Protein AF-0000000082892834 (afdb_homodimer)

Secondary structure (DSSP, 8-state):
-----------HHHHHHHHHHHHHHHHHHHHHHHHHTPPPHHHHHHHHHHHHHHHHTHHHHHHHHHHHS-HHHHHHHHHHHHHHHHHHHHHIIIIIIHHHHTT---TT-TTHHHHHHHHHHHHHHHHHHHHHHHHHHHHHHHHHHHHHHHHHHTT-------------SGGGGGGSS---HHHHHHHHHHHHHS---------S-HHHHHHHHHHHHHHHHHHHHHHHHHHHHHHHH-HHHHHHHHHHHHHHHHHHHHHHHHHHHHTT--HHHHHHHHHHHHHHHHHHHHHHHHHHHH-TTTHHHHHHHHHHHHHHIIIIIIHHHHHHHHHHHHHH-HHHHHHHHHHHHHHHHHHHHHHHHHHHHHHHHHHT-/-----------HHHHHHHHHHHHHHHHHHHHHHHHHTPPPHHHHHHHHHHHHHHHHTHHHHHHHHHHHS-HHHHHHHHHHHHHHHHHHHHHIIIIIIHHHHTT---TT-TTHHHHHHHHHHHHHHHHHHHHHHHHHHHHHHHHHHHHHHHHHHTT-------------SGGGGGG-S---HHHHHHHHHHHHHS---------S-HHHHHHHHHHHHHHHHHHHHHHHHHHHHHHHH-HHHHHHHHHHHHHHHHHHHHHHHHHHHHTT--HHHHHHHHHHHHHHHHHHHHHHHHHHHH-TTTHHHHHHHHHHHHHHIIIIIIHHHHHHHHHHHHHH-HHHHHHHHHHHHHHHHHHHHHHHHHHHHHHHHHHT-

Solvent-accessible surface area (backbone atoms only — not comparable to full-atom values): 36713 Å² total; per-residue (Å²): 133,84,75,74,80,62,85,70,72,66,47,75,66,49,49,49,50,49,49,49,48,46,50,46,45,50,50,46,47,49,46,49,53,52,59,66,66,38,56,56,66,66,57,34,52,52,54,46,48,50,50,53,49,52,52,45,44,24,34,61,53,49,52,54,48,51,75,71,41,53,69,70,58,41,52,52,49,47,48,22,39,42,19,20,11,35,16,13,26,38,26,35,17,52,56,41,26,37,37,43,27,60,62,50,55,41,73,85,38,56,63,33,37,66,72,39,44,66,27,34,50,34,15,50,48,22,37,44,46,58,57,50,50,52,52,50,50,53,52,52,49,51,51,49,51,50,50,50,54,54,58,56,56,71,67,66,66,70,81,83,77,81,79,78,81,69,82,75,75,77,79,62,69,88,63,69,86,60,64,55,71,65,54,48,53,33,35,59,47,20,59,39,34,71,49,71,80,61,77,54,83,64,66,88,50,78,69,61,34,48,50,57,41,50,50,49,42,52,52,43,20,52,49,27,19,50,51,14,24,44,33,17,23,25,19,33,56,26,62,64,51,16,48,54,49,42,52,24,47,47,42,31,40,36,46,49,42,41,39,51,34,19,44,32,32,65,48,69,40,50,68,69,56,21,48,51,48,52,42,58,18,33,52,34,17,58,57,19,21,54,51,14,34,55,46,22,59,68,40,85,73,49,39,30,43,49,28,8,22,47,17,19,32,30,39,31,47,25,39,44,48,46,46,55,20,52,53,49,40,28,50,54,24,42,72,75,32,66,66,46,17,50,49,44,46,50,36,32,52,52,15,25,49,49,16,29,47,54,34,47,50,44,43,58,47,40,34,57,59,57,66,75,98,132,83,76,74,80,62,86,70,74,66,48,75,66,48,48,49,50,48,51,51,46,47,50,46,46,49,48,45,48,47,46,50,53,51,59,65,65,37,56,55,66,68,56,34,52,51,55,46,50,50,51,52,49,52,52,44,43,23,35,61,52,49,53,53,48,52,76,72,42,53,70,70,57,41,52,51,50,46,47,23,39,42,19,21,11,35,17,13,26,38,26,35,18,53,56,41,26,38,37,43,26,59,62,50,56,41,73,86,37,58,64,32,37,66,72,39,43,63,26,35,49,34,14,52,50,22,35,45,46,58,58,50,49,52,52,51,51,53,50,52,48,52,52,48,52,49,51,50,52,54,57,56,54,69,66,68,66,69,82,87,82,77,85,72,82,69,80,77,73,79,79,61,68,88,63,66,88,60,62,56,71,65,52,49,53,33,35,57,50,20,57,38,37,74,50,69,80,60,77,54,82,64,68,87,51,77,67,60,33,48,49,56,41,49,51,50,41,52,52,44,19,53,50,28,20,49,50,15,23,46,34,18,23,26,20,34,56,26,62,63,51,16,48,54,49,41,52,26,48,46,43,31,40,36,45,48,42,40,41,51,33,19,44,31,31,65,47,68,40,51,69,68,57,20,49,50,49,50,42,57,18,33,51,34,17,56,56,18,22,52,51,14,34,56,44,22,59,67,38,84,74,48,39,29,42,48,29,9,22,48,18,18,31,31,37,30,46,26,40,42,50,46,44,54,20,52,51,49,38,30,51,56,25,42,72,75,31,65,66,47,18,50,50,44,46,50,38,32,53,52,15,24,49,49,17,29,50,53,34,47,51,44,42,58,46,40,33,56,58,56,64,75,98

Radius of gyration: 29.13 Å; Cα contacts (8 Å, |Δi|>4): 1014; chains: 2; bounding box: 62×111×77 Å

Foldseek 3Di:
DPPPPPPPPCPPVNVVVVVVVVCVVVVVVLVVVLLVPFDDLVVLCVVLVVLLVCLLCLQVVLLVVVVVDDLVVNLLVLLLLLLLLLLQLLLCLLQPLQCVLVVQDDLQDLCSSVPCLVVSVVVVCVLCVVLLVVLVVVLVVLVVVVVVVVVVVVPPPDDDPDDDPDPDPPPPDPPPPDDPPSLVSLLVVLVLAQPPPCVPPPPLDPPVLVVVLVCLLVVLLVVLLLLLLLLLLLSRSPVLSNVSSSVSSSSNSNSSLSSQLSSNVNSPDDSVVSSVSSSVSSVSSVVSNVNNNVVSSPDVPCSSVSSNVSSVVSCCCSNVRSSVSLVSNLVVLVVVHSVRSVSSVVSSVVSSVNSNVVSSVSSNCVSVVRVVD/DPPPPPPPPCPPVNVVVVVVVVCVVVVVVLVVVLLVPFDDLVVLCVVLVVLLVCLLCLQVVLLVVVVVDDLVVNLLVLLLLLLLLLLQLLLCLLQPLQCVLVVQDDLQDLCSSVPCLVVSVVVVCVLCVVLLVVLVVVLVVLVVVVVVVVVVVVPPPDDDDDDPPDPDPPPPPVPPPPDPPSLVSLLVVLVLAQPPPCPVPPPLDPPVLVVVLVCLLVVLLVVLLLLLLLLLLLSRSPVLSNVSSSVSSSSNSNSSLSSQLSSNVNSPDDSVVSSVSSSVSSVSSVVSNVNNNVVSSPDVPCSSVSSNVSSVVSCCCSNVRSSVSLVSNLVVLVVVHSVRSVSSVVSSVVSSVNSNVVSSVSSNCVSVVRVVD

Sequence (746 aa):
MSIELNETLLSPDEVETLCRGWNRDLLASNAERSQQNRPSALLVWSCGLFVVTFITLSAIVGIGLMRIMQKSTYSRFITFFVAVGVGSLSGSAVFHLLPQAYGLVDEFDSTSGEKFLPQALTAVCGIYMFFIADKLLKLVLETRKKNKHHAHEHGAIGNGLLDSNKPSPTEEIAMALMPSAAEASIQQQAHSLCVHDHDMQYKAGDSVIGTVAWMIIFGDGLHNFIDGVSIGASFSESILSGINVSVAVICEEFPHELGDVAILVSAGMSLRQALVYNLLSALTCYVGFAIGALFGNLSGHFAPFIFAFAGGMFLYISISCMIPEMKKAMEEGLQVSLRNGLEVFFLQTTGIITGLSLMYVMARFGGQISLGQMSIELNETLLSPDEVETLCRGWNRDLLASNAERSQQNRPSALLVWSCGLFVVTFITLSAIVGIGLMRIMQKSTYSRFITFFVAVGVGSLSGSAVFHLLPQAYGLVDEFDSTSGEKFLPQALTAVCGIYMFFIADKLLKLVLETRKKNKHHAHEHGAIGNGLLDSNKPSPTEEIAMALMPSAAEASIQQQAHSLCVHDHDMQYKAGDSVIGTVAWMIIFGDGLHNFIDGVSIGASFSESILSGINVSVAVICEEFPHELGDVAILVSAGMSLRQALVYNLLSALTCYVGFAIGALFGNLSGHFAPFIFAFAGGMFLYISISCMIPEMKKAMEEGLQVSLRNGLEVFFLQTTGIITGLSLMYVMARFGGQISLGQ

Structure (mmCIF, N/CA/C/O backbone):
data_AF-0000000082892834-model_v1
#
loop_
_entity.id
_entity.type
_entity.pdbx_description
1 polymer 'Zinc transporter ZIP8'
#
loop_
_atom_site.group_PDB
_atom_site.id
_atom_site.type_symbol
_atom_site.label_atom_id
_atom_site.label_alt_id
_atom_site.label_comp_id
_atom_site.label_asym_id
_atom_site.label_entity_id
_atom_site.label_seq_id
_atom_site.pdbx_PDB_ins_code
_atom_site.Cartn_x
_atom_site.Cartn_y
_atom_site.Cartn_z
_atom_site.occupancy
_atom_site.B_iso_or_equiv
_atom_site.auth_seq_id
_atom_site.auth_comp_id
_atom_site.auth_asym_id
_atom_site.auth_atom_id
_atom_site.pdbx_PDB_model_num
ATOM 1 N N . MET A 1 1 ? 14.086 -55.719 -17.219 1 21 1 MET A N 1
ATOM 2 C CA . MET A 1 1 ? 12.875 -56.25 -16.562 1 21 1 MET A CA 1
ATOM 3 C C . MET A 1 1 ? 11.625 -55.781 -17.297 1 21 1 MET A C 1
ATOM 5 O O . MET A 1 1 ? 11.453 -54.562 -17.547 1 21 1 MET A O 1
ATOM 9 N N . SER A 1 2 ? 11.031 -56.5 -18.234 1 23.56 2 SER A N 1
ATOM 10 C CA . SER A 1 2 ? 9.914 -56.344 -19.156 1 23.56 2 SER A CA 1
ATOM 11 C C . SER A 1 2 ? 8.625 -56.031 -18.406 1 23.56 2 SER A C 1
ATOM 13 O O . SER A 1 2 ? 8.117 -56.844 -17.625 1 23.56 2 SER A O 1
ATOM 15 N N . ILE A 1 3 ? 8.586 -54.781 -17.875 1 28.02 3 ILE A N 1
ATOM 16 C CA . ILE A 1 3 ? 7.383 -54.5 -17.094 1 28.02 3 ILE A CA 1
ATOM 17 C C . ILE A 1 3 ? 6.148 -54.75 -17.953 1 28.02 3 ILE A C 1
ATOM 19 O O . ILE A 1 3 ? 5.98 -54.125 -19.016 1 28.02 3 ILE A O 1
ATOM 23 N N . GLU A 1 4 ? 5.676 -55.875 -18.031 1 29.08 4 GLU A N 1
ATOM 24 C CA . GLU A 1 4 ? 4.406 -56.344 -18.594 1 29.08 4 GLU A CA 1
ATOM 25 C C . GLU A 1 4 ? 3.256 -55.438 -18.188 1 29.08 4 GLU A C 1
ATOM 27 O O . GLU A 1 4 ? 2.939 -55.312 -17 1 29.08 4 GLU A O 1
ATOM 32 N N . LEU A 1 5 ? 3.184 -54.188 -18.797 1 29.77 5 LEU A N 1
ATOM 33 C CA . LEU A 1 5 ? 2.033 -53.312 -18.609 1 29.77 5 LEU A CA 1
ATOM 34 C C . LEU A 1 5 ? 0.73 -54.062 -18.859 1 29.77 5 LEU A C 1
ATOM 36 O O . LEU A 1 5 ? 0.366 -54.312 -20.016 1 29.77 5 LEU A O 1
ATOM 40 N N . ASN A 1 6 ? 0.506 -55.188 -18.234 1 31.03 6 ASN A N 1
ATOM 41 C CA . ASN A 1 6 ? -0.815 -55.812 -18.203 1 31.03 6 ASN A CA 1
ATOM 42 C C . ASN A 1 6 ? -1.925 -54.75 -18.172 1 31.03 6 ASN A C 1
ATOM 44 O O . ASN A 1 6 ? -1.729 -53.656 -17.656 1 31.03 6 ASN A O 1
ATOM 48 N N . GLU A 1 7 ? -2.953 -54.875 -19 1 34.5 7 GLU A N 1
ATOM 49 C CA . GLU A 1 7 ? -4.211 -54.188 -19.25 1 34.5 7 GLU A CA 1
ATOM 50 C C . GLU A 1 7 ? -4.844 -53.719 -17.938 1 34.5 7 GLU A C 1
ATOM 52 O O . GLU A 1 7 ? -6.031 -53.406 -17.906 1 34.5 7 GLU A O 1
ATOM 57 N N . THR A 1 8 ? -4.293 -54 -16.766 1 34.31 8 THR A N 1
ATOM 58 C CA . THR A 1 8 ? -5.023 -53.688 -15.547 1 34.31 8 THR A CA 1
ATOM 59 C C . THR A 1 8 ? -5.348 -52.188 -15.453 1 34.31 8 THR A C 1
ATOM 61 O O . THR A 1 8 ? -4.461 -51.344 -15.586 1 34.31 8 THR A O 1
ATOM 64 N N . LEU A 1 9 ? -6.617 -51.812 -15.914 1 37.59 9 LEU A N 1
ATOM 65 C CA . LEU A 1 9 ? -7.332 -50.562 -15.625 1 37.59 9 LEU A CA 1
ATOM 66 C C . LEU A 1 9 ? -6.887 -49.969 -14.297 1 37.59 9 LEU A C 1
ATOM 68 O O . LEU A 1 9 ? -6.996 -50.625 -13.25 1 37.59 9 LEU A O 1
ATOM 72 N N . LEU A 1 10 ? -5.766 -49.281 -14.336 1 39.53 10 LEU A N 1
ATOM 73 C CA . LEU A 1 10 ? -5.422 -48.625 -13.078 1 39.53 10 LEU A CA 1
ATOM 74 C C . LEU A 1 10 ? -6.645 -47.969 -12.469 1 39.53 10 LEU A C 1
ATOM 76 O O . LEU A 1 10 ? -7.402 -47.281 -13.164 1 39.53 10 LEU A O 1
ATOM 80 N N . SER A 1 11 ? -7.309 -48.531 -11.445 1 44.94 11 SER A N 1
ATOM 81 C CA . SER A 1 11 ? -8.414 -47.969 -10.688 1 44.94 11 SER A CA 1
ATOM 82 C C . SER A 1 11 ? -8.148 -46.5 -10.375 1 44.94 11 SER A C 1
ATOM 84 O O . SER A 1 11 ? -6.992 -46.062 -10.336 1 44.94 11 SER A O 1
ATOM 86 N N . PRO A 1 12 ? -9.25 -45.625 -10.414 1 46.31 12 PRO A N 1
ATOM 87 C CA . PRO A 1 12 ? -9.102 -44.219 -10.094 1 46.31 12 PRO A CA 1
ATOM 88 C C . PRO A 1 12 ? -8.164 -43.969 -8.906 1 46.31 12 PRO A C 1
ATOM 90 O O . PRO A 1 12 ? -7.41 -43 -8.898 1 46.31 12 PRO A O 1
ATOM 93 N N . ASP A 1 13 ? -8.086 -44.875 -8.016 1 50.25 13 ASP A N 1
ATOM 94 C CA . ASP A 1 13 ? -7.195 -44.75 -6.867 1 50.25 13 ASP A CA 1
ATOM 95 C C . ASP A 1 13 ? -5.738 -44.938 -7.281 1 50.25 13 ASP A C 1
ATOM 97 O O . ASP A 1 13 ? -4.844 -44.281 -6.758 1 50.25 13 ASP A O 1
ATOM 101 N N . GLU A 1 14 ? -5.531 -45.844 -8.188 1 49.03 14 GLU A N 1
ATOM 102 C CA . GLU A 1 14 ? -4.16 -46.125 -8.617 1 49.03 14 GLU A CA 1
ATOM 103 C C . GLU A 1 14 ? -3.621 -45 -9.492 1 49.03 14 GLU A C 1
ATOM 105 O O . GLU A 1 14 ? -2.443 -44.625 -9.406 1 49.03 14 GLU A O 1
ATOM 110 N N . VAL A 1 15 ? -4.465 -44.438 -10.305 1 48.28 15 VAL A N 1
ATOM 111 C CA . VAL A 1 15 ? -4.09 -43.25 -11.078 1 48.28 15 VAL A CA 1
ATOM 112 C C . VAL A 1 15 ? -3.807 -42.094 -10.141 1 48.28 15 VAL A C 1
ATOM 114 O O . VAL A 1 15 ? -2.846 -41.344 -10.344 1 48.28 15 VAL A O 1
ATOM 117 N N . GLU A 1 16 ? -4.59 -41.938 -9.102 1 49.66 16 GLU A N 1
ATOM 118 C CA . GLU A 1 16 ? -4.309 -40.906 -8.102 1 49.66 16 GLU A CA 1
ATOM 119 C C . GLU A 1 16 ? -2.977 -41.188 -7.402 1 49.66 16 GLU A C 1
ATOM 121 O O . GLU A 1 16 ? -2.205 -40.25 -7.164 1 49.66 16 GLU A O 1
ATOM 126 N N . THR A 1 17 ? -2.684 -42.406 -7.09 1 51.47 17 THR A N 1
ATOM 127 C CA . THR A 1 17 ? -1.417 -42.75 -6.445 1 51.47 17 THR A CA 1
ATOM 128 C C . THR A 1 17 ? -0.252 -42.562 -7.41 1 51.47 17 THR A C 1
ATOM 130 O O . THR A 1 17 ? 0.811 -42.062 -7.023 1 51.47 17 THR A O 1
ATOM 133 N N . LEU A 1 18 ? -0.389 -42.875 -8.664 1 44.81 18 LEU A N 1
ATOM 134 C CA . LEU A 1 18 ? 0.664 -42.656 -9.648 1 44.81 18 LEU A CA 1
ATOM 135 C C . LEU A 1 18 ? 0.848 -41.188 -9.914 1 44.81 18 LEU A C 1
ATOM 137 O O . LEU A 1 18 ? 1.979 -40.688 -10.023 1 44.81 18 LEU A O 1
ATOM 141 N N . CYS A 1 19 ? -0.306 -40.469 -10.047 1 45.22 19 CYS A N 1
ATOM 142 C CA . CYS A 1 19 ? -0.222 -39.031 -10.203 1 45.22 19 CYS A CA 1
ATOM 143 C C . CYS A 1 19 ? 0.367 -38.375 -8.953 1 45.22 19 CYS A C 1
ATOM 145 O O . CYS A 1 19 ? 1.153 -37.438 -9.055 1 45.22 19 CYS A O 1
ATOM 147 N N . ARG A 1 20 ? 0.005 -38.812 -7.777 1 48.31 20 ARG A N 1
ATOM 148 C CA . ARG A 1 20 ? 0.651 -38.344 -6.559 1 48.31 20 ARG A CA 1
ATOM 149 C C . ARG A 1 20 ? 2.125 -38.719 -6.531 1 48.31 20 ARG A C 1
ATOM 151 O O . ARG A 1 20 ? 2.971 -37.969 -6.078 1 48.31 20 ARG A O 1
ATOM 158 N N . GLY A 1 21 ? 2.482 -39.906 -6.898 1 45.5 21 GLY A N 1
ATOM 159 C CA . GLY A 1 21 ? 3.873 -40.312 -7 1 45.5 21 GLY A CA 1
ATOM 160 C C . GLY A 1 21 ? 4.648 -39.562 -8.055 1 45.5 21 GLY A C 1
ATOM 161 O O . GLY A 1 21 ? 5.785 -39.125 -7.82 1 45.5 21 GLY A O 1
ATOM 162 N N . TRP A 1 22 ? 4.125 -39.438 -9.227 1 42.91 22 TRP A N 1
ATOM 163 C CA . TRP A 1 22 ? 4.785 -38.688 -10.281 1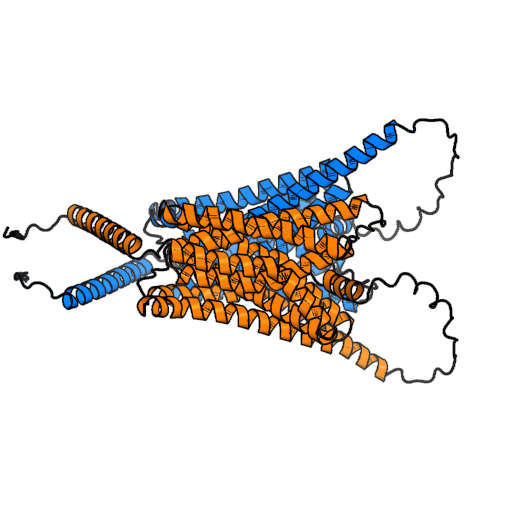 42.91 22 TRP A CA 1
ATOM 164 C C . TRP A 1 22 ? 4.871 -37.219 -9.922 1 42.91 22 TRP A C 1
ATOM 166 O O . TRP A 1 22 ? 5.895 -36.562 -10.172 1 42.91 22 TRP A O 1
ATOM 176 N N . ASN A 1 23 ? 3.766 -36.594 -9.344 1 44.44 23 ASN A N 1
ATOM 177 C CA . ASN A 1 23 ? 3.867 -35.25 -8.836 1 44.44 23 ASN A CA 1
ATOM 178 C C . ASN A 1 23 ? 4.895 -35.156 -7.711 1 44.44 23 ASN A C 1
ATOM 180 O O . ASN A 1 23 ? 5.641 -34.156 -7.633 1 44.44 23 ASN A O 1
ATOM 184 N N . ARG A 1 24 ? 4.91 -36.125 -6.891 1 45.44 24 ARG A N 1
ATOM 185 C CA . ARG A 1 24 ? 5.988 -36.156 -5.906 1 45.44 24 ARG A CA 1
ATOM 186 C C . ARG A 1 24 ? 7.34 -36.344 -6.582 1 45.44 24 ARG A C 1
ATOM 188 O O . ARG A 1 24 ? 8.328 -35.719 -6.195 1 45.44 24 ARG A O 1
ATOM 195 N N . ASP A 1 25 ? 7.504 -37.25 -7.48 1 44.91 25 ASP A N 1
ATOM 196 C CA . ASP A 1 25 ? 8.766 -37.469 -8.188 1 44.91 25 ASP A CA 1
ATOM 197 C C . ASP A 1 25 ? 9.086 -36.281 -9.094 1 44.91 25 ASP A C 1
ATOM 199 O O . ASP A 1 25 ? 10.25 -35.906 -9.219 1 44.91 25 ASP A O 1
ATOM 203 N N . LEU A 1 26 ? 8.109 -35.719 -9.82 1 40 26 LEU A N 1
ATOM 204 C CA . LEU A 1 26 ? 8.328 -34.469 -10.555 1 40 26 LEU A CA 1
ATOM 205 C C . LEU A 1 26 ? 8.633 -33.312 -9.602 1 40 26 LEU A C 1
ATOM 207 O O . LEU A 1 26 ? 9.5 -32.5 -9.875 1 40 26 LEU A O 1
ATOM 211 N N . LEU A 1 27 ? 7.945 -33.219 -8.5 1 42.28 27 LEU A N 1
ATOM 212 C CA . LEU A 1 27 ? 8.312 -32.25 -7.465 1 42.28 27 LEU A CA 1
ATOM 213 C C . LEU A 1 27 ? 9.672 -32.594 -6.859 1 42.28 27 LEU A C 1
ATOM 215 O O . LEU A 1 27 ? 10.477 -31.703 -6.59 1 42.28 27 LEU A O 1
ATOM 219 N N . ALA A 1 28 ? 9.883 -33.875 -6.539 1 46.03 28 ALA A N 1
ATOM 220 C CA . ALA A 1 28 ? 11.203 -34.312 -6.07 1 46.03 28 ALA A CA 1
ATOM 221 C C . ALA A 1 28 ? 12.258 -34.125 -7.16 1 46.03 28 ALA A C 1
ATOM 223 O O . ALA A 1 28 ? 13.383 -33.688 -6.875 1 46.03 28 ALA A O 1
ATOM 224 N N . SER A 1 29 ? 12.055 -34.531 -8.328 1 44.88 29 SER A N 1
ATOM 225 C CA . SER A 1 29 ? 12.992 -34.312 -9.43 1 44.88 29 SER A CA 1
ATOM 226 C C . SER A 1 29 ? 13.164 -32.844 -9.734 1 44.88 29 SER A C 1
ATOM 228 O O . SER A 1 29 ? 14.273 -32.375 -10.016 1 44.88 29 SER A O 1
ATOM 230 N N . ASN A 1 30 ? 12.148 -32.031 -9.727 1 43.28 30 ASN A N 1
ATOM 231 C CA . ASN A 1 30 ? 12.258 -30.578 -9.859 1 43.28 30 ASN A CA 1
ATOM 232 C C . ASN A 1 30 ? 12.969 -29.953 -8.664 1 43.28 30 ASN A C 1
ATOM 234 O O . ASN A 1 30 ? 13.695 -28.969 -8.812 1 43.28 30 ASN A O 1
ATOM 238 N N . ALA A 1 31 ? 12.688 -30.469 -7.488 1 45.38 31 ALA A N 1
ATOM 239 C CA . ALA A 1 31 ? 13.469 -30.125 -6.312 1 45.38 31 ALA A CA 1
ATOM 240 C C . ALA A 1 31 ? 14.93 -30.547 -6.477 1 45.38 31 ALA A C 1
ATOM 242 O O . ALA A 1 31 ? 15.844 -29.828 -6.094 1 45.38 31 ALA A O 1
ATOM 243 N N . GLU A 1 32 ? 15.164 -31.766 -6.84 1 47.19 32 GLU A N 1
ATOM 244 C CA . GLU A 1 32 ? 16.531 -32.219 -7.098 1 47.19 32 GLU A CA 1
ATOM 245 C C . GLU A 1 32 ? 17.188 -31.406 -8.195 1 47.19 32 GLU A C 1
ATOM 247 O O . GLU A 1 32 ? 18.375 -31.078 -8.109 1 47.19 32 GLU A O 1
ATOM 252 N N . ARG A 1 33 ? 16.562 -31.281 -9.305 1 45.06 33 ARG A N 1
ATOM 253 C CA . ARG A 1 33 ? 17.094 -30.422 -10.352 1 45.06 33 ARG A CA 1
ATOM 254 C C . ARG A 1 33 ? 17.188 -28.969 -9.875 1 45.06 33 ARG A C 1
ATOM 256 O O . ARG A 1 33 ? 18.125 -28.25 -10.242 1 45.06 33 ARG A O 1
ATOM 263 N N . SER A 1 34 ? 16.312 -28.453 -9.078 1 49.53 34 SER A N 1
ATOM 264 C CA . SER A 1 34 ? 16.359 -27.125 -8.477 1 49.53 34 SER A CA 1
ATOM 265 C C . SER A 1 34 ? 17.531 -26.984 -7.527 1 49.53 34 SER A C 1
ATOM 267 O O . SER A 1 34 ? 18.156 -25.922 -7.449 1 49.53 34 SER A O 1
ATOM 269 N N . GLN A 1 35 ? 17.766 -28.016 -6.727 1 50.59 35 GLN A N 1
ATOM 270 C CA . GLN A 1 35 ? 18.969 -28.031 -5.898 1 50.59 35 GLN A CA 1
ATOM 271 C C . GLN A 1 35 ? 20.219 -28.047 -6.762 1 50.59 35 GLN A C 1
ATOM 273 O O . GLN A 1 35 ? 21.25 -27.469 -6.383 1 50.59 35 GLN A O 1
ATOM 278 N N . GLN A 1 36 ? 20.203 -28.828 -7.773 1 51.5 36 GLN A N 1
ATOM 279 C CA . GLN A 1 36 ? 21.406 -28.969 -8.586 1 51.5 36 GLN A CA 1
ATOM 280 C C . GLN A 1 36 ? 21.797 -27.641 -9.227 1 51.5 36 GLN A C 1
ATOM 282 O O . GLN A 1 36 ? 22.984 -27.375 -9.43 1 51.5 36 GLN A O 1
ATOM 287 N N . ASN A 1 37 ? 20.844 -26.797 -9.594 1 61.25 37 ASN A N 1
ATOM 288 C CA . ASN A 1 37 ? 21.312 -25.625 -10.344 1 61.25 37 ASN A CA 1
ATOM 289 C C . ASN A 1 37 ? 21.406 -24.391 -9.461 1 61.25 37 ASN A C 1
ATOM 291 O O . ASN A 1 37 ? 21.219 -23.266 -9.938 1 61.25 37 ASN A O 1
ATOM 295 N N . ARG A 1 38 ? 21.734 -24.766 -8.211 1 73.38 38 ARG A N 1
ATOM 296 C CA . ARG A 1 38 ? 21.969 -23.625 -7.328 1 73.38 38 ARG A CA 1
ATOM 297 C C . ARG A 1 38 ? 23.359 -23.031 -7.559 1 73.38 38 ARG A C 1
ATOM 299 O O . ARG A 1 38 ? 24.312 -23.75 -7.859 1 73.38 38 ARG A O 1
ATOM 306 N N . PRO A 1 39 ? 23.406 -21.656 -7.492 1 80.31 39 PRO A N 1
ATOM 307 C CA . PRO A 1 39 ? 24.688 -21 -7.73 1 80.31 39 PRO A CA 1
ATOM 308 C C . PRO A 1 39 ? 25.734 -21.359 -6.68 1 80.31 39 PRO A C 1
ATOM 310 O O . PRO A 1 39 ? 25.391 -21.766 -5.566 1 80.31 39 PRO A O 1
ATOM 313 N N . SER A 1 40 ? 26.969 -21.344 -7.148 1 85.69 40 SER A N 1
ATOM 314 C CA . SER A 1 40 ? 28.078 -21.578 -6.227 1 85.69 40 SER A CA 1
ATOM 315 C C . SER A 1 40 ? 28.078 -20.547 -5.098 1 85.69 40 SER A C 1
ATOM 317 O O . SER A 1 40 ? 27.703 -19.391 -5.301 1 85.69 40 SER A O 1
ATOM 319 N N . ALA A 1 41 ? 28.469 -21 -3.924 1 86.44 41 ALA A N 1
ATOM 320 C CA . ALA A 1 41 ? 28.516 -20.141 -2.746 1 86.44 41 ALA A CA 1
ATOM 321 C C . ALA A 1 41 ? 29.422 -18.938 -2.992 1 86.44 41 ALA A C 1
ATOM 323 O O . ALA A 1 41 ? 29.109 -17.828 -2.551 1 86.44 41 ALA A O 1
ATOM 324 N N . LEU A 1 42 ? 30.484 -19.125 -3.609 1 89.38 42 LEU A N 1
ATOM 325 C CA . LEU A 1 42 ? 31.422 -18.047 -3.902 1 89.38 42 LEU A CA 1
ATOM 326 C C . LEU A 1 42 ? 30.75 -16.969 -4.738 1 89.38 42 LEU A C 1
ATOM 328 O O . LEU A 1 42 ? 30.938 -15.773 -4.492 1 89.38 42 LEU A O 1
ATOM 332 N N . LEU A 1 43 ? 30.062 -17.375 -5.68 1 89.81 43 LEU A N 1
ATOM 333 C CA . LEU A 1 43 ? 29.375 -16.422 -6.547 1 89.81 43 LEU A CA 1
ATOM 334 C C . LEU A 1 43 ? 28.281 -15.688 -5.785 1 89.81 43 LEU A C 1
ATOM 336 O O . LEU A 1 43 ? 28.125 -14.477 -5.941 1 89.81 43 LEU A O 1
ATOM 340 N N . VAL A 1 44 ? 27.547 -16.375 -4.988 1 90.44 44 VAL A N 1
ATOM 341 C CA . VAL A 1 44 ? 26.469 -15.789 -4.188 1 90.44 44 VAL A CA 1
ATOM 342 C C . VAL A 1 44 ? 27.062 -14.727 -3.256 1 90.44 44 VAL A C 1
ATOM 344 O O . VAL A 1 44 ? 26.562 -13.602 -3.215 1 90.44 44 VAL A O 1
ATOM 347 N N . TRP A 1 45 ? 28.141 -15.039 -2.584 1 92.25 45 TRP A N 1
ATOM 348 C CA . TRP A 1 45 ? 28.703 -14.148 -1.584 1 92.25 45 TRP A CA 1
ATOM 349 C C . TRP A 1 45 ? 29.438 -12.984 -2.248 1 92.25 45 TRP A C 1
ATOM 351 O O . TRP A 1 45 ? 29.359 -11.844 -1.778 1 92.25 45 TRP A O 1
ATOM 361 N N . SER A 1 46 ? 30.062 -13.227 -3.312 1 93.44 46 SER A N 1
ATOM 362 C CA . SER A 1 46 ? 30.766 -12.156 -3.994 1 93.44 46 SER A CA 1
ATOM 363 C C . SER A 1 46 ? 29.797 -11.156 -4.613 1 93.44 46 SER A C 1
ATOM 365 O O . SER A 1 46 ? 29.922 -9.945 -4.395 1 93.44 46 SER A O 1
ATOM 367 N N . CYS A 1 47 ? 28.875 -11.641 -5.375 1 91.88 47 CYS A N 1
ATOM 368 C CA . CYS A 1 47 ? 27.906 -10.758 -6.008 1 91.88 47 CYS A CA 1
ATOM 369 C C . CYS A 1 47 ? 27.031 -10.07 -4.961 1 91.88 47 CYS A C 1
ATOM 371 O O . CYS A 1 47 ? 26.781 -8.867 -5.059 1 91.88 47 CYS A O 1
ATOM 373 N N . GLY A 1 48 ? 26.609 -10.891 -4.016 1 93.31 48 GLY A N 1
ATOM 374 C CA . GLY A 1 48 ? 25.781 -10.336 -2.965 1 93.31 48 GLY A CA 1
ATOM 375 C C . GLY A 1 48 ? 26.469 -9.25 -2.162 1 93.31 48 GLY A C 1
ATOM 376 O O . GLY A 1 48 ? 25.891 -8.188 -1.918 1 93.31 48 GLY A O 1
ATOM 377 N N . LEU A 1 49 ? 27.703 -9.508 -1.807 1 93.81 49 LEU A N 1
ATOM 378 C CA . LEU A 1 49 ? 28.453 -8.531 -1.021 1 93.81 49 LEU A CA 1
ATOM 379 C C . LEU A 1 49 ? 28.734 -7.27 -1.837 1 93.81 49 LEU A C 1
ATOM 381 O O . LEU A 1 49 ? 28.75 -6.164 -1.29 1 93.81 49 LEU A O 1
ATOM 385 N N . PHE A 1 50 ? 28.953 -7.469 -3.045 1 94.19 50 PHE A N 1
ATOM 386 C CA . PHE A 1 50 ? 29.141 -6.32 -3.926 1 94.19 50 PHE A CA 1
ATOM 387 C C . PHE A 1 50 ? 27.906 -5.434 -3.936 1 94.19 50 PHE A C 1
ATOM 389 O O . PHE A 1 50 ? 28.016 -4.211 -3.789 1 94.19 50 PHE A O 1
ATOM 396 N N . VAL A 1 51 ? 26.812 -6.035 -4.102 1 93.19 51 VAL A N 1
ATOM 397 C CA . VAL A 1 51 ? 25.547 -5.309 -4.16 1 93.19 51 VAL A CA 1
ATOM 398 C C . VAL A 1 51 ? 25.281 -4.617 -2.824 1 93.19 51 VAL A C 1
ATOM 400 O O . VAL A 1 51 ? 24.922 -3.438 -2.785 1 93.19 51 VAL A O 1
ATOM 403 N N . VAL A 1 52 ? 25.469 -5.332 -1.753 1 94.25 52 VAL A N 1
ATOM 404 C CA . VAL A 1 52 ? 25.219 -4.805 -0.417 1 94.25 52 VAL A CA 1
ATOM 405 C C . VAL A 1 52 ? 26.141 -3.611 -0.152 1 94.25 52 VAL A C 1
ATOM 407 O O . VAL A 1 52 ? 25.719 -2.613 0.435 1 94.25 52 VAL A O 1
ATOM 410 N N . THR A 1 53 ? 27.328 -3.717 -0.59 1 93.5 53 THR A N 1
ATOM 411 C CA . THR A 1 53 ? 28.266 -2.611 -0.429 1 93.5 53 THR A CA 1
ATOM 412 C C . THR A 1 53 ? 27.812 -1.389 -1.215 1 93.5 53 THR A C 1
ATOM 414 O O . THR A 1 53 ? 27.875 -0.263 -0.716 1 93.5 53 THR A O 1
ATOM 417 N N . PHE A 1 54 ? 27.406 -1.632 -2.363 1 90.38 54 PHE A N 1
ATOM 418 C CA . PHE A 1 54 ? 26.906 -0.539 -3.191 1 90.38 54 PHE A CA 1
ATOM 419 C C . PHE A 1 54 ? 25.719 0.143 -2.527 1 90.38 54 PHE A C 1
ATOM 421 O O . PHE A 1 54 ? 25.625 1.372 -2.516 1 90.38 54 PHE A O 1
ATOM 428 N N . ILE A 1 55 ? 24.859 -0.609 -2.008 1 87.56 55 ILE A N 1
ATOM 429 C CA . ILE A 1 55 ? 23.656 -0.103 -1.352 1 87.56 55 ILE A CA 1
ATOM 430 C C . ILE A 1 55 ? 24.047 0.699 -0.112 1 87.56 55 ILE A C 1
ATOM 432 O O . ILE A 1 55 ? 23.5 1.773 0.139 1 87.56 55 ILE A O 1
ATOM 436 N N . THR A 1 56 ? 25.047 0.235 0.596 1 87.5 56 THR A N 1
ATOM 437 C CA . THR A 1 56 ? 25.469 0.865 1.838 1 87.5 56 THR A CA 1
ATOM 438 C C . THR A 1 56 ? 26.125 2.215 1.56 1 87.5 56 THR A C 1
ATOM 440 O O . THR A 1 56 ? 26.016 3.146 2.357 1 87.5 56 THR A O 1
ATOM 443 N N . LEU A 1 57 ? 26.688 2.355 0.429 1 88.25 57 LEU A N 1
ATOM 444 C CA . LEU A 1 57 ? 27.406 3.582 0.096 1 88.25 57 LEU A CA 1
ATOM 445 C C . LEU A 1 57 ? 26.516 4.531 -0.699 1 88.25 57 LEU A C 1
ATOM 447 O O . LEU A 1 57 ? 26.969 5.594 -1.136 1 88.25 57 LEU A O 1
ATOM 451 N N . SER A 1 58 ? 25.328 4.145 -0.854 1 84.69 58 SER A N 1
ATOM 452 C CA . SER A 1 58 ? 24.422 4.895 -1.728 1 84.69 58 SER A CA 1
ATOM 453 C C . SER A 1 58 ? 24.234 6.324 -1.23 1 84.69 58 SER A C 1
ATOM 455 O O . SER A 1 58 ? 24.203 7.266 -2.027 1 84.69 58 SER A O 1
ATOM 457 N N . ALA A 1 59 ? 24.141 6.469 0.074 1 80.31 59 ALA A N 1
ATOM 458 C CA . ALA A 1 59 ? 23.953 7.812 0.62 1 80.31 59 ALA A CA 1
ATOM 459 C C . ALA A 1 59 ? 25.172 8.688 0.339 1 80.31 59 ALA A C 1
ATOM 461 O O . ALA A 1 59 ? 25.031 9.867 0.002 1 80.31 59 ALA A O 1
ATOM 462 N N . ILE A 1 60 ? 26.328 8.156 0.468 1 83.75 60 ILE A N 1
ATOM 463 C CA . ILE A 1 60 ? 27.562 8.898 0.227 1 83.75 60 ILE A CA 1
ATOM 464 C C . ILE A 1 60 ? 27.656 9.297 -1.244 1 83.75 60 ILE A C 1
ATOM 466 O O . ILE A 1 60 ? 28 10.43 -1.564 1 83.75 60 ILE A O 1
ATOM 470 N N . VAL A 1 61 ? 27.266 8.469 -2.074 1 83.69 61 VAL A N 1
ATOM 471 C CA . VAL A 1 61 ? 27.25 8.742 -3.508 1 83.69 61 VAL A CA 1
ATOM 472 C C . VAL A 1 61 ? 26.234 9.852 -3.809 1 83.69 61 VAL A C 1
ATOM 474 O O . VAL A 1 61 ? 26.5 10.742 -4.617 1 83.69 61 VAL A O 1
ATOM 477 N N . GLY A 1 62 ? 25.141 9.797 -3.205 1 80 62 GLY A N 1
ATOM 478 C CA . GLY A 1 62 ? 24.109 10.805 -3.408 1 80 62 GLY A CA 1
ATOM 479 C C . GLY A 1 62 ? 24.531 12.195 -2.982 1 80 62 GLY A C 1
ATOM 480 O O . GLY A 1 62 ? 24.266 13.172 -3.68 1 80 62 GLY A O 1
ATOM 481 N N . ILE A 1 63 ? 25.219 12.234 -1.9 1 81.06 63 ILE A N 1
ATOM 482 C CA . ILE A 1 63 ? 25.703 13.523 -1.409 1 81.06 63 ILE A CA 1
ATOM 483 C C . ILE A 1 63 ? 26.781 14.062 -2.352 1 81.06 63 ILE A C 1
ATOM 485 O O . ILE A 1 63 ? 26.828 15.266 -2.615 1 81.06 63 ILE A O 1
ATOM 489 N N . GLY A 1 64 ? 27.594 13.188 -2.732 1 82.19 64 GLY A N 1
ATOM 490 C CA . GLY A 1 64 ? 28.578 13.594 -3.725 1 82.19 64 GLY A CA 1
ATOM 491 C C . GLY A 1 64 ? 27.953 14.18 -4.977 1 82.19 64 GLY A C 1
ATOM 492 O O . GLY A 1 64 ? 28.406 15.203 -5.484 1 82.19 64 GLY A O 1
ATOM 493 N N . LEU A 1 65 ? 26.906 13.602 -5.434 1 82.19 65 LEU A N 1
ATOM 494 C CA . LEU A 1 65 ? 26.188 14.086 -6.613 1 82.19 65 LEU A CA 1
ATOM 495 C C . LEU A 1 65 ? 25.562 15.445 -6.344 1 82.19 65 LEU A C 1
ATOM 497 O O . LEU A 1 65 ? 25.5 16.297 -7.234 1 82.19 65 LEU A O 1
ATOM 501 N N . MET A 1 66 ? 25.094 15.57 -5.152 1 77.81 66 MET A N 1
ATOM 502 C CA . MET A 1 66 ? 24.469 16.828 -4.754 1 77.81 66 MET A CA 1
ATOM 503 C C . MET A 1 66 ? 25.484 17.984 -4.801 1 77.81 66 MET A C 1
ATOM 505 O O . MET A 1 66 ? 25.125 19.109 -5.105 1 77.81 66 MET A O 1
ATOM 509 N N . ARG A 1 67 ? 26.719 17.688 -4.516 1 78.25 67 ARG A N 1
ATOM 510 C CA . ARG A 1 67 ? 27.766 18.703 -4.508 1 78.25 67 ARG A CA 1
ATOM 511 C C . ARG A 1 67 ? 28.172 19.078 -5.93 1 78.25 67 ARG A C 1
ATOM 513 O O . ARG A 1 67 ? 28.641 20.203 -6.172 1 78.25 67 ARG A O 1
ATOM 520 N N . ILE A 1 68 ? 27.844 18.188 -6.785 1 84.81 68 ILE A N 1
ATOM 521 C CA . ILE A 1 68 ? 28.281 18.406 -8.156 1 84.81 68 ILE A CA 1
ATOM 522 C C . ILE A 1 68 ? 27.141 19.031 -8.977 1 84.81 68 ILE A C 1
ATOM 524 O O . ILE A 1 68 ? 27.391 19.781 -9.914 1 84.81 68 ILE A O 1
ATOM 528 N N . MET A 1 69 ? 25.953 18.766 -8.594 1 80.88 69 MET A N 1
ATOM 529 C CA . MET A 1 69 ? 24.797 19.172 -9.391 1 80.88 69 MET A CA 1
ATOM 530 C C . MET A 1 69 ? 24.188 20.469 -8.836 1 80.88 69 MET A C 1
ATOM 532 O O . MET A 1 69 ? 24.281 20.734 -7.641 1 80.88 69 MET A O 1
ATOM 536 N N . GLN A 1 70 ? 23.609 21.219 -9.758 1 81.19 70 GLN A N 1
ATOM 537 C CA . GLN A 1 70 ? 22.828 22.375 -9.336 1 81.19 70 GLN A CA 1
ATOM 538 C C . GLN A 1 70 ? 21.594 21.953 -8.562 1 81.19 70 GLN A C 1
ATOM 540 O O . GLN A 1 70 ? 21.078 20.844 -8.75 1 81.19 70 GLN A O 1
ATOM 545 N N . LYS A 1 71 ? 21.109 22.844 -7.793 1 79.5 71 LYS A N 1
ATOM 546 C CA . LYS A 1 71 ? 19.984 22.578 -6.902 1 79.5 71 LYS A CA 1
ATOM 547 C C . LYS A 1 71 ? 18.75 22.156 -7.688 1 79.5 71 LYS A C 1
ATOM 549 O O . LYS A 1 71 ? 18.062 21.203 -7.32 1 79.5 71 LYS A O 1
ATOM 554 N N . SER A 1 72 ? 18.578 22.859 -8.734 1 82.75 72 SER A N 1
ATOM 555 C CA . SER A 1 72 ? 17.391 22.578 -9.531 1 82.75 72 SER A CA 1
ATOM 556 C C . SER A 1 72 ? 17.469 21.188 -10.18 1 82.75 72 SER A C 1
ATOM 558 O O . SER A 1 72 ? 16.484 20.453 -10.188 1 82.75 72 SER A O 1
ATOM 560 N N . THR A 1 73 ? 18.609 20.875 -10.68 1 85.69 73 THR A N 1
ATOM 561 C CA . THR A 1 73 ? 18.812 19.578 -11.32 1 85.69 73 THR A CA 1
ATOM 562 C C . THR A 1 73 ? 18.781 18.453 -10.281 1 85.69 73 THR A C 1
ATOM 564 O O . THR A 1 73 ? 18.266 17.375 -10.555 1 85.69 73 THR A O 1
ATOM 567 N N . TYR A 1 74 ? 19.25 18.75 -9.203 1 82.81 74 TYR A N 1
ATOM 568 C CA . TYR A 1 74 ? 19.266 17.766 -8.133 1 82.81 74 TYR A CA 1
ATOM 569 C C . TYR A 1 74 ? 17.859 17.438 -7.668 1 82.81 74 TYR A C 1
ATOM 571 O O . TYR A 1 74 ? 17.531 16.266 -7.453 1 82.81 74 TYR A O 1
ATOM 579 N N . SER A 1 75 ? 17.047 18.438 -7.551 1 84.12 75 SER A N 1
ATOM 580 C CA . SER A 1 75 ? 15.656 18.234 -7.145 1 84.12 75 SER A CA 1
ATOM 581 C C . SER A 1 75 ? 14.906 17.375 -8.156 1 84.12 75 SER A C 1
ATOM 583 O O . SER A 1 75 ? 14.141 16.484 -7.777 1 84.12 75 SER A O 1
ATOM 585 N N . ARG A 1 76 ? 15.234 17.641 -9.383 1 88.44 76 ARG A N 1
ATOM 586 C CA . ARG A 1 76 ? 14.617 16.859 -10.453 1 88.44 76 ARG A CA 1
ATOM 587 C C . ARG A 1 76 ? 15.102 15.414 -10.414 1 88.44 76 ARG A C 1
ATOM 589 O O . ARG A 1 76 ? 14.305 14.484 -10.609 1 88.44 76 ARG A O 1
ATOM 596 N N . PHE A 1 77 ? 16.359 15.359 -10.172 1 85.31 77 PHE A N 1
ATOM 597 C CA . PHE A 1 77 ? 16.984 14.047 -10.102 1 85.31 77 PHE A CA 1
ATOM 598 C C . PHE A 1 77 ? 16.391 13.219 -8.961 1 85.31 77 PHE A C 1
ATOM 600 O O . PHE A 1 77 ? 16.016 12.062 -9.156 1 85.31 77 PHE A O 1
ATOM 607 N N . ILE A 1 78 ? 16.203 13.758 -7.871 1 82.75 78 ILE A N 1
ATOM 608 C CA . ILE A 1 78 ? 15.68 13.062 -6.695 1 82.75 78 ILE A CA 1
ATOM 609 C C . ILE A 1 78 ? 14.211 12.703 -6.914 1 82.75 78 ILE A C 1
ATOM 611 O O . ILE A 1 78 ? 13.789 11.586 -6.613 1 82.75 78 ILE A O 1
ATOM 615 N N . THR A 1 79 ? 13.477 13.672 -7.449 1 88.12 79 THR A N 1
ATOM 616 C CA . THR A 1 79 ? 12.062 13.438 -7.703 1 88.12 79 THR A CA 1
ATOM 617 C C . THR A 1 79 ? 11.867 12.258 -8.648 1 88.12 79 THR A C 1
ATOM 619 O O . THR A 1 79 ? 11.023 11.391 -8.398 1 88.12 79 THR A O 1
ATOM 622 N N . PHE A 1 80 ? 12.625 12.188 -9.648 1 90.38 80 PHE A N 1
ATOM 623 C CA . PHE A 1 80 ? 12.555 11.102 -10.625 1 90.38 80 PHE A CA 1
ATOM 624 C C . PHE A 1 80 ? 12.969 9.781 -9.992 1 90.38 80 PHE A C 1
ATOM 626 O O . PHE A 1 80 ? 12.289 8.766 -10.164 1 90.38 80 PHE A O 1
ATOM 633 N N . PHE A 1 81 ? 14.008 9.797 -9.281 1 86.5 81 PHE A N 1
ATOM 634 C CA . PHE A 1 81 ? 14.562 8.547 -8.766 1 86.5 81 PHE A CA 1
ATOM 635 C C . PHE A 1 81 ? 13.719 8.008 -7.617 1 86.5 81 PHE A C 1
ATOM 637 O O . PHE A 1 81 ? 13.602 6.797 -7.441 1 86.5 81 PHE A O 1
ATOM 644 N N . VAL A 1 82 ? 13.156 8.875 -6.824 1 87.06 82 VAL A N 1
ATOM 645 C CA . VAL A 1 82 ? 12.195 8.422 -5.828 1 87.06 82 VAL A CA 1
ATOM 646 C C . VAL A 1 82 ? 11.055 7.664 -6.516 1 87.06 82 VAL A C 1
ATOM 648 O O . VAL A 1 82 ? 10.672 6.582 -6.07 1 87.06 82 VAL A O 1
ATOM 651 N N . ALA A 1 83 ? 10.602 8.227 -7.621 1 93.31 83 ALA A N 1
ATOM 652 C CA . ALA A 1 83 ? 9.508 7.605 -8.367 1 93.31 83 ALA A CA 1
ATOM 653 C C . ALA A 1 83 ? 9.945 6.277 -8.977 1 93.31 83 ALA A C 1
ATOM 655 O O . ALA A 1 83 ? 9.172 5.32 -9.016 1 93.31 83 ALA A O 1
ATOM 656 N N . VAL A 1 84 ? 11.156 6.227 -9.445 1 92.19 84 VAL A N 1
ATOM 657 C CA . VAL A 1 84 ? 11.703 4.973 -9.961 1 92.19 84 VAL A CA 1
ATOM 658 C C . VAL A 1 84 ? 11.734 3.93 -8.852 1 92.19 84 VAL A C 1
ATOM 660 O O . VAL A 1 84 ? 11.406 2.762 -9.078 1 92.19 84 VAL A O 1
ATOM 663 N N . GLY A 1 85 ? 12.164 4.363 -7.711 1 88.56 85 GLY A N 1
ATOM 664 C CA . GLY A 1 85 ? 12.18 3.477 -6.559 1 88.56 85 GLY A CA 1
ATOM 665 C C . GLY A 1 85 ? 10.805 2.91 -6.23 1 88.56 85 GLY A C 1
ATOM 666 O O . GLY A 1 85 ? 10.672 1.709 -5.988 1 88.56 85 GLY A O 1
ATOM 667 N N . VAL A 1 86 ? 9.773 3.783 -6.242 1 92.69 86 VAL A N 1
ATOM 668 C CA . VAL A 1 86 ? 8.406 3.367 -5.957 1 92.69 86 VAL A CA 1
ATOM 669 C C . VAL A 1 86 ? 7.957 2.334 -6.988 1 92.69 86 VAL A C 1
ATOM 671 O O . VAL A 1 86 ? 7.422 1.282 -6.629 1 92.69 86 VAL A O 1
ATOM 674 N N . GLY A 1 87 ? 8.211 2.604 -8.258 1 93.69 87 GLY A N 1
ATOM 675 C CA . GLY A 1 87 ? 7.871 1.672 -9.32 1 93.69 87 GLY A CA 1
ATOM 676 C C . GLY A 1 87 ? 8.617 0.354 -9.219 1 93.69 87 GLY A C 1
ATOM 677 O O . GLY A 1 87 ? 8.023 -0.714 -9.398 1 93.69 87 GLY A O 1
ATOM 678 N N . SER A 1 88 ? 9.859 0.455 -8.938 1 89.94 88 SER A N 1
ATOM 679 C CA . SER A 1 88 ? 10.688 -0.746 -8.867 1 89.94 88 SER A CA 1
ATOM 680 C C . SER A 1 88 ? 10.305 -1.607 -7.668 1 89.94 88 SER A C 1
ATOM 682 O O . SER A 1 88 ? 10.211 -2.832 -7.781 1 89.94 88 SER A O 1
ATOM 684 N N . LEU A 1 89 ? 10.07 -0.972 -6.535 1 88.69 89 LEU A N 1
ATOM 685 C CA . LEU A 1 89 ? 9.727 -1.711 -5.324 1 88.69 89 LEU A CA 1
ATOM 686 C C . LEU A 1 89 ? 8.367 -2.391 -5.469 1 88.69 89 LEU A C 1
ATOM 688 O O . LEU A 1 89 ? 8.234 -3.586 -5.199 1 88.69 89 LEU A O 1
ATOM 692 N N . SER A 1 90 ? 7.375 -1.647 -5.867 1 94.19 90 SER A N 1
ATOM 693 C CA . SER A 1 90 ? 6.051 -2.227 -6.066 1 94.19 90 SER A CA 1
ATOM 694 C C . SER A 1 90 ? 6.062 -3.264 -7.184 1 94.19 90 SER A C 1
ATOM 696 O O . SER A 1 90 ? 5.418 -4.309 -7.078 1 94.19 90 SER A O 1
ATOM 698 N N . GLY A 1 91 ? 6.82 -2.949 -8.266 1 92.94 91 GLY A N 1
ATOM 699 C CA . GLY A 1 91 ? 6.973 -3.914 -9.344 1 92.94 91 GLY A CA 1
ATOM 700 C C . GLY A 1 91 ? 7.652 -5.195 -8.898 1 92.94 91 GLY A C 1
ATOM 701 O O . GLY A 1 91 ? 7.215 -6.293 -9.258 1 92.94 91 GLY A O 1
ATOM 702 N N . SER A 1 92 ? 8.719 -5.051 -8.141 1 88.25 92 SER A N 1
ATOM 703 C CA . SER A 1 92 ? 9.422 -6.223 -7.625 1 88.25 92 SER A CA 1
ATOM 704 C C . SER A 1 92 ? 8.508 -7.07 -6.746 1 88.25 92 SER A C 1
ATOM 706 O O . SER A 1 92 ? 8.547 -8.297 -6.805 1 88.25 92 SER A O 1
ATOM 708 N N . ALA A 1 93 ? 7.727 -6.438 -5.953 1 92.81 93 ALA A N 1
ATOM 709 C CA . ALA A 1 93 ? 6.809 -7.156 -5.07 1 92.81 93 ALA A CA 1
ATOM 710 C C . ALA A 1 93 ? 5.766 -7.926 -5.875 1 92.81 93 ALA A C 1
ATOM 712 O O . ALA A 1 93 ? 5.543 -9.117 -5.637 1 92.81 93 ALA A O 1
ATOM 713 N N . VAL A 1 94 ? 5.191 -7.328 -6.906 1 94.88 94 VAL A N 1
ATOM 714 C CA . VAL A 1 94 ? 4.02 -7.871 -7.586 1 94.88 94 VAL A CA 1
ATOM 715 C C . VAL A 1 94 ? 4.465 -8.789 -8.727 1 94.88 94 VAL A C 1
ATOM 717 O O . VAL A 1 94 ? 3.834 -9.812 -8.984 1 94.88 94 VAL A O 1
ATOM 720 N N . PHE A 1 95 ? 5.578 -8.484 -9.383 1 92 95 PHE A N 1
ATOM 721 C CA . PHE A 1 95 ? 5.988 -9.242 -10.555 1 92 95 PHE A CA 1
ATOM 722 C C . PHE A 1 95 ? 6.934 -10.375 -10.172 1 92 95 PHE A C 1
ATOM 724 O O . PHE A 1 95 ? 7.059 -11.359 -10.898 1 92 95 PHE A O 1
ATOM 731 N N . HIS A 1 96 ? 7.621 -10.211 -9.039 1 87.88 96 HIS A N 1
ATOM 732 C CA . HIS A 1 96 ? 8.695 -11.164 -8.781 1 87.88 96 HIS A CA 1
ATOM 733 C C . HIS A 1 96 ? 8.516 -11.852 -7.434 1 87.88 96 HIS A C 1
ATOM 735 O O . HIS A 1 96 ? 8.211 -13.047 -7.383 1 87.88 96 HIS A O 1
ATOM 741 N N . LEU A 1 97 ? 8.516 -11.148 -6.359 1 87.88 97 LEU A N 1
ATOM 742 C CA . LEU A 1 97 ? 8.633 -11.711 -5.02 1 87.88 97 LEU A CA 1
ATOM 743 C C . LEU A 1 97 ? 7.387 -12.5 -4.648 1 87.88 97 LEU A C 1
ATOM 745 O O . LEU A 1 97 ? 7.484 -13.656 -4.23 1 87.88 97 LEU A O 1
ATOM 749 N N . LEU A 1 98 ? 6.242 -11.914 -4.848 1 92.25 98 LEU A N 1
ATOM 750 C CA . LEU A 1 98 ? 5.016 -12.586 -4.441 1 92.25 98 LEU A CA 1
ATOM 751 C C . LEU A 1 98 ? 4.746 -13.805 -5.324 1 92.25 98 LEU A C 1
ATOM 753 O O . LEU A 1 98 ? 4.477 -14.898 -4.82 1 92.25 98 LEU A O 1
ATOM 757 N N . PRO A 1 99 ? 4.859 -13.656 -6.605 1 89.81 99 PRO A N 1
ATOM 758 C CA . PRO A 1 99 ? 4.691 -14.844 -7.441 1 89.81 99 PRO A CA 1
ATOM 759 C C . PRO A 1 99 ? 5.699 -15.945 -7.113 1 89.81 99 PRO A C 1
ATOM 761 O O . PRO A 1 99 ? 5.363 -17.125 -7.156 1 89.81 99 PRO A O 1
ATOM 764 N N . GLN A 1 100 ? 6.922 -15.562 -6.805 1 84.94 100 GLN A N 1
ATOM 765 C CA . GLN A 1 100 ? 7.926 -16.547 -6.402 1 84.94 100 GLN A CA 1
ATOM 766 C C . GLN A 1 100 ? 7.535 -17.219 -5.094 1 84.94 100 GLN A C 1
ATOM 768 O O . GLN A 1 100 ? 7.719 -18.422 -4.938 1 84.94 100 GLN A O 1
ATOM 773 N N . ALA A 1 101 ? 7.039 -16.469 -4.23 1 88.88 101 ALA A N 1
ATOM 774 C CA . ALA A 1 101 ? 6.598 -17.016 -2.947 1 88.88 101 ALA A CA 1
ATOM 775 C C . ALA A 1 101 ? 5.473 -18.031 -3.139 1 88.88 101 ALA A C 1
ATOM 777 O O . ALA A 1 101 ? 5.371 -19 -2.385 1 88.88 101 ALA A O 1
ATOM 778 N N . TYR A 1 102 ? 4.641 -17.797 -4.199 1 88.81 102 TYR A N 1
ATOM 779 C CA . TYR A 1 102 ? 3.496 -18.672 -4.453 1 88.81 102 TYR A CA 1
ATOM 780 C C . TYR A 1 102 ? 3.887 -19.844 -5.344 1 88.81 102 TYR A C 1
ATOM 782 O O . TYR A 1 102 ? 3.055 -20.703 -5.652 1 88.81 102 TYR A O 1
ATOM 790 N N . GLY A 1 103 ? 5.094 -19.859 -5.797 1 82.19 103 GLY A N 1
ATOM 791 C CA . GLY A 1 103 ? 5.582 -20.953 -6.621 1 82.19 103 GLY A CA 1
ATOM 792 C C . GLY A 1 103 ? 5.168 -20.828 -8.078 1 82.19 103 GLY A C 1
ATOM 793 O O . GLY A 1 103 ? 5.07 -21.828 -8.789 1 82.19 103 GLY A O 1
ATOM 794 N N . LEU A 1 104 ? 4.895 -19.641 -8.453 1 80.19 104 LEU A N 1
ATOM 795 C CA . LEU A 1 104 ? 4.434 -19.422 -9.82 1 80.19 104 LEU A CA 1
ATOM 796 C C . LEU A 1 104 ? 5.613 -19.281 -10.781 1 80.19 104 LEU A C 1
ATOM 798 O O . LEU A 1 104 ? 5.449 -19.391 -11.992 1 80.19 104 LEU A O 1
ATOM 802 N N . VAL A 1 105 ? 6.711 -18.953 -10.211 1 70.56 105 VAL A N 1
ATOM 803 C CA . VAL A 1 105 ? 7.891 -18.734 -11.039 1 70.56 105 VAL A CA 1
ATOM 804 C C . VAL A 1 105 ? 8.75 -19.984 -11.055 1 70.56 105 VAL A C 1
ATOM 806 O O . VAL A 1 105 ? 9.102 -20.516 -10 1 70.56 105 VAL A O 1
ATOM 809 N N . ASP A 1 106 ? 8.648 -20.609 -12.188 1 61 106 ASP A N 1
ATOM 810 C CA . ASP A 1 106 ? 9.594 -21.719 -12.375 1 61 106 ASP A CA 1
ATOM 811 C C . ASP A 1 106 ? 10.82 -21.25 -13.164 1 61 106 ASP A C 1
ATOM 813 O O . ASP A 1 106 ? 10.703 -20.844 -14.32 1 61 106 ASP A O 1
ATOM 817 N N . GLU A 1 107 ? 11.82 -21.094 -12.5 1 56.69 107 GLU A N 1
ATOM 818 C CA . GLU A 1 107 ? 13.055 -20.578 -13.094 1 56.69 107 GLU A CA 1
ATOM 819 C C . GLU A 1 107 ? 13.445 -21.375 -14.336 1 56.69 107 GLU A C 1
ATOM 821 O O . GLU A 1 107 ? 14.156 -20.859 -15.203 1 56.69 107 GLU A O 1
ATOM 826 N N . PHE A 1 108 ? 12.945 -22.578 -14.391 1 52.69 108 PHE A N 1
ATOM 827 C CA . PHE A 1 108 ? 13.375 -23.422 -15.492 1 52.69 108 PHE A CA 1
ATOM 828 C C . PHE A 1 108 ? 12.328 -23.453 -16.594 1 52.69 108 PHE A C 1
ATOM 830 O O . PHE A 1 108 ? 12.539 -24.078 -17.641 1 52.69 108 PHE A O 1
ATOM 837 N N . ASP A 1 109 ? 11.25 -22.844 -16.297 1 57.44 109 ASP A N 1
ATOM 838 C CA . ASP A 1 109 ? 10.203 -22.734 -17.312 1 57.44 109 ASP A CA 1
ATOM 839 C C . ASP A 1 109 ? 10.047 -21.297 -17.781 1 57.44 109 ASP A C 1
ATOM 841 O O . ASP A 1 109 ? 9.539 -20.453 -17.047 1 57.44 109 ASP A O 1
ATOM 845 N N . SER A 1 110 ? 10.664 -21.047 -18.906 1 57.16 110 SER A N 1
ATOM 846 C CA . SER A 1 110 ? 10.648 -19.703 -19.484 1 57.16 110 SER A CA 1
ATOM 847 C C . SER A 1 110 ? 9.227 -19.203 -19.688 1 57.16 110 SER A C 1
ATOM 849 O O . SER A 1 110 ? 9 -18 -19.781 1 57.16 110 SER A O 1
ATOM 851 N N . THR A 1 111 ? 8.258 -20.156 -19.688 1 59.25 111 THR A N 1
ATOM 852 C CA . THR A 1 111 ? 6.895 -19.75 -20 1 59.25 111 THR A CA 1
ATOM 853 C C . THR A 1 111 ? 6.109 -19.438 -18.734 1 59.25 111 THR A C 1
ATOM 855 O O . THR A 1 111 ? 4.949 -19.031 -18.797 1 59.25 111 THR A O 1
ATOM 858 N N . SER A 1 112 ? 6.805 -19.672 -17.625 1 59.88 112 SER A N 1
ATOM 859 C CA . SER A 1 112 ? 6.086 -19.531 -16.375 1 59.88 112 SER A CA 1
ATOM 860 C C . SER A 1 112 ? 5.652 -18.094 -16.125 1 59.88 112 SER A C 1
ATOM 862 O O . SER A 1 112 ? 4.562 -17.844 -15.617 1 59.88 112 SER A O 1
ATOM 864 N N . GLY A 1 113 ? 6.41 -17.188 -16.547 1 60.28 113 GLY A N 1
ATOM 865 C CA . GLY A 1 113 ? 6.094 -15.781 -16.359 1 60.28 113 GLY A CA 1
ATOM 866 C C . GLY A 1 113 ? 4.938 -15.305 -17.203 1 60.28 113 GLY A C 1
ATOM 867 O O . GLY A 1 113 ? 4.246 -14.344 -16.844 1 60.28 113 GLY A O 1
ATOM 868 N N . GLU A 1 114 ? 4.719 -16.031 -18.188 1 66.88 114 GLU A N 1
ATOM 869 C CA . GLU A 1 114 ? 3.703 -15.594 -19.141 1 66.88 114 GLU A CA 1
ATOM 870 C C . GLU A 1 114 ? 2.297 -15.789 -18.578 1 66.88 114 GLU A C 1
ATOM 872 O O . GLU A 1 114 ? 1.365 -15.078 -18.969 1 66.88 114 GLU A O 1
ATOM 877 N N . LYS A 1 115 ? 2.209 -16.625 -17.703 1 76.31 115 LYS A N 1
ATOM 878 C CA . LYS A 1 115 ? 0.856 -16.969 -17.266 1 76.31 115 LYS A CA 1
ATOM 879 C C . LYS A 1 115 ? 0.329 -15.961 -16.25 1 76.31 115 LYS A C 1
ATOM 881 O O . LYS A 1 115 ? -0.836 -15.562 -16.312 1 76.31 115 LYS A O 1
ATOM 886 N N . PHE A 1 116 ? 1.199 -15.422 -15.406 1 88.12 116 PHE A N 1
ATOM 887 C CA . PHE A 1 116 ? 0.67 -14.586 -14.336 1 88.12 116 PHE A CA 1
ATOM 888 C C . PHE A 1 116 ? 0.98 -13.109 -14.594 1 88.12 116 PHE A C 1
ATOM 890 O O . PHE A 1 116 ? 0.381 -12.227 -13.977 1 88.12 116 PHE A O 1
ATOM 897 N N . LEU A 1 117 ? 1.83 -12.812 -15.516 1 91.56 117 LEU A N 1
ATOM 898 C CA . LEU A 1 117 ? 2.385 -11.469 -15.672 1 91.56 117 LEU A CA 1
ATOM 899 C C . LEU A 1 117 ? 1.31 -10.484 -16.125 1 91.56 117 LEU A C 1
ATOM 901 O O . LEU A 1 117 ? 1.259 -9.352 -15.633 1 91.56 117 LEU A O 1
ATOM 905 N N . PRO A 1 118 ? 0.429 -10.898 -17.062 1 91.94 118 PRO A N 1
ATOM 906 C CA . PRO A 1 118 ? -0.625 -9.945 -17.438 1 91.94 118 PRO A CA 1
ATOM 907 C C . PRO A 1 118 ? -1.523 -9.578 -16.25 1 91.94 118 PRO A C 1
ATOM 909 O O . PRO A 1 118 ? -1.934 -8.422 -16.125 1 91.94 118 PRO A O 1
ATOM 912 N N . GLN A 1 119 ? -1.846 -10.539 -15.453 1 92.94 119 GLN A N 1
ATOM 913 C CA . GLN A 1 119 ? -2.648 -10.273 -14.266 1 92.94 119 GLN A CA 1
ATOM 914 C C . GLN A 1 119 ? -1.882 -9.414 -13.266 1 92.94 119 GLN A C 1
ATOM 916 O O . GLN A 1 119 ? -2.455 -8.523 -12.641 1 92.94 119 GLN A O 1
ATOM 921 N N . ALA A 1 120 ? -0.611 -9.727 -13.133 1 95.12 120 ALA A N 1
ATOM 922 C CA . ALA A 1 120 ? 0.224 -8.93 -12.234 1 95.12 120 ALA A CA 1
ATOM 923 C C . ALA A 1 120 ? 0.297 -7.477 -12.688 1 95.12 120 ALA A C 1
ATOM 925 O O . ALA A 1 120 ? 0.233 -6.555 -11.875 1 95.12 120 ALA A O 1
ATOM 926 N N . LEU A 1 121 ? 0.398 -7.324 -13.977 1 95.38 121 LEU A N 1
ATOM 927 C CA . LEU A 1 121 ? 0.408 -5.977 -14.531 1 95.38 121 LEU A CA 1
ATOM 928 C C . LEU A 1 121 ? -0.916 -5.266 -14.266 1 95.38 121 LEU A C 1
ATOM 930 O O . LEU A 1 121 ? -0.934 -4.082 -13.93 1 95.38 121 LEU A O 1
ATOM 934 N N . THR A 1 122 ? -1.953 -5.984 -14.445 1 94.75 122 THR A N 1
ATOM 935 C CA . THR A 1 122 ? -3.275 -5.426 -14.188 1 94.75 122 THR A CA 1
ATOM 936 C C . THR A 1 122 ? -3.418 -5.027 -12.727 1 94.75 122 THR A C 1
ATOM 938 O O . THR A 1 122 ? -4.039 -4.012 -12.406 1 94.75 122 THR A O 1
ATOM 941 N N . ALA A 1 123 ? -2.865 -5.836 -11.82 1 95.69 123 ALA A N 1
ATOM 942 C CA . ALA A 1 123 ? -2.867 -5.5 -10.398 1 95.69 123 ALA A CA 1
ATOM 943 C C . ALA A 1 123 ? -2.117 -4.195 -10.141 1 95.69 123 ALA A C 1
ATOM 945 O O . ALA A 1 123 ? -2.566 -3.359 -9.352 1 95.69 123 ALA A O 1
ATOM 946 N N . VAL A 1 124 ? -1.021 -4.039 -10.797 1 96.81 124 VAL A N 1
ATOM 947 C CA . VAL A 1 124 ? -0.23 -2.816 -10.672 1 96.81 124 VAL A CA 1
ATOM 948 C C . VAL A 1 124 ? -1.038 -1.624 -11.172 1 96.81 124 VAL A C 1
ATOM 950 O O . VAL A 1 124 ? -1.007 -0.547 -10.57 1 96.81 124 VAL A O 1
ATOM 953 N N . CYS A 1 125 ? -1.737 -1.806 -12.266 1 95.06 125 CYS A N 1
ATOM 954 C CA . CYS A 1 125 ? -2.605 -0.748 -12.766 1 95.06 125 CYS A CA 1
ATOM 955 C C . CYS A 1 125 ? -3.66 -0.369 -11.734 1 95.06 125 CYS A C 1
ATOM 957 O O . CYS A 1 125 ? -3.982 0.81 -11.57 1 95.06 125 CYS A O 1
ATOM 959 N N . GLY A 1 126 ? -4.152 -1.348 -11.094 1 93.06 126 GLY A N 1
ATOM 960 C CA . GLY A 1 126 ? -5.094 -1.075 -10.016 1 93.06 126 GLY A CA 1
ATOM 961 C C . GLY A 1 126 ? -4.488 -0.278 -8.875 1 93.06 126 GLY A C 1
ATOM 962 O O . GLY A 1 126 ? -5.129 0.621 -8.328 1 93.06 126 GLY A O 1
ATOM 963 N N . ILE A 1 127 ? -3.264 -0.563 -8.508 1 94.56 127 ILE A N 1
ATOM 964 C CA . ILE A 1 127 ? -2.559 0.13 -7.441 1 94.56 127 ILE A CA 1
ATOM 965 C C . ILE A 1 127 ? -2.42 1.611 -7.785 1 94.56 127 ILE A C 1
ATOM 967 O O . ILE A 1 127 ? -2.652 2.477 -6.938 1 94.56 127 ILE A O 1
ATOM 971 N N . TYR A 1 128 ? -2.156 1.907 -9.031 1 94.81 128 TYR A N 1
ATOM 972 C CA . TYR A 1 128 ? -1.776 3.277 -9.359 1 94.81 128 TYR A CA 1
ATOM 973 C C . TYR A 1 128 ? -2.959 4.047 -9.93 1 94.81 128 TYR A C 1
ATOM 975 O O . TYR A 1 128 ? -2.855 5.246 -10.203 1 94.81 128 TYR A O 1
ATOM 983 N N . MET A 1 129 ? -4.047 3.391 -10.109 1 89.94 129 MET A N 1
ATOM 984 C CA . MET A 1 129 ? -5.207 4.062 -10.688 1 89.94 129 MET A CA 1
ATOM 985 C C . MET A 1 129 ? -5.645 5.234 -9.812 1 89.94 129 MET A C 1
ATOM 987 O O . MET A 1 129 ? -5.812 6.352 -10.305 1 89.94 129 MET A O 1
ATOM 991 N N . PHE A 1 130 ? -5.746 5.047 -8.594 1 84.69 130 PHE A N 1
ATOM 992 C CA . PHE A 1 130 ? -6.219 6.113 -7.719 1 84.69 130 PHE A CA 1
ATOM 993 C C . PHE A 1 130 ? -5.129 7.156 -7.496 1 84.69 130 PHE A C 1
ATOM 995 O O . PHE A 1 130 ? -5.422 8.336 -7.297 1 84.69 130 PHE A O 1
ATOM 1002 N N . PHE A 1 131 ? -3.928 6.727 -7.48 1 88.38 131 PHE A N 1
ATOM 1003 C CA . PHE A 1 131 ? -2.826 7.676 -7.352 1 88.38 131 PHE A CA 1
ATOM 1004 C C . PHE A 1 131 ? -2.842 8.68 -8.5 1 88.38 131 PHE A C 1
ATOM 1006 O O . PHE A 1 131 ? -2.754 9.891 -8.273 1 88.38 131 PHE A O 1
ATOM 1013 N N . ILE A 1 132 ? -3.018 8.117 -9.672 1 89.81 132 ILE A N 1
ATOM 1014 C CA . ILE A 1 132 ? -3.027 8.945 -10.875 1 89.81 132 ILE A CA 1
ATOM 1015 C C . ILE A 1 132 ? -4.301 9.789 -10.906 1 89.81 132 ILE A C 1
ATOM 1017 O O . ILE A 1 132 ? -4.258 10.977 -11.242 1 89.81 132 ILE A O 1
ATOM 1021 N N . ALA A 1 133 ? -5.387 9.219 -10.594 1 85.06 133 ALA A N 1
ATOM 1022 C CA . ALA A 1 133 ? -6.652 9.945 -10.578 1 85.06 133 ALA A CA 1
ATOM 1023 C C . ALA A 1 133 ? -6.598 11.117 -9.602 1 85.06 133 ALA A C 1
ATOM 1025 O O . ALA A 1 133 ? -7.047 12.219 -9.922 1 85.06 133 ALA A O 1
ATOM 1026 N N . ASP A 1 134 ? -6.078 10.883 -8.469 1 83.44 134 ASP A N 1
ATOM 1027 C CA . ASP A 1 134 ? -5.93 11.922 -7.457 1 83.44 134 ASP A CA 1
ATOM 1028 C C . ASP A 1 134 ? -5.051 13.062 -7.969 1 83.44 134 ASP A C 1
ATOM 1030 O O . ASP A 1 134 ? -5.387 14.234 -7.797 1 83.44 134 ASP A O 1
ATOM 1034 N N . LYS A 1 135 ? -3.998 12.75 -8.562 1 88.19 135 LYS A N 1
ATOM 1035 C CA . LYS A 1 135 ? -3.068 13.75 -9.078 1 88.19 135 LYS A CA 1
ATOM 1036 C C . LYS A 1 135 ? -3.693 14.547 -10.219 1 88.19 135 LYS A C 1
ATOM 1038 O O . LYS A 1 135 ? -3.539 15.766 -10.289 1 88.19 135 LYS A O 1
ATOM 1043 N N . LEU A 1 136 ? -4.391 13.859 -11.047 1 86.56 136 LEU A N 1
ATOM 1044 C CA . LEU A 1 136 ? -5.027 14.516 -12.18 1 86.56 136 LEU A CA 1
ATOM 1045 C C . LEU A 1 136 ? -6.141 15.453 -11.711 1 86.56 136 LEU A C 1
ATOM 1047 O O . LEU A 1 136 ? -6.293 16.547 -12.242 1 86.56 136 LEU A O 1
ATOM 1051 N N . LEU A 1 137 ? -6.863 15.055 -10.789 1 82.81 137 LEU A N 1
ATOM 1052 C CA . LEU A 1 137 ? -7.938 15.883 -10.258 1 82.81 137 LEU A CA 1
ATOM 1053 C C . LEU A 1 137 ? -7.379 17.156 -9.625 1 82.81 137 LEU A C 1
ATOM 1055 O O . LEU A 1 137 ? -7.941 18.234 -9.797 1 82.81 137 LEU A O 1
ATOM 1059 N N . LYS A 1 138 ? -6.301 17.016 -8.914 1 83.81 138 LYS A N 1
ATOM 1060 C CA . LYS A 1 138 ? -5.668 18.156 -8.273 1 83.81 138 LYS A CA 1
ATOM 1061 C C . LYS A 1 138 ? -5.133 19.141 -9.32 1 83.81 138 LYS A C 1
ATOM 1063 O O . LYS A 1 138 ? -5.238 20.359 -9.156 1 83.81 138 LYS A O 1
ATOM 1068 N N . LEU A 1 139 ? -4.637 18.594 -10.359 1 85.75 139 LEU A N 1
ATOM 1069 C CA . LEU A 1 139 ? -4.133 19.438 -11.445 1 85.75 139 LEU A CA 1
ATOM 1070 C C . LEU A 1 139 ? -5.273 20.172 -12.141 1 85.75 139 LEU A C 1
ATOM 1072 O O . LEU A 1 139 ? -5.152 21.359 -12.445 1 85.75 139 LEU A O 1
ATOM 1076 N N . VAL A 1 140 ? -6.336 19.5 -12.359 1 83.12 140 VAL A N 1
ATOM 1077 C CA . VAL A 1 140 ? -7.492 20.078 -13.047 1 83.12 140 VAL A CA 1
ATOM 1078 C C . VAL A 1 140 ? -8.109 21.172 -12.18 1 83.12 140 VAL A C 1
ATOM 1080 O O . VAL A 1 140 ? -8.453 22.25 -12.68 1 83.12 140 VAL A O 1
ATOM 1083 N N . LEU A 1 141 ? -8.172 20.953 -10.945 1 80.19 141 LEU A N 1
ATOM 1084 C CA . LEU A 1 141 ? -8.789 21.906 -10.039 1 80.19 141 LEU A CA 1
ATOM 1085 C C . LEU A 1 141 ? -7.918 23.156 -9.891 1 80.19 141 LEU A C 1
ATOM 1087 O O . LEU A 1 141 ? -8.438 24.266 -9.789 1 80.19 141 LEU A O 1
ATOM 1091 N N . GLU A 1 142 ? -6.672 22.891 -9.867 1 80.44 142 GLU A N 1
ATOM 1092 C CA . GLU A 1 142 ? -5.758 24.031 -9.789 1 80.44 142 GLU A CA 1
ATOM 1093 C C . GLU A 1 142 ? -5.812 24.875 -11.062 1 80.44 142 GLU A C 1
ATOM 1095 O O . GLU A 1 142 ? -5.719 26.094 -11 1 80.44 142 GLU A O 1
ATOM 1100 N N . THR A 1 143 ? -5.941 24.234 -12.125 1 80.5 143 THR A N 1
ATOM 1101 C CA . THR A 1 143 ? -6.062 24.938 -13.398 1 80.5 143 THR A CA 1
ATOM 1102 C C . THR A 1 143 ? -7.363 25.734 -13.445 1 80.5 143 THR A C 1
ATOM 1104 O O . THR A 1 143 ? -7.387 26.875 -13.945 1 80.5 143 THR A O 1
ATOM 1107 N N . ARG A 1 144 ? -8.383 25.25 -12.906 1 77.31 144 ARG A N 1
ATOM 1108 C CA . ARG A 1 144 ? -9.672 25.922 -12.891 1 77.31 144 ARG A CA 1
ATOM 1109 C C . ARG A 1 144 ? -9.648 27.125 -11.961 1 77.31 144 ARG A C 1
ATOM 1111 O O . ARG A 1 144 ? -10.258 28.156 -12.258 1 77.31 144 ARG A O 1
ATOM 1118 N N . LYS A 1 145 ? -9.016 26.938 -10.883 1 74.31 145 LYS A N 1
ATOM 1119 C CA . LYS A 1 145 ? -8.859 28.047 -9.945 1 74.31 145 LYS A CA 1
ATOM 1120 C C . LYS A 1 145 ? -8.125 29.219 -10.586 1 74.31 145 LYS A C 1
ATOM 1122 O O . LYS A 1 145 ? -8.5 30.375 -10.398 1 74.31 145 LYS A O 1
ATOM 1127 N N . LYS A 1 146 ? -7.199 28.906 -11.305 1 73.31 146 LYS A N 1
ATOM 1128 C CA . LYS A 1 146 ? -6.402 29.953 -11.953 1 73.31 146 LYS A CA 1
ATOM 1129 C C . LYS A 1 146 ? -7.184 30.625 -13.078 1 73.31 146 LYS A C 1
ATOM 1131 O O . LYS A 1 146 ? -7.086 31.828 -13.273 1 73.31 146 LYS A O 1
ATOM 1136 N N . ASN A 1 147 ? -7.891 29.75 -13.664 1 68.19 147 ASN A N 1
ATOM 1137 C CA . ASN A 1 147 ? -8.695 30.312 -14.742 1 68.19 147 ASN A CA 1
ATOM 1138 C C . ASN A 1 147 ? -9.812 31.203 -14.203 1 68.19 147 ASN A C 1
ATOM 1140 O O . ASN A 1 147 ? -10.172 32.219 -14.82 1 68.19 147 ASN A O 1
ATOM 1144 N N . LYS A 1 148 ? -10.32 30.891 -13.094 1 61.69 148 LYS A N 1
ATOM 1145 C CA . LYS A 1 148 ? -11.352 31.734 -12.492 1 61.69 148 LYS A CA 1
ATOM 1146 C C . LYS A 1 148 ? -10.766 33.031 -11.977 1 61.69 148 LYS A C 1
ATOM 1148 O O . LYS A 1 148 ? -11.391 34.094 -12.094 1 61.69 148 LYS A O 1
ATOM 1153 N N . HIS A 1 149 ? -9.625 32.906 -11.406 1 57.41 149 HIS A N 1
ATOM 1154 C CA . HIS A 1 149 ? -8.992 34.156 -10.953 1 57.41 149 HIS A CA 1
ATOM 1155 C C . HIS A 1 149 ? -8.641 35.062 -12.133 1 57.41 149 HIS A C 1
ATOM 1157 O O . HIS A 1 149 ? -8.758 36.281 -12.039 1 57.41 149 HIS A O 1
ATOM 1163 N N . HIS A 1 150 ? -8.18 34.406 -13.156 1 54.09 150 HIS A N 1
ATOM 1164 C CA . HIS A 1 150 ? -7.863 35.219 -14.328 1 54.09 150 HIS A CA 1
ATOM 1165 C C . HIS A 1 150 ? -9.125 35.812 -14.945 1 54.09 150 HIS A C 1
ATOM 1167 O O . HIS A 1 150 ? -9.078 36.875 -15.539 1 54.09 150 HIS A O 1
ATOM 1173 N N . ALA A 1 151 ? -10.258 35.219 -14.82 1 53.38 151 ALA A N 1
ATOM 1174 C CA . ALA A 1 151 ? -11.477 35.75 -15.414 1 53.38 151 ALA A CA 1
ATOM 1175 C C . ALA A 1 151 ? -12.016 36.938 -14.602 1 53.38 151 ALA A C 1
ATOM 1177 O O . ALA A 1 151 ? -12.586 37.875 -15.164 1 53.38 151 ALA A O 1
ATOM 1178 N N . HIS A 1 152 ? -11.828 36.906 -13.289 1 48.06 152 HIS A N 1
ATOM 1179 C CA . HIS A 1 152 ? -12.312 38.031 -12.492 1 48.06 152 HIS A CA 1
ATOM 1180 C C . HIS A 1 152 ? -11.414 39.25 -12.664 1 48.06 152 HIS A C 1
ATOM 1182 O O . HIS A 1 152 ? -11.836 40.375 -12.422 1 48.06 152 HIS A O 1
ATOM 1188 N N . GLU A 1 153 ? -10.18 39.094 -12.828 1 47.75 153 GLU A N 1
ATOM 1189 C CA . GLU A 1 153 ? -9.281 40.25 -12.93 1 47.75 153 GLU A CA 1
ATOM 1190 C C . GLU A 1 153 ? -9.523 41 -14.227 1 47.75 153 GLU A C 1
ATOM 1192 O O . GLU A 1 153 ? -9.328 42.219 -14.281 1 47.75 153 GLU A O 1
ATOM 1197 N N . HIS A 1 154 ? -9.969 40.312 -15.273 1 45.31 154 HIS A N 1
ATOM 1198 C CA . HIS A 1 154 ? -10.109 41.125 -16.469 1 45.31 154 HIS A CA 1
ATOM 1199 C C . HIS A 1 154 ? -11.266 42.125 -16.344 1 45.31 154 HIS A C 1
ATOM 1201 O O . HIS A 1 154 ? -11.484 42.938 -17.219 1 45.31 154 HIS A O 1
ATOM 1207 N N . GLY A 1 155 ? -12.266 41.875 -15.492 1 38.53 155 GLY A N 1
ATOM 1208 C CA . GLY A 1 155 ? -13.352 42.844 -15.516 1 38.53 155 GLY A CA 1
ATOM 1209 C C . GLY A 1 155 ? -13.016 44.125 -14.797 1 38.53 155 GLY A C 1
ATOM 1210 O O . GLY A 1 155 ? -13.68 45.156 -15.008 1 38.53 155 GLY A O 1
ATOM 1211 N N . ALA A 1 156 ? -12.484 44.094 -13.578 1 39.88 156 ALA A N 1
ATOM 1212 C CA . ALA A 1 156 ? -12.461 45.312 -12.789 1 39.88 156 ALA A CA 1
ATOM 1213 C C . ALA A 1 156 ? -11.234 46.156 -13.125 1 39.88 156 ALA A C 1
ATOM 1215 O O . ALA A 1 156 ? -10.188 46.031 -12.492 1 39.88 156 ALA A O 1
ATOM 1216 N N . ILE A 1 157 ? -10.852 46.312 -14.352 1 37.69 157 ILE A N 1
ATOM 1217 C CA . ILE A 1 157 ? -9.742 47.25 -14.609 1 37.69 157 ILE A CA 1
ATOM 1218 C C . ILE A 1 157 ? -10.117 48.656 -14.141 1 37.69 157 ILE A C 1
ATOM 1220 O O . ILE A 1 157 ? -9.547 49.625 -14.617 1 37.69 157 ILE A O 1
ATOM 1224 N N . GLY A 1 158 ? -11.375 48.844 -13.594 1 29.69 158 GLY A N 1
ATOM 1225 C CA . GLY A 1 158 ? -11.469 50.281 -13.531 1 29.69 158 GLY A CA 1
ATOM 1226 C C . GLY A 1 158 ? -10.289 50.938 -12.828 1 29.69 158 GLY A C 1
ATOM 1227 O O . GLY A 1 158 ? -9.406 50.25 -12.32 1 29.69 158 GLY A O 1
ATOM 1228 N N . ASN A 1 159 ? -10.547 52.156 -12.047 1 28.69 159 ASN A N 1
ATOM 1229 C CA . ASN A 1 159 ? -9.867 53.406 -11.766 1 28.69 159 ASN A CA 1
ATOM 1230 C C . ASN A 1 159 ? -8.758 53.25 -10.734 1 28.69 159 ASN A C 1
ATOM 1232 O O . ASN A 1 159 ? -8.062 54.188 -10.391 1 28.69 159 ASN A O 1
ATOM 1236 N N . GLY A 1 160 ? -8.977 52.438 -9.594 1 26.67 160 GLY A N 1
ATOM 1237 C CA . GLY A 1 160 ? -8.555 53.031 -8.336 1 26.67 160 GLY A CA 1
ATOM 1238 C C . GLY A 1 160 ? -7.051 53.156 -8.203 1 26.67 160 GLY A C 1
ATOM 1239 O O . GLY A 1 160 ? -6.316 52.344 -8.789 1 26.67 160 GLY A O 1
ATOM 1240 N N . LEU A 1 161 ? -6.383 54.344 -7.898 1 27.44 161 LEU A N 1
ATOM 1241 C CA . LEU A 1 161 ? -5.145 55.094 -7.672 1 27.44 161 LEU A CA 1
ATOM 1242 C C . LEU A 1 161 ? -4.289 54.406 -6.609 1 27.44 161 LEU A C 1
ATOM 1244 O O . LEU A 1 161 ? -3.236 54.906 -6.23 1 27.44 161 LEU A O 1
ATOM 1248 N N . LEU A 1 162 ? -4.914 53.438 -5.863 1 24.66 162 LEU A N 1
ATOM 1249 C CA . LEU A 1 162 ? -4.371 53.469 -4.508 1 24.66 162 LEU A CA 1
ATOM 1250 C C . LEU A 1 162 ? -2.846 53.406 -4.535 1 24.66 162 LEU A C 1
ATOM 1252 O O . LEU A 1 162 ? -2.256 52.906 -5.5 1 24.66 162 LEU A O 1
ATOM 1256 N N . ASP A 1 163 ? -2.178 53.656 -3.309 1 24.58 163 ASP A N 1
ATOM 1257 C CA . ASP A 1 163 ? -1.088 54.156 -2.48 1 24.58 163 ASP A CA 1
ATOM 1258 C C . ASP A 1 163 ? 0.089 53.188 -2.463 1 24.58 163 ASP A C 1
ATOM 1260 O O . ASP A 1 163 ? -0.096 52 -2.625 1 24.58 163 ASP A O 1
ATOM 1264 N N . SER A 1 164 ? 1.302 53.719 -2.555 1 25.42 164 SER A N 1
ATOM 1265 C CA . SER A 1 164 ? 2.738 53.469 -2.631 1 25.42 164 SER A CA 1
ATOM 1266 C C . SER A 1 164 ? 3.225 52.656 -1.43 1 25.42 164 SER A C 1
ATOM 1268 O O . SER A 1 164 ? 4.402 52.719 -1.071 1 25.42 164 SER A O 1
ATOM 1270 N N . ASN A 1 165 ? 2.328 51.875 -0.737 1 25.95 165 ASN A N 1
ATOM 1271 C CA . ASN A 1 165 ? 2.893 51.594 0.576 1 25.95 165 ASN A CA 1
ATOM 1272 C C . ASN A 1 165 ? 4.258 50.906 0.46 1 25.95 165 ASN A C 1
ATOM 1274 O O . ASN A 1 165 ? 4.453 50.031 -0.367 1 25.95 165 ASN A O 1
ATOM 1278 N N . LYS A 1 166 ? 5.297 51.594 0.986 1 29.72 166 LYS A N 1
ATOM 1279 C CA . LYS A 1 166 ? 6.73 51.469 1.226 1 29.72 166 LYS A CA 1
ATOM 1280 C C . LYS A 1 166 ? 7.082 50.125 1.857 1 29.72 166 LYS A C 1
ATOM 1282 O O . LYS A 1 166 ? 6.438 49.719 2.818 1 29.72 166 LYS A O 1
ATOM 1287 N N . PRO A 1 167 ? 7.691 49.25 1.072 1 27.78 167 PRO A N 1
ATOM 1288 C CA . PRO A 1 167 ? 8.164 47.938 1.587 1 27.78 167 PRO A CA 1
ATOM 1289 C C . PRO A 1 167 ? 9.008 48.094 2.854 1 27.78 167 PRO A C 1
ATOM 1291 O O . PRO A 1 167 ? 9.812 49.031 2.959 1 27.78 167 PRO A O 1
ATOM 1294 N N . SER A 1 168 ? 8.359 48 4.02 1 26.61 168 SER A N 1
ATOM 1295 C CA . SER A 1 168 ? 9.086 48.156 5.277 1 26.61 168 SER A CA 1
ATOM 1296 C C . SER A 1 168 ? 10.328 47.281 5.309 1 26.61 168 SER A C 1
ATOM 1298 O O . SER A 1 168 ? 10.344 46.188 4.734 1 26.61 168 SER A O 1
ATOM 1300 N N . PRO A 1 169 ? 11.547 47.781 5.758 1 27.25 169 PRO A N 1
ATOM 1301 C CA . PRO A 1 169 ? 12.961 47.406 5.809 1 27.25 169 PRO A CA 1
ATOM 1302 C C . PRO A 1 169 ? 13.195 46.094 6.566 1 27.25 169 PRO A C 1
ATOM 1304 O O . PRO A 1 169 ? 14.32 45.594 6.594 1 27.25 169 PRO A O 1
ATOM 1307 N N . THR A 1 170 ? 12.25 45.781 7.473 1 26.84 170 THR A N 1
ATOM 1308 C CA . THR A 1 170 ? 12.766 44.969 8.586 1 26.84 170 THR A CA 1
ATOM 1309 C C . THR A 1 170 ? 13.242 43.625 8.094 1 26.84 170 THR A C 1
ATOM 1311 O O . THR A 1 170 ? 13.625 42.75 8.891 1 26.84 170 THR A O 1
ATOM 1314 N N . GLU A 1 171 ? 13.055 43.281 6.859 1 27.3 171 GLU A N 1
ATOM 1315 C CA . GLU A 1 171 ? 13.289 41.875 6.465 1 27.3 171 GLU A CA 1
ATOM 1316 C C . GLU A 1 171 ? 14.766 41.531 6.574 1 27.3 171 GLU A C 1
ATOM 1318 O O . GLU A 1 171 ? 15.172 40.438 6.184 1 27.3 171 GLU A O 1
ATOM 1323 N N . GLU A 1 172 ? 15.641 42.438 6.875 1 25.73 172 GLU A N 1
ATOM 1324 C CA . GLU A 1 172 ? 17.078 42.25 6.695 1 25.73 172 GLU A CA 1
ATOM 1325 C C . GLU A 1 172 ? 17.609 41.188 7.668 1 25.73 172 GLU A C 1
ATOM 1327 O O . GLU A 1 172 ? 18.5 40.406 7.316 1 25.73 172 GLU A O 1
ATOM 1332 N N . ILE A 1 173 ? 17.312 41.25 8.953 1 26.34 173 ILE A N 1
ATOM 1333 C CA . ILE A 1 173 ? 18.281 40.844 9.961 1 26.34 173 ILE A CA 1
ATOM 1334 C C . ILE A 1 173 ? 18.375 39.312 9.969 1 26.34 173 ILE A C 1
ATOM 1336 O O . ILE A 1 173 ? 19.391 38.75 10.352 1 26.34 173 ILE A O 1
ATOM 1340 N N . ALA A 1 174 ? 17.266 38.562 9.883 1 27.48 174 ALA A N 1
ATOM 1341 C CA . ALA A 1 174 ? 17.406 37.188 10.383 1 27.48 174 ALA A CA 1
ATOM 1342 C C . ALA A 1 174 ? 18.266 36.375 9.445 1 27.48 174 ALA A C 1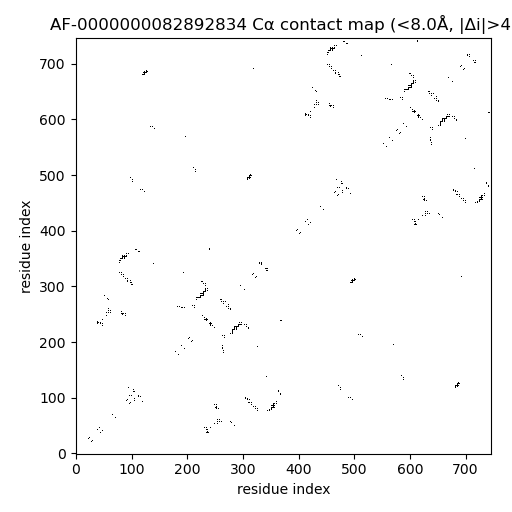
ATOM 1344 O O . ALA A 1 174 ? 18.203 35.125 9.461 1 27.48 174 ALA A O 1
ATOM 1345 N N . MET A 1 175 ? 19.109 36.812 8.516 1 27.12 175 MET A N 1
ATOM 1346 C CA . MET A 1 175 ? 20 36.25 7.512 1 27.12 175 MET A CA 1
ATOM 1347 C C . MET A 1 175 ? 21.094 35.406 8.172 1 27.12 175 MET A C 1
ATOM 1349 O O . MET A 1 175 ? 21.938 34.844 7.484 1 27.12 175 MET A O 1
ATOM 1353 N N . ALA A 1 176 ? 21.531 35.75 9.305 1 28.58 176 ALA A N 1
ATOM 1354 C CA . ALA A 1 176 ? 22.891 35.406 9.719 1 28.58 176 ALA A CA 1
ATOM 1355 C C . ALA A 1 176 ? 23.094 33.906 9.734 1 28.58 176 ALA A C 1
ATOM 1357 O O . ALA A 1 176 ? 24.156 33.406 9.367 1 28.58 176 ALA A O 1
ATOM 1358 N N . LEU A 1 177 ? 22.469 33.125 10.625 1 31.58 177 LEU A N 1
ATOM 1359 C CA . LEU A 1 177 ? 23.062 31.812 10.898 1 31.58 177 LEU A CA 1
ATOM 1360 C C . LEU A 1 177 ? 22.766 30.828 9.766 1 31.58 177 LEU A C 1
ATOM 1362 O O . LEU A 1 177 ? 21.672 30.281 9.688 1 31.58 177 LEU A O 1
ATOM 1366 N N . MET A 1 178 ? 23.141 31.109 8.539 1 30.53 178 MET A N 1
ATOM 1367 C CA . MET A 1 178 ? 22.922 30.453 7.25 1 30.53 178 MET A CA 1
ATOM 1368 C C . MET A 1 178 ? 23.375 29 7.289 1 30.53 178 MET A C 1
ATOM 1370 O O . MET A 1 178 ? 24.562 28.703 7.465 1 30.53 178 MET A O 1
ATOM 1374 N N . PRO A 1 179 ? 22.531 28.094 7.73 1 38.53 179 PRO A N 1
ATOM 1375 C CA . PRO A 1 179 ? 23.062 26.734 7.539 1 38.53 179 PRO A CA 1
ATOM 1376 C C . PRO A 1 179 ? 23.781 26.578 6.203 1 38.53 179 PRO A C 1
ATOM 1378 O O . PRO A 1 179 ? 23.594 27.391 5.293 1 38.53 179 PRO A O 1
ATOM 1381 N N . SER A 1 180 ? 24.938 25.906 6.152 1 41.38 180 SER A N 1
ATOM 1382 C CA . SER A 1 180 ? 25.641 25.719 4.887 1 41.38 180 SER A CA 1
ATOM 1383 C C . SER A 1 180 ? 24.656 25.391 3.758 1 41.38 180 SER A C 1
ATOM 1385 O O . SER A 1 180 ? 23.562 24.906 4 1 41.38 180 SER A O 1
ATOM 1387 N N . ALA A 1 181 ? 24.875 25.984 2.572 1 39.5 181 ALA A N 1
ATOM 1388 C CA . ALA A 1 181 ? 24.094 25.797 1.352 1 39.5 181 ALA A CA 1
ATOM 1389 C C . ALA A 1 181 ? 23.594 24.359 1.237 1 39.5 181 ALA A C 1
ATOM 1391 O O . ALA A 1 181 ? 22.484 24.109 0.762 1 39.5 181 ALA A O 1
ATOM 1392 N N . ALA A 1 182 ? 24.484 23.547 1.598 1 42.97 182 ALA A N 1
ATOM 1393 C CA . ALA A 1 182 ? 24.188 22.125 1.511 1 42.97 182 ALA A CA 1
ATOM 1394 C C . ALA A 1 182 ? 23.078 21.734 2.498 1 42.97 182 ALA A C 1
ATOM 1396 O O . ALA A 1 182 ? 22.172 20.984 2.158 1 42.97 182 ALA A O 1
ATOM 1397 N N . GLU A 1 183 ? 23.188 22.203 3.604 1 46.44 183 GLU A N 1
ATOM 1398 C CA . GLU A 1 183 ? 22.203 21.938 4.656 1 46.44 183 GLU A CA 1
ATOM 1399 C C . GLU A 1 183 ? 20.844 22.5 4.281 1 46.44 183 GLU A C 1
ATOM 1401 O O . GLU A 1 183 ? 19.812 21.859 4.512 1 46.44 183 GLU A O 1
ATOM 1406 N N . ALA A 1 184 ? 20.875 23.609 3.709 1 45.72 184 ALA A N 1
ATOM 1407 C CA . ALA A 1 184 ? 19.625 24.266 3.311 1 45.72 184 ALA A CA 1
ATOM 1408 C C . ALA A 1 184 ? 18.922 23.484 2.211 1 45.72 184 ALA A C 1
ATOM 1410 O O . ALA A 1 184 ? 17.703 23.344 2.234 1 45.72 184 ALA A O 1
ATOM 1411 N N . SER A 1 185 ? 19.719 23.047 1.248 1 43.34 185 SER A N 1
ATOM 1412 C CA . SER A 1 185 ? 19.156 22.312 0.124 1 43.34 185 SER A CA 1
ATOM 1413 C C . SER A 1 185 ? 18.578 20.969 0.576 1 43.34 185 SER A C 1
ATOM 1415 O O . SER A 1 185 ? 17.531 20.547 0.104 1 43.34 185 SER A O 1
ATOM 1417 N N . ILE A 1 186 ? 19.328 20.406 1.419 1 45.44 186 ILE A N 1
ATOM 1418 C CA . ILE A 1 186 ? 18.906 19.109 1.95 1 45.44 186 ILE A CA 1
ATOM 1419 C C . ILE A 1 186 ? 17.641 19.297 2.785 1 45.44 186 ILE A C 1
ATOM 1421 O O . ILE A 1 186 ? 16.719 18.469 2.723 1 45.44 186 ILE A O 1
ATOM 1425 N N . GLN A 1 187 ? 17.578 20.344 3.494 1 44.72 187 GLN A N 1
ATOM 1426 C CA . GLN A 1 187 ? 16.422 20.625 4.32 1 44.72 187 GLN A CA 1
ATOM 1427 C C . GLN A 1 187 ? 15.156 20.766 3.465 1 44.72 187 GLN A C 1
ATOM 1429 O O . GLN A 1 187 ? 14.086 20.281 3.846 1 44.72 187 GLN A O 1
ATOM 1434 N N . GLN A 1 188 ? 15.336 21.531 2.463 1 42.91 188 GLN A N 1
ATOM 1435 C CA . GLN A 1 188 ? 14.203 21.703 1.562 1 42.91 188 GLN A CA 1
ATOM 1436 C C . GLN A 1 188 ? 13.758 20.375 0.962 1 42.91 188 GLN A C 1
ATOM 1438 O O . GLN A 1 188 ? 12.562 20.156 0.768 1 42.91 188 GLN A O 1
ATOM 1443 N N . GLN A 1 189 ? 14.734 19.719 0.638 1 39.09 189 GLN A N 1
ATOM 1444 C CA . GLN A 1 189 ? 14.414 18.422 0.031 1 39.09 189 GLN A CA 1
ATOM 1445 C C . GLN A 1 189 ? 13.867 17.453 1.066 1 39.09 189 GLN A C 1
ATOM 1447 O O . GLN A 1 189 ? 13.039 16.594 0.741 1 39.09 189 GLN A O 1
ATOM 1452 N N . ALA A 1 190 ? 14.461 17.594 2.219 1 39.16 190 ALA A N 1
ATOM 1453 C CA . ALA A 1 190 ? 14 16.797 3.352 1 39.16 190 ALA A CA 1
ATOM 1454 C C . ALA A 1 190 ? 12.5 17 3.584 1 39.16 190 ALA A C 1
ATOM 1456 O O . ALA A 1 190 ? 11.789 16.062 3.947 1 39.16 190 ALA A O 1
ATOM 1457 N N . HIS A 1 191 ? 12.125 18.266 3.484 1 37.34 191 HIS A N 1
ATOM 1458 C CA . HIS A 1 191 ? 10.703 18.531 3.688 1 37.34 191 HIS A CA 1
ATOM 1459 C C . HIS A 1 191 ? 9.852 17.766 2.67 1 37.34 191 HIS A C 1
ATOM 1461 O O . HIS A 1 191 ? 8.672 17.5 2.916 1 37.34 191 HIS A O 1
ATOM 1467 N N . SER A 1 192 ? 10.398 17.781 1.556 1 33.97 192 SER A N 1
ATOM 1468 C CA . SER A 1 192 ? 9.664 17.125 0.467 1 33.97 192 SER A CA 1
ATOM 1469 C C . SER A 1 192 ? 9.594 15.625 0.666 1 33.97 192 SER A C 1
ATOM 1471 O O . SER A 1 192 ? 8.773 14.945 0.04 1 33.97 192 SER A O 1
ATOM 1473 N N . LEU A 1 193 ? 10.672 15.133 1.141 1 30.75 193 LEU A N 1
ATOM 1474 C CA . LEU A 1 193 ? 10.656 13.688 1.289 1 30.75 193 LEU A CA 1
ATOM 1475 C C . LEU A 1 193 ? 9.711 13.266 2.408 1 30.75 193 LEU A C 1
ATOM 1477 O O . LEU A 1 193 ? 8.742 12.539 2.166 1 30.75 193 LEU A O 1
ATOM 1481 N N . CYS A 1 194 ? 9.875 12.344 3.254 1 31.55 194 CYS A N 1
ATOM 1482 C CA . CYS A 1 194 ? 8.961 11.703 4.191 1 31.55 194 CYS A CA 1
ATOM 1483 C C . CYS A 1 194 ? 8.688 12.602 5.391 1 31.55 194 CYS A C 1
ATOM 1485 O O . CYS A 1 194 ? 9.266 12.406 6.461 1 31.55 194 CYS A O 1
ATOM 1487 N N . VAL A 1 195 ? 8.617 13.883 5.137 1 29.33 195 VAL A N 1
ATOM 1488 C CA . VAL A 1 195 ? 8.398 14.578 6.402 1 29.33 195 VAL A CA 1
ATOM 1489 C C . VAL A 1 195 ? 7.062 14.141 7.008 1 29.33 195 VAL A C 1
ATOM 1491 O O . VAL A 1 195 ? 6.012 14.289 6.383 1 29.33 195 VAL A O 1
ATOM 1494 N N . HIS A 1 196 ? 7.016 13.133 7.672 1 28.61 196 HIS A N 1
ATOM 1495 C CA . HIS A 1 196 ? 5.93 12.922 8.625 1 28.61 196 HIS A CA 1
ATOM 1496 C C . HIS A 1 196 ? 5.426 14.25 9.188 1 28.61 196 HIS A C 1
ATOM 1498 O O . HIS A 1 196 ? 6.223 15.094 9.594 1 28.61 196 HIS A O 1
ATOM 1504 N N . ASP A 1 197 ? 4.492 14.891 8.555 1 29.5 197 ASP A N 1
ATOM 1505 C CA . ASP A 1 197 ? 3.812 16.109 9.008 1 29.5 197 ASP A CA 1
ATOM 1506 C C . ASP A 1 197 ? 3.793 16.188 10.531 1 29.5 197 ASP A C 1
ATOM 1508 O O . ASP A 1 197 ? 2.875 15.672 11.172 1 29.5 197 ASP A O 1
ATOM 1512 N N . HIS A 1 198 ? 4.738 15.844 11.195 1 29.44 198 HIS A N 1
ATOM 1513 C CA . HIS A 1 198 ? 4.68 16.219 12.602 1 29.44 198 HIS A CA 1
ATOM 1514 C C . HIS A 1 198 ? 4.547 17.734 12.758 1 29.44 198 HIS A C 1
ATOM 1516 O O . HIS A 1 198 ? 5.547 18.453 12.719 1 29.44 198 HIS A O 1
ATOM 1522 N N . ASP A 1 199 ? 3.582 18.359 12.125 1 30.12 199 ASP A N 1
ATOM 1523 C CA . ASP A 1 199 ? 3.299 19.672 12.719 1 30.12 199 ASP A CA 1
ATOM 1524 C C . ASP A 1 199 ? 3.408 19.625 14.234 1 30.12 199 ASP A C 1
ATOM 1526 O O . ASP A 1 199 ? 2.4 19.719 14.938 1 30.12 199 ASP A O 1
ATOM 1530 N N . MET A 1 200 ? 3.973 18.672 14.875 1 31.47 200 MET A N 1
ATOM 1531 C CA . MET A 1 200 ? 4.262 19.062 16.25 1 31.47 200 MET A CA 1
ATOM 1532 C C . MET A 1 200 ? 4.988 20.406 16.297 1 31.47 200 MET A C 1
ATOM 1534 O O . MET A 1 200 ? 5.992 20.594 15.602 1 31.47 200 MET A O 1
ATOM 1538 N N . GLN A 1 201 ? 4.285 21.531 16.312 1 31.27 201 GLN A N 1
ATOM 1539 C CA . GLN A 1 201 ? 5.016 22.672 16.844 1 31.27 201 GLN A CA 1
ATOM 1540 C C . GLN A 1 201 ? 6.227 22.234 17.656 1 31.27 201 GLN A C 1
ATOM 1542 O O . GLN A 1 201 ? 6.082 21.828 18.812 1 31.27 201 GLN A O 1
ATOM 1547 N N . TYR A 1 202 ? 7.098 21.516 17.109 1 33.66 202 TYR A N 1
ATOM 1548 C CA . TYR A 1 202 ? 8.344 21.203 17.797 1 33.66 202 TYR A CA 1
ATOM 1549 C C . TYR A 1 202 ? 9.062 22.469 18.25 1 33.66 202 TYR A C 1
ATOM 1551 O O . TYR A 1 202 ? 9.445 23.297 17.422 1 33.66 202 TYR A O 1
ATOM 1559 N N . LYS A 1 203 ? 8.609 22.953 19.25 1 35.88 203 LYS A N 1
ATOM 1560 C CA . LYS A 1 203 ? 9.586 23.812 19.922 1 35.88 203 LYS A CA 1
ATOM 1561 C C . LYS A 1 203 ? 10.977 23.188 19.875 1 35.88 203 LYS A C 1
ATOM 1563 O O . LYS A 1 203 ? 11.133 21.984 20.125 1 35.88 203 LYS A O 1
ATOM 1568 N N . ALA A 1 204 ? 11.938 23.656 19.125 1 36.75 204 ALA A N 1
ATOM 1569 C CA . ALA A 1 204 ? 13.375 23.469 18.922 1 36.75 204 ALA A CA 1
ATOM 1570 C C . ALA A 1 204 ? 14.008 22.781 20.141 1 36.75 204 ALA A C 1
ATOM 1572 O O . ALA A 1 204 ? 15.234 22.781 20.281 1 36.75 204 ALA A O 1
ATOM 1573 N N . GLY A 1 205 ? 13.281 22.219 21.031 1 39.94 205 GLY A N 1
ATOM 1574 C CA . GLY A 1 205 ? 14.125 21.734 22.109 1 39.94 205 GLY A CA 1
ATOM 1575 C C . GLY A 1 205 ? 14.703 20.359 21.844 1 39.94 205 GLY A C 1
ATOM 1576 O O . GLY A 1 205 ? 14.242 19.656 20.953 1 39.94 205 GLY A O 1
ATOM 1577 N N . ASP A 1 206 ? 15.938 19.859 22.328 1 46.22 206 ASP A N 1
ATOM 1578 C CA . ASP A 1 206 ? 16.828 18.703 22.281 1 46.22 206 ASP A CA 1
ATOM 1579 C C . ASP A 1 206 ? 16.047 17.391 22.25 1 46.22 206 ASP A C 1
ATOM 1581 O O . ASP A 1 206 ? 16.422 16.453 21.547 1 46.22 206 ASP A O 1
ATOM 1585 N N . SER A 1 207 ? 14.867 17.344 22.859 1 49.59 207 SER A N 1
ATOM 1586 C CA . SER A 1 207 ? 14.211 16.062 23.094 1 49.59 207 SER A CA 1
ATOM 1587 C C . SER A 1 207 ? 13.43 15.609 21.844 1 49.59 207 SER A C 1
ATOM 1589 O O . SER A 1 207 ? 13.383 14.414 21.547 1 49.59 207 SER A O 1
ATOM 1591 N N . VAL A 1 208 ? 12.977 16.5 21.031 1 50.75 208 VAL A N 1
ATOM 1592 C CA . VAL A 1 208 ? 12.156 16.156 19.875 1 50.75 208 VAL A CA 1
ATOM 1593 C C . VAL A 1 208 ? 13.055 15.68 18.734 1 50.75 208 VAL A C 1
ATOM 1595 O O . VAL A 1 208 ? 12.742 14.695 18.047 1 50.75 208 VAL A O 1
ATOM 1598 N N . ILE A 1 209 ? 14.242 16.219 18.656 1 56.12 209 ILE A N 1
ATOM 1599 C CA . ILE A 1 209 ? 15.234 15.852 17.641 1 56.12 209 ILE A CA 1
ATOM 1600 C C . ILE A 1 209 ? 15.672 14.406 17.859 1 56.12 209 ILE A C 1
ATOM 1602 O O . ILE A 1 209 ? 15.781 13.633 16.906 1 56.12 209 ILE A O 1
ATOM 1606 N N . GLY A 1 210 ? 15.617 14.086 19.062 1 62.81 210 GLY A N 1
ATOM 1607 C CA . GLY A 1 210 ? 16.078 12.742 19.406 1 62.81 210 GLY A CA 1
ATOM 1608 C C . GLY A 1 210 ? 15.078 11.664 19.031 1 62.81 210 GLY A C 1
ATOM 1609 O O . GLY A 1 210 ? 15.453 10.625 18.484 1 62.81 210 GLY A O 1
ATOM 1610 N N . THR A 1 211 ? 13.922 12.039 19.141 1 64.56 211 THR A N 1
ATOM 1611 C CA . THR A 1 211 ? 12.898 11.023 18.906 1 64.56 211 THR A CA 1
ATOM 1612 C C . THR A 1 211 ? 12.766 10.727 17.422 1 64.56 211 THR A C 1
ATOM 1614 O O . THR A 1 211 ? 12.719 9.562 17.016 1 64.56 211 THR A O 1
ATOM 1617 N N . VAL A 1 212 ? 12.789 11.711 16.656 1 68.75 212 VAL A N 1
ATOM 1618 C CA . VAL A 1 212 ? 12.664 11.555 15.211 1 68.75 212 VAL A CA 1
ATOM 1619 C C . VAL A 1 212 ? 13.891 10.828 14.656 1 68.75 212 VAL A C 1
ATOM 1621 O O . VAL A 1 212 ? 13.773 9.945 13.805 1 68.75 212 VAL A O 1
ATOM 1624 N N . ALA A 1 213 ? 14.938 11.133 15.273 1 75.44 213 ALA A N 1
ATOM 1625 C CA . ALA A 1 213 ? 16.188 10.523 14.836 1 75.44 213 ALA A CA 1
ATOM 1626 C C . ALA A 1 213 ? 16.188 9.023 15.133 1 75.44 213 ALA A C 1
ATOM 1628 O O . ALA A 1 213 ? 16.578 8.219 14.273 1 75.44 213 ALA A O 1
ATOM 1629 N N . TRP A 1 214 ? 15.727 8.703 16.219 1 76.44 214 TRP A N 1
ATOM 1630 C CA . TRP A 1 214 ? 15.711 7.297 16.609 1 76.44 214 TRP A CA 1
ATOM 1631 C C . TRP A 1 214 ? 14.734 6.508 15.758 1 76.44 214 TRP A C 1
ATOM 1633 O O . TRP A 1 214 ? 15.016 5.367 15.367 1 76.44 214 TRP A O 1
ATOM 1643 N N . MET A 1 215 ? 13.727 7.129 15.43 1 75.06 215 MET A N 1
ATOM 1644 C CA . MET A 1 215 ? 12.734 6.461 14.594 1 75.06 215 MET A CA 1
ATOM 1645 C C . MET A 1 215 ? 13.297 6.184 13.203 1 75.06 215 MET A C 1
ATOM 1647 O O . MET A 1 215 ? 13.094 5.102 12.648 1 75.06 215 MET A O 1
ATOM 1651 N N . ILE A 1 216 ? 14.031 7.086 12.781 1 78.44 216 ILE A N 1
ATOM 1652 C CA . ILE A 1 216 ? 14.594 6.973 11.438 1 78.44 216 ILE A CA 1
ATOM 1653 C C . ILE A 1 216 ? 15.719 5.941 11.438 1 78.44 216 ILE A C 1
ATOM 1655 O O . ILE A 1 216 ? 15.789 5.082 10.555 1 78.44 216 ILE A O 1
ATOM 1659 N N . ILE A 1 217 ? 16.516 6.004 12.469 1 83.62 217 ILE A N 1
ATOM 1660 C CA . ILE A 1 217 ? 17.688 5.133 12.531 1 83.62 217 ILE A CA 1
ATOM 1661 C C . ILE A 1 217 ? 17.234 3.684 12.711 1 83.62 217 ILE A C 1
ATOM 1663 O O . ILE A 1 217 ? 17.688 2.793 11.984 1 83.62 217 ILE A O 1
ATOM 1667 N N . PHE A 1 218 ? 16.281 3.449 13.555 1 82.38 218 PHE A N 1
ATOM 1668 C CA . PHE A 1 218 ? 15.828 2.092 13.82 1 82.38 218 PHE A CA 1
ATOM 1669 C C . PHE A 1 218 ? 14.969 1.575 12.672 1 82.38 218 PHE A C 1
ATOM 1671 O O . PHE A 1 218 ? 15.086 0.413 12.273 1 82.38 218 PHE A O 1
ATOM 1678 N N . GLY A 1 219 ? 14.094 2.42 12.297 1 81.25 219 GLY A N 1
ATOM 1679 C CA . GLY A 1 219 ? 13.289 2.027 11.156 1 81.25 219 GLY A CA 1
ATOM 1680 C C . GLY A 1 219 ? 14.109 1.7 9.922 1 81.25 219 GLY A C 1
ATOM 1681 O O . GLY A 1 219 ? 13.867 0.689 9.266 1 81.25 219 GLY A O 1
ATOM 1682 N N . ASP A 1 220 ? 15.039 2.49 9.688 1 86.94 220 ASP A N 1
ATOM 1683 C CA . ASP A 1 220 ? 15.938 2.295 8.555 1 86.94 220 ASP A CA 1
ATOM 1684 C C . ASP A 1 220 ? 16.797 1.05 8.75 1 86.94 220 ASP A C 1
ATOM 1686 O O . ASP A 1 220 ? 17.047 0.31 7.797 1 86.94 220 ASP A O 1
ATOM 1690 N N . GLY A 1 221 ? 17.281 0.894 9.922 1 88.62 221 GLY A N 1
ATOM 1691 C CA . GLY A 1 221 ? 18.062 -0.297 10.211 1 88.62 221 GLY A CA 1
ATOM 1692 C C . GLY A 1 221 ? 17.312 -1.586 9.953 1 88.62 221 GLY A C 1
ATOM 1693 O O . GLY A 1 221 ? 17.859 -2.523 9.367 1 88.62 221 GLY A O 1
ATOM 1694 N N . LEU A 1 222 ? 16.125 -1.617 10.398 1 85 222 LEU A N 1
ATOM 1695 C CA . LEU A 1 222 ? 15.281 -2.793 10.172 1 85 222 LEU A CA 1
ATOM 1696 C C . LEU A 1 222 ? 15.055 -3.014 8.68 1 85 222 LEU A C 1
ATOM 1698 O O . LEU A 1 222 ? 15.117 -4.148 8.203 1 85 222 LEU A O 1
ATOM 1702 N N . HIS A 1 223 ? 14.812 -1.964 8.047 1 85.25 223 HIS A N 1
ATOM 1703 C CA . HIS A 1 223 ? 14.594 -2.01 6.609 1 85.25 223 HIS A CA 1
ATOM 1704 C C . HIS A 1 223 ? 15.812 -2.557 5.879 1 85.25 223 HIS A C 1
ATOM 1706 O O . HIS A 1 223 ? 15.695 -3.467 5.055 1 85.25 223 HIS A O 1
ATOM 1712 N N . ASN A 1 224 ? 16.938 -2.023 6.172 1 90.88 224 ASN A N 1
ATOM 1713 C CA . ASN A 1 224 ? 18.188 -2.475 5.562 1 90.88 224 ASN A CA 1
ATOM 1714 C C . ASN A 1 224 ? 18.484 -3.936 5.895 1 90.88 224 ASN A C 1
ATOM 1716 O O . ASN A 1 224 ? 19 -4.676 5.059 1 90.88 224 ASN A O 1
ATOM 1720 N N . PHE A 1 225 ? 18.156 -4.305 7.059 1 92.25 225 PHE A N 1
ATOM 1721 C CA . PHE A 1 225 ? 18.328 -5.688 7.48 1 92.25 225 PHE A CA 1
ATOM 1722 C C . PHE A 1 225 ? 17.516 -6.629 6.598 1 92.25 225 PHE A C 1
ATOM 1724 O O . PHE A 1 225 ? 18.031 -7.637 6.113 1 92.25 225 PHE A O 1
ATOM 1731 N N . ILE A 1 226 ? 16.328 -6.266 6.398 1 87.44 226 ILE A N 1
ATOM 1732 C CA . ILE A 1 226 ? 15.43 -7.109 5.621 1 87.44 226 ILE A CA 1
ATOM 1733 C C . ILE A 1 226 ? 15.859 -7.113 4.156 1 87.44 226 ILE A C 1
ATOM 1735 O O . ILE A 1 226 ? 15.758 -8.133 3.477 1 87.44 226 ILE A O 1
ATOM 1739 N N . ASP A 1 227 ? 16.219 -5.973 3.66 1 90.38 227 ASP A N 1
ATOM 1740 C CA . ASP A 1 227 ? 16.781 -5.938 2.314 1 90.38 227 ASP A CA 1
ATOM 1741 C C . ASP A 1 227 ? 17.922 -6.953 2.166 1 90.38 227 ASP A C 1
ATOM 1743 O O . ASP A 1 227 ? 17.953 -7.711 1.192 1 90.38 227 ASP A O 1
ATOM 1747 N N . GLY A 1 228 ? 18.812 -6.918 3.113 1 93.94 228 GLY A N 1
ATOM 1748 C CA . GLY A 1 228 ? 19.906 -7.871 3.092 1 93.94 228 GLY A CA 1
ATOM 1749 C C . GLY A 1 228 ? 19.453 -9.312 3.064 1 93.94 228 GLY A C 1
ATOM 1750 O O . GLY A 1 228 ? 19.953 -10.117 2.279 1 93.94 228 GLY A O 1
ATOM 1751 N N . VAL A 1 229 ? 18.484 -9.609 3.922 1 91.31 229 VAL A N 1
ATOM 1752 C CA . VAL A 1 229 ? 17.953 -10.969 3.982 1 91.31 229 VAL A CA 1
ATOM 1753 C C . VAL A 1 229 ? 17.375 -11.352 2.623 1 91.31 229 VAL A C 1
ATOM 1755 O O . VAL A 1 229 ? 17.609 -12.461 2.135 1 91.31 229 VAL A O 1
ATOM 1758 N N . SER A 1 230 ? 16.656 -10.445 2.031 1 89.12 230 SER A N 1
ATOM 1759 C CA . SER A 1 230 ? 16 -10.703 0.751 1 89.12 230 SER A CA 1
ATOM 1760 C C . SER A 1 230 ? 17.016 -10.914 -0.36 1 89.12 230 SER A C 1
ATOM 1762 O O . SER A 1 230 ? 16.875 -11.82 -1.179 1 89.12 230 SER A O 1
ATOM 1764 N N . ILE A 1 231 ? 18.031 -10.117 -0.393 1 92.38 231 ILE A N 1
ATOM 1765 C CA . ILE A 1 231 ? 19.094 -10.219 -1.39 1 92.38 231 ILE A CA 1
ATOM 1766 C C . ILE A 1 231 ? 19.828 -11.539 -1.217 1 92.38 231 ILE A C 1
ATOM 1768 O O . ILE A 1 231 ? 20.016 -12.281 -2.182 1 92.38 231 ILE A O 1
ATOM 1772 N N . GLY A 1 232 ? 20.203 -11.828 -0.01 1 92.94 232 GLY A N 1
ATOM 1773 C CA . GLY A 1 232 ? 20.922 -13.07 0.267 1 92.94 232 GLY A CA 1
ATOM 1774 C C . GLY A 1 232 ? 20.125 -14.305 -0.109 1 92.94 232 GLY A C 1
ATOM 1775 O O . GLY A 1 232 ? 20.641 -15.211 -0.764 1 92.94 232 GLY A O 1
ATOM 1776 N N . ALA A 1 233 ? 18.891 -14.305 0.32 1 88.75 233 ALA A N 1
ATOM 1777 C CA . ALA A 1 233 ? 18.016 -15.445 0.02 1 88.75 233 ALA A CA 1
ATOM 1778 C C . ALA A 1 233 ? 17.797 -15.586 -1.483 1 88.75 233 ALA A C 1
ATOM 1780 O O . ALA A 1 233 ? 17.781 -16.703 -2.014 1 88.75 233 ALA A O 1
ATOM 1781 N N . SER A 1 234 ? 17.625 -14.484 -2.168 1 87.56 234 SER A N 1
ATOM 1782 C CA . SER A 1 234 ? 17.344 -14.508 -3.602 1 87.56 234 SER A CA 1
ATOM 1783 C C . SER A 1 234 ? 18.562 -15 -4.387 1 87.56 234 SER A C 1
ATOM 1785 O O . SER A 1 234 ? 18.422 -15.789 -5.32 1 87.56 234 SER A O 1
ATOM 1787 N N . PHE A 1 235 ? 19.797 -14.562 -4.02 1 89 235 PHE A N 1
ATOM 1788 C CA . PHE A 1 235 ? 21 -15.023 -4.691 1 89 235 PHE A CA 1
ATOM 1789 C C . PHE A 1 235 ? 21.234 -16.5 -4.426 1 89 235 PHE A C 1
ATOM 1791 O O . PHE A 1 235 ? 21.766 -17.219 -5.281 1 89 235 PHE A O 1
ATOM 1798 N N . SER A 1 236 ? 20.844 -16.938 -3.275 1 86.62 236 SER A N 1
ATOM 1799 C CA . SER A 1 236 ? 21 -18.359 -2.938 1 86.62 236 SER A CA 1
ATOM 1800 C C . SER A 1 236 ? 20.062 -19.234 -3.762 1 86.62 236 SER A C 1
ATOM 1802 O O . SER A 1 236 ? 20.375 -20.391 -4.031 1 86.62 236 SER A O 1
ATOM 1804 N N . GLU A 1 237 ? 18.953 -18.641 -4.094 1 81.94 237 GLU A N 1
ATOM 1805 C CA . GLU A 1 237 ? 18.016 -19.391 -4.926 1 81.94 237 GLU A CA 1
ATOM 1806 C C . GLU A 1 237 ? 18.453 -19.406 -6.383 1 81.94 237 GLU A C 1
ATOM 1808 O O . GLU A 1 237 ? 18.5 -20.469 -7.008 1 81.94 237 GLU A O 1
ATOM 1813 N N . SER A 1 238 ? 18.75 -18.266 -6.953 1 83.12 238 SER A N 1
ATOM 1814 C CA . SER A 1 238 ? 19.266 -18.125 -8.312 1 83.12 238 SER A CA 1
ATOM 1815 C C . SER A 1 238 ? 19.906 -16.75 -8.508 1 83.12 238 SER A C 1
ATOM 1817 O O . SER A 1 238 ? 19.516 -15.773 -7.863 1 83.12 238 SER A O 1
ATOM 1819 N N . ILE A 1 239 ? 20.844 -16.688 -9.383 1 84.06 239 ILE A N 1
ATOM 1820 C CA . ILE A 1 239 ? 21.531 -15.438 -9.664 1 84.06 239 ILE A CA 1
ATOM 1821 C C . ILE A 1 239 ? 20.562 -14.422 -10.25 1 84.06 239 ILE A C 1
ATOM 1823 O O . ILE A 1 239 ? 20.609 -13.234 -9.906 1 84.06 239 ILE A O 1
ATOM 1827 N N . LEU A 1 240 ? 19.641 -14.898 -11.039 1 79.81 240 LEU A N 1
ATOM 1828 C CA . LEU A 1 240 ? 18.672 -14.008 -11.656 1 79.81 240 LEU A CA 1
ATOM 1829 C C . LEU A 1 240 ? 17.75 -13.391 -10.602 1 79.81 240 LEU A C 1
ATOM 1831 O O . LEU A 1 240 ? 17.484 -12.188 -10.625 1 79.81 240 LEU A O 1
ATOM 1835 N N . SER A 1 241 ? 17.297 -14.273 -9.742 1 81.06 241 SER A N 1
ATOM 1836 C CA . SER A 1 241 ? 16.469 -13.773 -8.656 1 81.06 241 SER A CA 1
ATOM 1837 C C . SER A 1 241 ? 17.203 -12.75 -7.805 1 81.06 241 SER A C 1
ATOM 1839 O O . SER A 1 241 ? 16.641 -11.734 -7.406 1 81.06 241 SER A O 1
ATOM 1841 N N . GLY A 1 242 ? 18.469 -13.055 -7.559 1 87.81 242 GLY A N 1
ATOM 1842 C CA . GLY A 1 242 ? 19.312 -12.133 -6.805 1 87.81 242 GLY A CA 1
ATOM 1843 C C . GLY A 1 242 ? 19.469 -10.781 -7.484 1 87.81 242 GLY A C 1
ATOM 1844 O O . GLY A 1 242 ? 19.375 -9.742 -6.836 1 87.81 242 GLY A O 1
ATOM 1845 N N . ILE A 1 243 ? 19.656 -10.742 -8.727 1 86.06 243 ILE A N 1
ATOM 1846 C CA . ILE A 1 243 ? 19.844 -9.516 -9.5 1 86.06 243 ILE A CA 1
ATOM 1847 C C . ILE A 1 243 ? 18.547 -8.711 -9.508 1 86.06 243 ILE A C 1
ATOM 1849 O O . ILE A 1 243 ? 18.562 -7.492 -9.328 1 86.06 243 ILE A O 1
ATOM 1853 N N . ASN A 1 244 ? 17.438 -9.352 -9.703 1 80.12 244 ASN A N 1
ATOM 1854 C CA . ASN A 1 244 ? 16.141 -8.68 -9.727 1 80.12 244 ASN A CA 1
ATOM 1855 C C . ASN A 1 244 ? 15.883 -7.941 -8.414 1 80.12 244 ASN A C 1
ATOM 1857 O O . ASN A 1 244 ? 15.523 -6.762 -8.43 1 80.12 244 ASN A O 1
ATOM 1861 N N . VAL A 1 245 ? 16.094 -8.672 -7.355 1 85.19 245 VAL A N 1
ATOM 1862 C CA . VAL A 1 245 ? 15.852 -8.078 -6.047 1 85.19 245 VAL A CA 1
ATOM 1863 C C . VAL A 1 245 ? 16.859 -6.961 -5.793 1 85.19 245 VAL A C 1
ATOM 1865 O O . VAL A 1 245 ? 16.516 -5.902 -5.27 1 85.19 245 VAL A O 1
ATOM 1868 N N . SER A 1 246 ? 18.094 -7.223 -6.238 1 89.38 246 SER A N 1
ATOM 1869 C CA . SER A 1 246 ? 19.156 -6.242 -6.043 1 89.38 246 SER A CA 1
ATOM 1870 C C . SER A 1 246 ? 18.859 -4.945 -6.789 1 89.38 246 SER A C 1
ATOM 1872 O O . SER A 1 246 ? 19.016 -3.854 -6.238 1 89.38 246 SER A O 1
ATOM 1874 N N . VAL A 1 247 ? 18.438 -5.02 -7.961 1 84.31 247 VAL A N 1
ATOM 1875 C CA . VAL A 1 247 ? 18.141 -3.842 -8.766 1 84.31 247 VAL A CA 1
ATOM 1876 C C . VAL A 1 247 ? 16.984 -3.061 -8.141 1 84.31 247 VAL A C 1
ATOM 1878 O O . VAL A 1 247 ? 17.047 -1.835 -8.023 1 84.31 247 VAL A O 1
ATOM 1881 N N . ALA A 1 248 ? 15.992 -3.752 -7.754 1 81.75 248 ALA A N 1
ATOM 1882 C CA . ALA A 1 248 ? 14.852 -3.104 -7.113 1 81.75 248 ALA A CA 1
ATOM 1883 C C . ALA A 1 248 ? 15.281 -2.357 -5.852 1 81.75 248 ALA A C 1
ATOM 1885 O O . ALA A 1 248 ? 14.875 -1.213 -5.633 1 81.75 248 ALA A O 1
ATOM 1886 N N . VAL A 1 249 ? 16.141 -3.012 -5.102 1 86.44 249 VAL A N 1
ATOM 1887 C CA . VAL A 1 249 ? 16.578 -2.445 -3.832 1 86.44 249 VAL A CA 1
ATOM 1888 C C . VAL A 1 249 ? 17.5 -1.254 -4.09 1 86.44 249 VAL A C 1
ATOM 1890 O O . VAL A 1 249 ? 17.391 -0.222 -3.424 1 86.44 249 VAL A O 1
ATOM 1893 N N . ILE A 1 250 ? 18.375 -1.369 -5.098 1 86.19 250 ILE A N 1
ATOM 1894 C CA . ILE A 1 250 ? 19.297 -0.287 -5.43 1 86.19 250 ILE A CA 1
ATOM 1895 C C . ILE A 1 250 ? 18.516 0.955 -5.84 1 86.19 250 ILE A C 1
ATOM 1897 O O . ILE A 1 250 ? 18.828 2.068 -5.414 1 86.19 250 ILE A O 1
ATOM 1901 N N . CYS A 1 251 ? 17.516 0.823 -6.547 1 79 251 CYS A N 1
ATOM 1902 C CA . CYS A 1 251 ? 16.75 1.941 -7.074 1 79 251 CYS A CA 1
ATOM 1903 C C . CYS A 1 251 ? 16.047 2.701 -5.953 1 79 251 CYS A C 1
ATOM 1905 O O . CYS A 1 251 ? 15.883 3.92 -6.031 1 79 251 CYS A O 1
ATOM 1907 N N . GLU A 1 252 ? 15.688 2.051 -4.938 1 78.81 252 GLU A N 1
ATOM 1908 C CA . GLU A 1 252 ? 14.961 2.744 -3.879 1 78.81 252 GLU A CA 1
ATOM 1909 C C . GLU A 1 252 ? 15.906 3.211 -2.773 1 78.81 252 GLU A C 1
ATOM 1911 O O . GLU A 1 252 ? 15.625 4.195 -2.086 1 78.81 252 GLU A O 1
ATOM 1916 N N . GLU A 1 253 ? 16.953 2.535 -2.629 1 83.69 253 GLU A N 1
ATOM 1917 C CA . GLU A 1 253 ? 17.844 2.836 -1.507 1 83.69 253 GLU A CA 1
ATOM 1918 C C . GLU A 1 253 ? 18.562 4.168 -1.71 1 83.69 253 GLU A C 1
ATOM 1920 O O . GLU A 1 253 ? 18.828 4.883 -0.746 1 83.69 253 GLU A O 1
ATOM 1925 N N . PHE A 1 254 ? 18.766 4.438 -2.965 1 80.88 254 PHE A N 1
ATOM 1926 C CA . PHE A 1 254 ? 19.469 5.688 -3.246 1 80.88 254 PHE A CA 1
ATOM 1927 C C . PHE A 1 254 ? 18.672 6.879 -2.719 1 80.88 254 PHE A C 1
ATOM 1929 O O . PHE A 1 254 ? 19.125 7.598 -1.831 1 80.88 254 PHE A O 1
ATOM 1936 N N . PRO A 1 255 ? 17.484 7.152 -3.143 1 76.12 255 PRO A N 1
ATOM 1937 C CA . PRO A 1 255 ? 16.703 8.266 -2.615 1 76.12 255 PRO A CA 1
ATOM 1938 C C . PRO A 1 255 ? 16.375 8.109 -1.132 1 76.12 255 PRO A C 1
ATOM 1940 O O . PRO A 1 255 ? 16.344 9.094 -0.392 1 76.12 255 PRO A O 1
ATOM 1943 N N . HIS A 1 256 ? 16.172 6.887 -0.668 1 78.75 256 HIS A N 1
ATOM 1944 C CA . HIS A 1 256 ? 15.797 6.613 0.712 1 78.75 256 HIS A CA 1
ATOM 1945 C C . HIS A 1 256 ? 16.906 7.012 1.682 1 78.75 256 HIS A C 1
ATOM 1947 O O . HIS A 1 256 ? 16.641 7.684 2.684 1 78.75 256 HIS A O 1
ATOM 1953 N N . GLU A 1 257 ? 18.109 6.641 1.421 1 82.69 257 GLU A N 1
ATOM 1954 C CA . GLU A 1 257 ? 19.234 6.953 2.285 1 82.69 257 GLU A CA 1
ATOM 1955 C C . GLU A 1 257 ? 19.516 8.453 2.297 1 82.69 257 GLU A C 1
ATOM 1957 O O . GLU A 1 257 ? 19.859 9.016 3.338 1 82.69 257 GLU A O 1
ATOM 1962 N N . LEU A 1 258 ? 19.312 9.031 1.156 1 79.25 258 LEU A N 1
ATOM 1963 C CA . LEU A 1 258 ? 19.484 10.477 1.093 1 79.25 258 LEU A CA 1
ATOM 1964 C C . LEU A 1 258 ? 18.406 11.195 1.893 1 79.25 258 LEU A C 1
ATOM 1966 O O . LEU A 1 258 ? 18.672 12.195 2.559 1 79.25 258 LEU A O 1
ATOM 1970 N N . GLY A 1 259 ? 17.234 10.711 1.745 1 76.56 259 GLY A N 1
ATOM 1971 C CA . GLY A 1 259 ? 16.141 11.258 2.529 1 76.56 259 GLY A CA 1
ATOM 1972 C C . GLY A 1 259 ? 16.359 11.148 4.027 1 76.56 259 GLY A C 1
ATOM 1973 O O . GLY A 1 259 ? 16.078 12.086 4.773 1 76.56 259 GLY A O 1
ATOM 1974 N N . ASP A 1 260 ? 16.828 10.031 4.426 1 82.12 260 ASP A N 1
ATOM 1975 C CA . ASP A 1 260 ? 17.109 9.82 5.84 1 82.12 260 ASP A CA 1
ATOM 1976 C C . ASP A 1 260 ? 18.156 10.828 6.344 1 82.12 260 ASP A C 1
ATOM 1978 O O . ASP A 1 260 ? 17.984 11.406 7.418 1 82.12 260 ASP A O 1
ATOM 1982 N N . VAL A 1 261 ? 19.156 11.031 5.582 1 83.31 261 VAL A N 1
ATOM 1983 C CA . VAL A 1 261 ? 20.203 11.969 5.977 1 83.31 261 VAL A CA 1
ATOM 1984 C C . VAL A 1 261 ? 19.625 13.383 6.066 1 83.31 261 VAL A C 1
ATOM 1986 O O . VAL A 1 261 ? 19.906 14.117 7.012 1 83.31 261 VAL A O 1
ATOM 1989 N N . ALA A 1 262 ? 18.844 13.688 5.164 1 76.12 262 ALA A N 1
ATOM 1990 C CA . ALA A 1 262 ? 18.234 15.016 5.133 1 76.12 262 ALA A CA 1
ATOM 1991 C C . ALA A 1 262 ? 17.359 15.242 6.363 1 76.12 262 ALA A C 1
ATOM 1993 O O . ALA A 1 262 ? 17.391 16.328 6.957 1 76.12 262 ALA A O 1
ATOM 1994 N N . ILE A 1 263 ? 16.656 14.273 6.723 1 74.94 263 ILE A N 1
ATOM 1995 C CA . ILE A 1 263 ? 15.75 14.398 7.867 1 74.94 263 ILE A CA 1
ATOM 1996 C C . ILE A 1 263 ? 16.562 14.492 9.156 1 74.94 263 ILE A C 1
ATOM 1998 O O . ILE A 1 263 ? 16.234 15.266 10.055 1 74.94 263 ILE A O 1
ATOM 2002 N N . LEU A 1 264 ? 17.594 13.758 9.242 1 80.94 264 LEU A N 1
ATOM 2003 C CA . LEU A 1 264 ? 18.438 13.797 10.43 1 80.94 264 LEU A CA 1
ATOM 2004 C C . LEU A 1 264 ? 19.125 15.148 10.578 1 80.94 264 LEU A C 1
ATOM 2006 O O . LEU A 1 264 ? 19.219 15.688 11.68 1 80.94 264 LEU A O 1
ATOM 2010 N N . VAL A 1 265 ? 19.484 15.734 9.484 1 80.06 265 VAL A N 1
ATOM 2011 C CA . VAL A 1 265 ? 20.094 17.062 9.508 1 80.06 265 VAL A CA 1
ATOM 2012 C C . VAL A 1 265 ? 19.031 18.109 9.883 1 80.06 265 VAL A C 1
ATOM 2014 O O . VAL A 1 265 ? 19.297 19 10.688 1 80.06 265 VAL A O 1
ATOM 2017 N N . SER A 1 266 ? 17.922 17.938 9.414 1 73.56 266 SER A N 1
ATOM 2018 C CA . SER A 1 266 ? 16.812 18.859 9.711 1 73.56 266 SER A CA 1
ATOM 2019 C C . SER A 1 266 ? 16.406 18.766 11.172 1 73.56 266 SER A C 1
ATOM 2021 O O . SER A 1 266 ? 15.867 19.719 11.734 1 73.56 266 SER A O 1
ATOM 2023 N N . ALA A 1 267 ? 16.609 17.625 11.648 1 72.75 267 ALA A N 1
ATOM 2024 C CA . ALA A 1 267 ? 16.281 17.406 13.055 1 72.75 267 ALA A CA 1
ATOM 2025 C C . ALA A 1 267 ? 17.328 18.016 13.977 1 72.75 267 ALA A C 1
ATOM 2027 O O . ALA A 1 267 ? 17.141 18.078 15.188 1 72.75 267 ALA A O 1
ATOM 2028 N N . GLY A 1 268 ? 18.484 18.484 13.383 1 75.81 268 GLY A N 1
ATOM 2029 C CA . GLY A 1 268 ? 19.453 19.203 14.18 1 75.81 268 GLY A CA 1
ATOM 2030 C C . GLY A 1 268 ? 20.828 18.578 14.18 1 75.81 268 GLY A C 1
ATOM 2031 O O . GLY A 1 268 ? 21.766 19.094 14.789 1 75.81 268 GLY A O 1
ATOM 2032 N N . MET A 1 269 ? 20.969 17.516 13.477 1 83.12 269 MET A N 1
ATOM 2033 C CA . MET A 1 269 ? 22.281 16.859 13.43 1 83.12 269 MET A CA 1
ATOM 2034 C C . MET A 1 269 ? 23.172 17.5 12.375 1 83.12 269 MET A C 1
ATOM 2036 O O . MET A 1 269 ? 22.688 18.078 11.406 1 83.12 269 MET A O 1
ATOM 2040 N N . SER A 1 270 ? 24.453 17.438 12.672 1 87 270 SER A N 1
ATOM 2041 C CA . SER A 1 270 ? 25.391 17.828 11.625 1 87 270 SER A CA 1
ATOM 2042 C C . SER A 1 270 ? 25.391 16.812 10.484 1 87 270 SER A C 1
ATOM 2044 O O . SER A 1 270 ? 24.938 15.68 10.656 1 87 270 SER A O 1
ATOM 2046 N N . LEU A 1 271 ? 25.859 17.219 9.312 1 87.06 271 LEU A N 1
ATOM 2047 C CA . LEU A 1 271 ? 25.906 16.328 8.156 1 87.06 271 LEU A CA 1
ATOM 2048 C C . LEU A 1 271 ? 26.766 15.102 8.438 1 87.06 271 LEU A C 1
ATOM 2050 O O . LEU A 1 271 ? 26.391 13.984 8.07 1 87.06 271 LEU A O 1
ATOM 2054 N N . ARG A 1 272 ? 27.844 15.32 9.07 1 90.12 272 ARG A N 1
ATOM 2055 C CA . ARG A 1 272 ? 28.734 14.211 9.398 1 90.12 272 ARG A CA 1
ATOM 2056 C C . ARG A 1 272 ? 28.047 13.219 10.328 1 90.12 272 ARG A C 1
ATOM 2058 O O . ARG A 1 272 ? 28.156 12.008 10.133 1 90.12 272 ARG A O 1
ATOM 2065 N N . GLN A 1 273 ? 27.406 13.688 11.281 1 90.56 273 GLN A N 1
ATOM 2066 C CA . GLN A 1 273 ? 26.688 12.828 12.211 1 90.56 273 GLN A CA 1
ATOM 2067 C C . GLN A 1 273 ? 25.578 12.055 11.5 1 90.56 273 GLN A C 1
ATOM 2069 O O . GLN A 1 273 ? 25.391 10.859 11.742 1 90.56 273 GLN A O 1
ATOM 2074 N N . ALA A 1 274 ? 24.859 12.758 10.695 1 88.88 274 ALA A N 1
ATOM 2075 C CA . ALA A 1 274 ? 23.766 12.141 9.953 1 88.88 274 ALA A CA 1
ATOM 2076 C C . ALA A 1 274 ? 24.281 11.008 9.055 1 88.88 274 ALA A C 1
ATOM 2078 O O . ALA A 1 274 ? 23.656 9.945 8.977 1 88.88 274 ALA A O 1
ATOM 2079 N N . LEU A 1 275 ? 25.438 11.219 8.484 1 90 275 LEU A N 1
ATOM 2080 C CA . LEU A 1 275 ? 26.016 10.219 7.59 1 90 275 LEU A CA 1
ATOM 2081 C C . LEU A 1 275 ? 26.5 9 8.367 1 90 275 LEU A C 1
ATOM 2083 O O . LEU A 1 275 ? 26.328 7.863 7.91 1 90 275 LEU A O 1
ATOM 2087 N N . VAL A 1 276 ? 27.031 9.203 9.453 1 91.38 276 VAL A N 1
ATOM 2088 C CA . VAL A 1 276 ? 27.516 8.094 10.273 1 91.38 276 VAL A CA 1
ATOM 2089 C C . VAL A 1 276 ? 26.344 7.227 10.727 1 91.38 276 VAL A C 1
ATOM 2091 O O . VAL A 1 276 ? 26.406 6 10.641 1 91.38 276 VAL A O 1
ATOM 2094 N N . TYR A 1 277 ? 25.312 7.852 11.188 1 90.19 277 TYR A N 1
ATOM 2095 C CA . TYR A 1 277 ? 24.156 7.102 11.641 1 90.19 277 TYR A CA 1
ATOM 2096 C C . TYR A 1 277 ? 23.484 6.379 10.484 1 90.19 277 TYR A C 1
ATOM 2098 O O . TYR A 1 277 ? 22.969 5.27 10.648 1 90.19 277 TYR A O 1
ATOM 2106 N N . ASN A 1 278 ? 23.453 7.039 9.383 1 90.94 278 ASN A N 1
ATOM 2107 C CA . ASN A 1 278 ? 22.922 6.402 8.188 1 90.94 278 ASN A CA 1
ATOM 2108 C C . ASN A 1 278 ? 23.719 5.168 7.797 1 90.94 278 ASN A C 1
ATOM 2110 O O . ASN A 1 278 ? 23.156 4.145 7.418 1 90.94 278 ASN A O 1
ATOM 2114 N N . LEU A 1 279 ? 25.062 5.355 7.934 1 90.62 279 LEU A N 1
ATOM 2115 C CA . LEU A 1 279 ? 25.953 4.242 7.625 1 90.62 279 LEU A CA 1
ATOM 2116 C C . LEU A 1 279 ? 25.75 3.1 8.617 1 90.62 279 LEU A C 1
ATOM 2118 O O . LEU A 1 279 ? 25.781 1.928 8.234 1 90.62 279 LEU A O 1
ATOM 2122 N N . LEU A 1 280 ? 25.594 3.422 9.805 1 90.88 280 LEU A N 1
ATOM 2123 C CA . LEU A 1 280 ? 25.359 2.416 10.836 1 90.88 280 LEU A CA 1
ATOM 2124 C C . LEU A 1 280 ? 24.078 1.641 10.555 1 90.88 280 LEU A C 1
ATOM 2126 O O . LEU A 1 280 ? 24.031 0.42 10.727 1 90.88 280 LEU A O 1
ATOM 2130 N N . SER A 1 281 ? 23.062 2.336 10.18 1 91.5 281 SER A N 1
ATOM 2131 C CA . SER A 1 281 ? 21.812 1.689 9.82 1 91.5 281 SER A CA 1
ATOM 2132 C C . SER A 1 281 ? 21.984 0.793 8.602 1 91.5 281 SER A C 1
ATOM 2134 O O . SER A 1 281 ? 21.422 -0.308 8.547 1 91.5 281 SER A O 1
ATOM 2136 N N . ALA A 1 282 ? 22.781 1.236 7.664 1 91.5 282 ALA A N 1
ATOM 2137 C CA . ALA A 1 282 ? 22.984 0.51 6.414 1 91.5 282 ALA A CA 1
ATOM 2138 C C . ALA A 1 282 ? 23.812 -0.758 6.641 1 91.5 282 ALA A C 1
ATOM 2140 O O . ALA A 1 282 ? 23.703 -1.721 5.879 1 91.5 282 ALA A O 1
ATOM 2141 N N . LEU A 1 283 ? 24.609 -0.762 7.691 1 93 283 LEU A N 1
ATOM 2142 C CA . LEU A 1 283 ? 25.453 -1.911 7.996 1 93 283 LEU A CA 1
ATOM 2143 C C . LEU A 1 283 ? 24.609 -3.123 8.375 1 93 283 LEU A C 1
ATOM 2145 O O . LEU A 1 283 ? 25.062 -4.262 8.266 1 93 283 LEU A O 1
ATOM 2149 N N . THR A 1 284 ? 23.422 -2.914 8.82 1 94.25 284 THR A N 1
ATOM 2150 C CA . THR A 1 284 ? 22.547 -4.027 9.164 1 94.25 284 THR A CA 1
ATOM 2151 C C . THR A 1 284 ? 22.219 -4.859 7.926 1 94.25 284 THR A C 1
ATOM 2153 O O . THR A 1 284 ? 21.828 -6.02 8.047 1 94.25 284 THR A O 1
ATOM 2156 N N . CYS A 1 285 ? 22.375 -4.258 6.766 1 94.88 285 CYS A N 1
ATOM 2157 C CA . CYS A 1 285 ? 22.141 -4.961 5.512 1 94.88 285 CYS A CA 1
ATOM 2158 C C . CYS A 1 285 ? 23.109 -6.121 5.344 1 94.88 285 CYS A C 1
ATOM 2160 O O . CYS A 1 285 ? 22.75 -7.168 4.812 1 94.88 285 CYS A O 1
ATOM 2162 N N . TYR A 1 286 ? 24.391 -5.922 5.871 1 95.88 286 TYR A N 1
ATOM 2163 C CA . TYR A 1 286 ? 25.391 -6.984 5.805 1 95.88 286 TYR A CA 1
ATOM 2164 C C . TYR A 1 286 ? 24.984 -8.172 6.66 1 95.88 286 TYR A C 1
ATOM 2166 O O . TYR A 1 286 ? 25.125 -9.328 6.242 1 95.88 286 TYR A O 1
ATOM 2174 N N . VAL A 1 287 ? 24.5 -7.867 7.781 1 95.81 287 VAL A N 1
ATOM 2175 C CA . VAL A 1 287 ? 24.047 -8.914 8.695 1 95.81 287 VAL A CA 1
ATOM 2176 C C . VAL A 1 287 ? 22.859 -9.656 8.078 1 95.81 287 VAL A C 1
ATOM 2178 O O . VAL A 1 287 ? 22.828 -10.891 8.094 1 95.81 287 VAL A O 1
ATOM 2181 N N . GLY A 1 288 ? 21.938 -8.938 7.586 1 95 288 GLY A N 1
ATOM 2182 C CA . GLY A 1 288 ? 20.797 -9.547 6.918 1 95 288 GLY A CA 1
ATOM 2183 C C . GLY A 1 288 ? 21.203 -10.414 5.734 1 95 288 GLY A C 1
ATOM 2184 O O . GLY A 1 288 ? 20.688 -11.516 5.562 1 95 288 GLY A O 1
ATOM 2185 N N . PHE A 1 289 ? 22.109 -9.875 4.934 1 95.94 289 PHE A N 1
ATOM 2186 C CA . PHE A 1 289 ? 22.578 -10.609 3.77 1 95.94 289 PHE A CA 1
ATOM 2187 C C . PHE A 1 289 ? 23.156 -11.953 4.18 1 95.94 289 PHE A C 1
ATOM 2189 O O . PHE A 1 289 ? 22.859 -12.977 3.559 1 95.94 289 PHE A O 1
ATOM 2196 N N . ALA A 1 290 ? 23.969 -11.93 5.223 1 94.44 290 ALA A N 1
ATOM 2197 C CA . ALA A 1 290 ? 24.578 -13.164 5.703 1 94.44 290 ALA A CA 1
ATOM 2198 C C . ALA A 1 290 ? 23.516 -14.172 6.148 1 94.44 290 ALA A C 1
ATOM 2200 O O . ALA A 1 290 ? 23.594 -15.352 5.812 1 94.44 290 ALA A O 1
ATOM 2201 N N . ILE A 1 291 ? 22.547 -13.711 6.797 1 92.44 291 ILE A N 1
ATOM 2202 C CA . ILE A 1 291 ? 21.469 -14.57 7.281 1 92.44 291 ILE A CA 1
ATOM 2203 C C . ILE A 1 291 ? 20.656 -15.102 6.102 1 92.44 291 ILE A C 1
ATOM 2205 O O . ILE A 1 291 ? 20.375 -16.297 6.031 1 92.44 291 ILE A O 1
ATOM 2209 N N . GLY A 1 292 ? 20.328 -14.234 5.207 1 91.38 292 GLY A N 1
ATOM 2210 C CA . GLY A 1 292 ? 19.578 -14.633 4.035 1 91.38 292 GLY A CA 1
ATOM 2211 C C . GLY A 1 292 ? 20.312 -15.648 3.172 1 91.38 292 GLY A C 1
ATOM 2212 O O . GLY A 1 292 ? 19.719 -16.625 2.705 1 91.38 292 GLY A O 1
ATOM 2213 N N . ALA A 1 293 ? 21.594 -15.406 2.957 1 90.06 293 ALA A N 1
ATOM 2214 C CA . ALA A 1 293 ? 22.406 -16.297 2.131 1 90.06 293 ALA A CA 1
ATOM 2215 C C . ALA A 1 293 ? 22.547 -17.672 2.785 1 90.06 293 ALA A C 1
ATOM 2217 O O . ALA A 1 293 ? 22.531 -18.703 2.104 1 90.06 293 ALA A O 1
ATOM 2218 N N . LEU A 1 294 ? 22.672 -17.672 4.059 1 86.5 294 LEU A N 1
ATOM 2219 C CA . LEU A 1 294 ? 22.844 -18.922 4.785 1 86.5 294 LEU A CA 1
ATOM 2220 C C . LEU A 1 294 ? 21.531 -19.703 4.863 1 86.5 294 LEU A C 1
ATOM 2222 O O . LEU A 1 294 ? 21.531 -20.922 4.695 1 86.5 294 LEU A O 1
ATOM 2226 N N . PHE A 1 295 ? 20.453 -19.047 5.051 1 79.44 295 PHE A N 1
ATOM 2227 C CA . PHE A 1 295 ? 19.172 -19.703 5.227 1 79.44 295 PHE A CA 1
ATOM 2228 C C . PHE A 1 295 ? 18.531 -20.016 3.877 1 79.44 295 PHE A C 1
ATOM 2230 O O . PHE A 1 295 ? 17.703 -20.938 3.771 1 79.44 295 PHE A O 1
ATOM 2237 N N . GLY A 1 296 ? 18.766 -19.25 2.965 1 69 296 GLY A N 1
ATOM 2238 C CA . GLY A 1 296 ? 18.266 -19.547 1.632 1 69 296 GLY A CA 1
ATOM 2239 C C . GLY A 1 296 ? 18.781 -20.875 1.093 1 69 296 GLY A C 1
ATOM 2240 O O . GLY A 1 296 ? 18.109 -21.531 0.292 1 69 296 GLY A O 1
ATOM 2241 N N . ASN A 1 297 ? 19.953 -21.281 1.435 1 64.06 297 ASN A N 1
ATOM 2242 C CA . ASN A 1 297 ? 20.609 -22.5 0.993 1 64.06 297 ASN A CA 1
ATOM 2243 C C . ASN A 1 297 ? 20.125 -23.719 1.796 1 64.06 297 ASN A C 1
ATOM 2245 O O . ASN A 1 297 ? 20.188 -24.844 1.318 1 64.06 297 ASN A O 1
ATOM 2249 N N . LEU A 1 298 ? 19.844 -23.375 3.016 1 57.66 298 LEU A N 1
ATOM 2250 C CA . LEU A 1 298 ? 19.594 -24.531 3.877 1 57.66 298 LEU A CA 1
ATOM 2251 C C . LEU A 1 298 ? 18.391 -25.328 3.387 1 57.66 298 LEU A C 1
ATOM 2253 O O . LEU A 1 298 ? 18.438 -26.562 3.35 1 57.66 298 LEU A O 1
ATOM 2257 N N . SER A 1 299 ? 17.109 -24.719 3.352 1 58.81 299 SER A N 1
ATOM 2258 C CA . SER A 1 299 ? 15.953 -25.547 2.99 1 58.81 299 SER A CA 1
ATOM 2259 C C . SER A 1 299 ? 15.023 -24.797 2.045 1 58.81 299 SER A C 1
ATOM 2261 O O . SER A 1 299 ? 14.906 -23.562 2.117 1 58.81 299 SER A O 1
ATOM 2263 N N . GLY A 1 300 ? 15.031 -25.25 0.77 1 64.31 300 GLY A N 1
ATOM 2264 C CA . GLY A 1 300 ? 14.047 -24.812 -0.208 1 64.31 300 GLY A CA 1
ATOM 2265 C C . GLY A 1 300 ? 12.719 -24.422 0.414 1 64.31 300 GLY A C 1
ATOM 2266 O O . GLY A 1 300 ? 11.883 -23.797 -0.237 1 64.31 300 GLY A O 1
ATOM 2267 N N . HIS A 1 301 ? 12.664 -24.641 1.76 1 73.25 301 HIS A N 1
ATOM 2268 C CA . HIS A 1 301 ? 11.367 -24.469 2.404 1 73.25 301 HIS A CA 1
ATOM 2269 C C . HIS A 1 301 ? 11.203 -23.047 2.938 1 73.25 301 HIS A C 1
ATOM 2271 O O . HIS A 1 301 ? 10.086 -22.547 3.043 1 73.25 301 HIS A O 1
ATOM 2277 N N . PHE A 1 302 ? 12.312 -22.359 3.182 1 80.94 302 PHE A N 1
ATOM 2278 C CA . PHE A 1 302 ? 12.195 -21.078 3.875 1 80.94 302 PHE A CA 1
ATOM 2279 C C . PHE A 1 302 ? 12.195 -19.922 2.883 1 80.94 302 PHE A C 1
ATOM 2281 O O . PHE A 1 302 ? 11.672 -18.844 3.178 1 80.94 302 PHE A O 1
ATOM 2288 N N . ALA A 1 303 ? 12.688 -20.172 1.738 1 82 303 ALA A N 1
ATOM 2289 C CA . ALA A 1 303 ? 12.875 -19.125 0.751 1 82 303 ALA A CA 1
ATOM 2290 C C . ALA A 1 303 ? 11.539 -18.5 0.353 1 82 303 ALA A C 1
ATOM 2292 O O . ALA A 1 303 ? 11.391 -17.266 0.344 1 82 303 ALA A O 1
ATOM 2293 N N . PRO A 1 304 ? 10.547 -19.328 0.198 1 87.06 304 PRO A N 1
ATOM 2294 C CA . PRO A 1 304 ? 9.266 -18.734 -0.189 1 87.06 304 PRO A CA 1
ATOM 2295 C C . PRO A 1 304 ? 8.703 -17.797 0.872 1 87.06 304 PRO A C 1
ATOM 2297 O O . PRO A 1 304 ? 8.047 -16.797 0.538 1 87.06 304 PRO A O 1
ATOM 2300 N N . PHE A 1 305 ? 9.023 -18.047 2.102 1 90.38 305 PHE A N 1
ATOM 2301 C CA . PHE A 1 305 ? 8.531 -17.203 3.182 1 90.38 305 PHE A CA 1
ATOM 2302 C C . PHE A 1 305 ? 9.305 -15.883 3.234 1 90.38 305 PHE A C 1
ATOM 2304 O O . PHE A 1 305 ? 8.727 -14.836 3.545 1 90.38 305 PHE A O 1
ATOM 2311 N N . ILE A 1 306 ? 10.523 -15.977 2.938 1 86.94 306 ILE A N 1
ATOM 2312 C CA . ILE A 1 306 ? 11.336 -14.766 2.893 1 86.94 306 ILE A CA 1
ATOM 2313 C C . ILE A 1 306 ? 10.859 -13.867 1.757 1 86.94 306 ILE A C 1
ATOM 2315 O O . ILE A 1 306 ? 10.711 -12.656 1.936 1 86.94 306 ILE A O 1
ATOM 2319 N N . PHE A 1 307 ? 10.531 -14.484 0.635 1 87.19 307 PHE A N 1
ATOM 2320 C CA . PHE A 1 307 ? 10.047 -13.727 -0.517 1 87.19 307 PHE A CA 1
ATOM 2321 C C . PHE A 1 307 ? 8.695 -13.094 -0.221 1 87.19 307 PHE A C 1
ATOM 2323 O O . PHE A 1 307 ? 8.453 -11.938 -0.571 1 87.19 307 PHE A O 1
ATOM 2330 N N . ALA A 1 308 ? 7.902 -13.883 0.415 1 93.81 308 ALA A N 1
ATOM 2331 C CA . ALA A 1 308 ? 6.578 -13.383 0.772 1 93.81 308 ALA A CA 1
ATOM 2332 C C . ALA A 1 308 ? 6.684 -12.195 1.728 1 93.81 308 ALA A C 1
ATOM 2334 O O . ALA A 1 308 ? 6.047 -11.156 1.517 1 93.81 308 ALA A O 1
ATOM 2335 N N . PHE A 1 309 ? 7.523 -12.367 2.729 1 92.75 309 PHE A N 1
ATOM 2336 C CA . PHE A 1 309 ? 7.707 -11.32 3.727 1 92.75 309 PHE A CA 1
ATOM 2337 C C . PHE A 1 309 ? 8.273 -10.062 3.088 1 92.75 309 PHE A C 1
ATOM 2339 O O . PHE A 1 309 ? 7.777 -8.961 3.33 1 92.75 309 PHE A O 1
ATOM 2346 N N . ALA A 1 310 ? 9.25 -10.273 2.279 1 86.94 310 ALA A N 1
ATOM 2347 C CA . ALA A 1 310 ? 9.883 -9.148 1.588 1 86.94 310 ALA A CA 1
ATOM 2348 C C . ALA A 1 310 ? 8.898 -8.469 0.642 1 86.94 310 ALA A C 1
ATOM 2350 O O . ALA A 1 310 ? 8.867 -7.234 0.555 1 86.94 310 ALA A O 1
ATOM 2351 N N . GLY A 1 311 ? 8.141 -9.266 -0.12 1 91.69 311 GLY A N 1
ATOM 2352 C CA . GLY A 1 311 ? 7.133 -8.711 -1.007 1 91.69 311 GLY A CA 1
ATOM 2353 C C . GLY A 1 311 ? 6.133 -7.82 -0.29 1 91.69 311 GLY A C 1
ATOM 2354 O O . GLY A 1 311 ? 5.82 -6.723 -0.758 1 91.69 311 GLY A O 1
ATOM 2355 N N . GLY A 1 312 ? 5.629 -8.242 0.828 1 93.88 312 GLY A N 1
ATOM 2356 C CA . GLY A 1 312 ? 4.727 -7.438 1.636 1 93.88 312 GLY A CA 1
ATOM 2357 C C . GLY A 1 312 ? 5.355 -6.152 2.135 1 93.88 312 GLY A C 1
ATOM 2358 O O . GLY A 1 312 ? 4.734 -5.086 2.082 1 93.88 312 GLY A O 1
ATOM 2359 N N . MET A 1 313 ? 6.527 -6.266 2.582 1 89.62 313 MET A N 1
ATOM 2360 C CA . MET A 1 313 ? 7.242 -5.102 3.102 1 89.62 313 MET A CA 1
ATOM 2361 C C . MET A 1 313 ? 7.465 -4.066 2.006 1 89.62 313 MET A C 1
ATOM 2363 O O . MET A 1 313 ? 7.309 -2.867 2.24 1 89.62 313 MET A O 1
ATOM 2367 N N . PHE A 1 314 ? 7.84 -4.586 0.835 1 88.31 314 PHE A N 1
ATOM 2368 C CA . PHE A 1 314 ? 8.094 -3.686 -0.284 1 88.31 314 PHE A CA 1
ATOM 2369 C C . PHE A 1 314 ? 6.816 -2.971 -0.704 1 88.31 314 PHE A C 1
ATOM 2371 O O . PHE A 1 314 ? 6.848 -1.793 -1.064 1 88.31 314 PHE A O 1
ATOM 2378 N N . LEU A 1 315 ? 5.703 -3.643 -0.61 1 93.81 315 LEU A N 1
ATOM 2379 C CA . LEU A 1 315 ? 4.422 -3.006 -0.9 1 93.81 315 LEU A CA 1
ATOM 2380 C C . LEU A 1 315 ? 4.117 -1.906 0.111 1 93.81 315 LEU A C 1
ATOM 2382 O O . LEU A 1 315 ? 3.723 -0.801 -0.267 1 93.81 315 LEU A O 1
ATOM 2386 N N . TYR A 1 316 ? 4.371 -2.158 1.318 1 91.75 316 TYR A N 1
ATOM 2387 C CA . TYR A 1 316 ? 4.086 -1.175 2.357 1 91.75 316 TYR A CA 1
ATOM 2388 C C . TYR A 1 316 ? 4.949 0.069 2.182 1 91.75 316 TYR A C 1
ATOM 2390 O O . TYR A 1 316 ? 4.445 1.193 2.217 1 91.75 316 TYR A O 1
ATOM 2398 N N . ILE A 1 317 ? 6.199 -0.119 2.031 1 85.19 317 ILE A N 1
ATOM 2399 C CA . ILE A 1 317 ? 7.137 0.996 1.94 1 85.19 317 ILE A CA 1
ATOM 2400 C C . ILE A 1 317 ? 6.805 1.85 0.719 1 85.19 317 ILE A C 1
ATOM 2402 O O . ILE A 1 317 ? 6.742 3.078 0.81 1 85.19 317 ILE A O 1
ATOM 2406 N N . SER A 1 318 ? 6.57 1.206 -0.404 1 90.19 318 SER A N 1
ATOM 2407 C CA . SER A 1 318 ? 6.312 1.943 -1.637 1 90.19 318 SER A CA 1
ATOM 2408 C C . SER A 1 318 ? 4.969 2.66 -1.581 1 90.19 318 SER A C 1
ATOM 2410 O O . SER A 1 318 ? 4.875 3.838 -1.935 1 90.19 318 SER A O 1
ATOM 2412 N N . ILE A 1 319 ? 3.967 1.998 -1.02 1 92.88 319 ILE A N 1
ATOM 2413 C CA . ILE A 1 319 ? 2.6 2.49 -1.139 1 92.88 319 ILE A CA 1
ATOM 2414 C C . ILE A 1 319 ? 2.27 3.393 0.049 1 92.88 319 ILE A C 1
ATOM 2416 O O . ILE A 1 319 ? 1.641 4.441 -0.114 1 92.88 319 ILE A O 1
ATOM 2420 N N . SER A 1 320 ? 2.758 3.047 1.223 1 90.06 320 SER A N 1
ATOM 2421 C CA . SER A 1 320 ? 2.344 3.773 2.418 1 90.06 320 SER A CA 1
ATOM 2422 C C . SER A 1 320 ? 3.346 4.867 2.775 1 90.06 320 SER A C 1
ATOM 2424 O O . SER A 1 320 ? 2.979 5.883 3.369 1 90.06 320 SER A O 1
ATOM 2426 N N . CYS A 1 321 ? 4.562 4.684 2.436 1 82.31 321 CYS A N 1
ATOM 2427 C CA . CYS A 1 321 ? 5.586 5.625 2.873 1 82.31 321 CYS A CA 1
ATOM 2428 C C . CYS A 1 321 ? 6.012 6.539 1.73 1 82.31 321 CYS A C 1
ATOM 2430 O O . CYS A 1 321 ? 6.008 7.762 1.874 1 82.31 321 CYS A O 1
ATOM 2432 N N . MET A 1 322 ? 6.227 5.98 0.585 1 85.69 322 MET A N 1
ATOM 2433 C CA . MET A 1 322 ? 6.859 6.758 -0.476 1 85.69 322 MET A CA 1
ATOM 2434 C C . MET A 1 322 ? 5.812 7.48 -1.318 1 85.69 322 MET A C 1
ATOM 2436 O O . MET A 1 322 ? 6.012 8.633 -1.712 1 85.69 322 MET A O 1
ATOM 2440 N N . ILE A 1 323 ? 4.664 6.898 -1.607 1 89.69 323 ILE A N 1
ATOM 2441 C CA . ILE A 1 323 ? 3.646 7.504 -2.459 1 89.69 323 ILE A CA 1
ATOM 2442 C C . ILE A 1 323 ? 3.111 8.773 -1.799 1 89.69 323 ILE A C 1
ATOM 2444 O O . ILE A 1 323 ? 2.994 9.812 -2.447 1 89.69 323 ILE A O 1
ATOM 2448 N N . PRO A 1 324 ? 2.828 8.742 -0.498 1 84.94 324 PRO A N 1
ATOM 2449 C CA . PRO A 1 324 ? 2.369 9.984 0.137 1 84.94 324 PRO A CA 1
ATOM 2450 C C . PRO A 1 324 ? 3.395 11.109 0.04 1 84.94 324 PRO A C 1
ATOM 2452 O O . PRO A 1 324 ? 3.023 12.273 -0.141 1 84.94 324 PRO A O 1
ATOM 2455 N N . GLU A 1 325 ? 4.633 10.75 0.156 1 79.19 325 GLU A N 1
ATOM 2456 C CA . GLU A 1 325 ? 5.68 11.758 -0.002 1 79.19 325 GLU A CA 1
ATOM 2457 C C . GLU A 1 325 ? 5.68 12.336 -1.413 1 79.19 325 GLU A C 1
ATOM 2459 O O . GLU A 1 325 ? 5.918 13.531 -1.599 1 79.19 325 GLU A O 1
ATOM 2464 N N . MET A 1 326 ? 5.422 11.516 -2.354 1 88.25 326 MET A N 1
ATOM 2465 C CA . MET A 1 326 ? 5.336 11.961 -3.74 1 88.25 326 MET A CA 1
ATOM 2466 C C . MET A 1 326 ? 4.141 12.891 -3.939 1 88.25 326 MET A C 1
ATOM 2468 O O . MET A 1 326 ? 4.23 13.883 -4.668 1 88.25 326 MET A O 1
ATOM 2472 N N . LYS A 1 327 ? 3.062 12.539 -3.291 1 87.75 327 LYS A N 1
ATOM 2473 C CA . LYS A 1 327 ? 1.881 13.391 -3.369 1 87.75 327 LYS A CA 1
ATOM 2474 C C . LYS A 1 327 ? 2.166 14.773 -2.791 1 87.75 327 LYS A C 1
ATOM 2476 O O . LYS A 1 327 ? 1.81 15.789 -3.395 1 87.75 327 LYS A O 1
ATOM 2481 N N . LYS A 1 328 ? 2.816 14.805 -1.699 1 84.06 328 LYS A N 1
ATOM 2482 C CA . LYS A 1 328 ? 3.172 16.062 -1.049 1 84.06 328 LYS A CA 1
ATOM 2483 C C . LYS A 1 328 ? 4.094 16.906 -1.933 1 84.06 328 LYS A C 1
ATOM 2485 O O . LYS A 1 328 ? 3.93 18.109 -2.037 1 84.06 328 LYS A O 1
ATOM 2490 N N . ALA A 1 329 ? 5.027 16.25 -2.525 1 84 329 ALA A N 1
ATOM 2491 C CA . ALA A 1 329 ? 5.977 16.938 -3.395 1 84 329 ALA A CA 1
ATOM 2492 C C . ALA A 1 329 ? 5.258 17.625 -4.555 1 84 329 ALA A C 1
ATOM 2494 O O . ALA A 1 329 ? 5.59 18.75 -4.922 1 84 329 ALA A O 1
ATOM 2495 N N . MET A 1 330 ? 4.344 17.016 -5.129 1 89.31 330 MET A N 1
ATOM 2496 C CA . MET A 1 330 ? 3.604 17.609 -6.238 1 89.31 330 MET A CA 1
ATOM 2497 C C . MET A 1 330 ? 2.742 18.766 -5.762 1 89.31 330 MET A C 1
ATOM 2499 O O . MET A 1 330 ? 2.633 19.781 -6.449 1 89.31 330 MET A O 1
ATOM 2503 N N . GLU A 1 331 ? 2.164 18.625 -4.605 1 85.62 331 GLU A N 1
ATOM 2504 C CA . GLU A 1 331 ? 1.352 19.703 -4.039 1 85.62 331 GLU A CA 1
ATOM 2505 C C . GLU A 1 331 ? 2.195 20.938 -3.756 1 85.62 331 GLU A C 1
ATOM 2507 O O . GLU A 1 331 ? 1.759 22.062 -4.008 1 85.62 331 GLU A O 1
ATOM 2512 N N . GLU A 1 332 ? 3.311 20.688 -3.244 1 84.06 332 GLU A N 1
ATOM 2513 C CA . GLU A 1 332 ? 4.234 21.797 -3.008 1 84.06 332 GLU A CA 1
ATOM 2514 C C . GLU A 1 332 ? 4.633 22.469 -4.316 1 84.06 332 GLU A C 1
ATOM 2516 O O . GLU A 1 332 ? 4.781 23.688 -4.371 1 84.06 332 GLU A O 1
ATOM 2521 N N . GLY A 1 333 ? 4.793 21.672 -5.27 1 85.44 333 GLY A N 1
ATOM 2522 C CA . GLY A 1 333 ? 5.066 22.234 -6.586 1 85.44 333 GLY A CA 1
ATOM 2523 C C . GLY A 1 333 ? 3.916 23.047 -7.137 1 85.44 333 GLY A C 1
ATOM 2524 O O . GLY A 1 333 ? 4.129 24.094 -7.75 1 85.44 333 GLY A O 1
ATOM 2525 N N . LEU A 1 334 ? 2.75 22.609 -6.875 1 87.38 334 LEU A N 1
ATOM 2526 C CA . LEU A 1 334 ? 1.554 23.297 -7.348 1 87.38 334 LEU A CA 1
ATOM 2527 C C . LEU A 1 334 ? 1.365 24.625 -6.621 1 87.38 334 LEU A C 1
ATOM 2529 O O . LEU A 1 334 ? 0.792 25.562 -7.176 1 87.38 334 LEU A O 1
ATOM 2533 N N . GLN A 1 335 ? 1.846 24.656 -5.402 1 83.81 335 GLN A N 1
ATOM 2534 C CA . GLN A 1 335 ? 1.763 25.875 -4.625 1 83.81 335 GLN A CA 1
ATOM 2535 C C . GLN A 1 335 ? 2.678 26.953 -5.199 1 83.81 335 GLN A C 1
ATOM 2537 O O . GLN A 1 335 ? 2.383 28.156 -5.098 1 83.81 335 GLN A O 1
ATOM 2542 N N . VAL A 1 336 ? 3.727 26.562 -5.785 1 84.56 336 VAL A N 1
ATOM 2543 C CA . VAL A 1 336 ? 4.645 27.5 -6.422 1 84.56 336 VAL A CA 1
ATOM 2544 C C . VAL A 1 336 ? 4.078 27.953 -7.762 1 84.56 336 VAL A C 1
ATOM 2546 O O . VAL A 1 336 ? 3.934 29.156 -8.008 1 84.56 336 VAL A O 1
ATOM 2549 N N . SER A 1 337 ? 3.795 26.969 -8.625 1 89.62 337 SER A N 1
ATOM 2550 C CA . SER A 1 337 ? 3.186 27.25 -9.922 1 89.62 337 SER A CA 1
ATOM 2551 C C . SER A 1 337 ? 2.607 25.984 -10.547 1 89.62 337 SER A C 1
ATOM 2553 O O . SER A 1 337 ? 3.01 24.875 -10.195 1 89.62 337 SER A O 1
ATOM 2555 N N . LEU A 1 338 ? 1.697 26.156 -11.453 1 89.5 338 LEU A N 1
ATOM 2556 C CA . LEU A 1 338 ? 1.109 25.031 -12.172 1 89.5 338 LEU A CA 1
ATOM 2557 C C . LEU A 1 338 ? 2.166 24.297 -12.992 1 89.5 338 LEU A C 1
ATOM 2559 O O . LEU A 1 338 ? 2.123 23.078 -13.125 1 89.5 338 LEU A O 1
ATOM 2563 N N . ARG A 1 339 ? 3.086 25.094 -13.508 1 91.5 339 ARG A N 1
ATOM 2564 C CA . ARG A 1 339 ? 4.148 24.516 -14.32 1 91.5 339 ARG A CA 1
ATOM 2565 C C . ARG A 1 339 ? 5.039 23.594 -13.484 1 91.5 339 ARG A C 1
ATOM 2567 O O . ARG A 1 339 ? 5.418 22.516 -13.938 1 91.5 339 ARG A O 1
ATOM 2574 N N . ASN A 1 340 ? 5.312 24.047 -12.344 1 91.56 340 ASN A N 1
ATOM 2575 C CA . ASN A 1 340 ? 6.133 23.25 -11.445 1 91.56 340 ASN A CA 1
ATOM 2576 C C . ASN A 1 340 ? 5.41 21.969 -11.016 1 91.56 340 ASN A C 1
ATOM 2578 O O . ASN A 1 340 ? 6.02 20.906 -10.93 1 91.56 340 ASN A O 1
ATOM 2582 N N . GLY A 1 341 ? 4.141 22.125 -10.758 1 92.38 341 GLY A N 1
ATOM 2583 C CA . GLY A 1 341 ? 3.34 20.953 -10.422 1 92.38 341 GLY A CA 1
ATOM 2584 C C . GLY A 1 341 ? 3.271 19.938 -11.539 1 92.38 341 GLY A C 1
ATOM 2585 O O . GLY A 1 341 ? 3.385 18.734 -11.297 1 92.38 341 GLY A O 1
ATOM 2586 N N . LEU A 1 342 ? 3.143 20.438 -12.688 1 94 342 LEU A N 1
ATOM 2587 C CA . LEU A 1 342 ? 3.078 19.578 -13.859 1 94 342 LEU A CA 1
ATOM 2588 C C . LEU A 1 342 ? 4.418 18.891 -14.102 1 94 342 LEU A C 1
ATOM 2590 O O . LEU A 1 342 ? 4.457 17.734 -14.516 1 94 342 LEU A O 1
ATOM 2594 N N . GLU A 1 343 ? 5.441 19.609 -13.898 1 94.88 343 GLU A N 1
ATOM 2595 C CA . GLU A 1 343 ? 6.77 19.031 -14.055 1 94.88 343 GLU A CA 1
ATOM 2596 C C . GLU A 1 343 ? 6.996 17.891 -13.07 1 94.88 343 GLU A C 1
ATOM 2598 O O . GLU A 1 343 ? 7.496 16.828 -13.445 1 94.88 343 GLU A O 1
ATOM 2603 N N . VAL A 1 344 ? 6.645 18.156 -11.852 1 93.94 344 VAL A N 1
ATOM 2604 C CA . VAL A 1 344 ? 6.801 17.125 -10.82 1 93.94 344 VAL A CA 1
ATOM 2605 C C . VAL A 1 344 ? 5.941 15.922 -11.172 1 93.94 344 VAL A C 1
ATOM 2607 O O . VAL A 1 344 ? 6.387 14.773 -11.031 1 93.94 344 VAL A O 1
ATOM 2610 N N . PHE A 1 345 ? 4.754 16.203 -11.633 1 95.06 345 PHE A N 1
ATOM 2611 C CA . PHE A 1 345 ? 3.846 15.133 -12.039 1 95.06 345 PHE A CA 1
ATOM 2612 C C . PHE A 1 345 ? 4.465 14.281 -13.141 1 95.06 345 PHE A C 1
ATOM 2614 O O . PHE A 1 345 ? 4.41 13.055 -13.094 1 95.06 345 PHE A O 1
ATOM 2621 N N . PHE A 1 346 ? 5.043 14.898 -14.086 1 96 346 PHE A N 1
ATOM 2622 C CA . PHE A 1 346 ? 5.645 14.203 -15.219 1 96 346 PHE A CA 1
ATOM 2623 C C . PHE A 1 346 ? 6.848 13.383 -14.773 1 96 346 PHE A C 1
ATOM 2625 O O . PHE A 1 346 ? 7.016 12.242 -15.203 1 96 346 PHE A O 1
ATOM 2632 N N . LEU A 1 347 ? 7.699 13.93 -13.977 1 94.88 347 LEU A N 1
ATOM 2633 C CA . LEU A 1 347 ? 8.875 13.227 -13.484 1 94.88 347 LEU A CA 1
ATOM 2634 C C . LEU A 1 347 ? 8.477 12.008 -12.656 1 94.88 347 LEU A C 1
ATOM 2636 O O . LEU A 1 347 ? 9.078 10.938 -12.789 1 94.88 347 LEU A O 1
ATOM 2640 N N . GLN A 1 348 ? 7.461 12.18 -11.859 1 95.19 348 GLN A N 1
ATOM 2641 C CA . GLN A 1 348 ? 7.008 11.086 -11 1 95.19 348 GLN A CA 1
ATOM 2642 C C . GLN A 1 348 ? 6.359 9.977 -11.82 1 95.19 348 GLN A C 1
ATOM 2644 O O . GLN A 1 348 ? 6.629 8.797 -11.594 1 95.19 348 GLN A O 1
ATOM 2649 N N . THR A 1 349 ? 5.52 10.383 -12.766 1 96.19 349 THR A N 1
ATOM 2650 C CA . THR A 1 349 ? 4.832 9.391 -13.586 1 96.19 349 THR A CA 1
ATOM 2651 C C . THR A 1 349 ? 5.828 8.625 -14.453 1 96.19 349 THR A C 1
ATOM 2653 O O . THR A 1 349 ? 5.773 7.391 -14.523 1 96.19 349 THR A O 1
ATOM 2656 N N . THR A 1 350 ? 6.73 9.312 -15.055 1 96.44 350 THR A N 1
ATOM 2657 C CA . THR A 1 350 ? 7.734 8.656 -15.891 1 96.44 350 THR A CA 1
ATOM 2658 C C . THR A 1 350 ? 8.672 7.809 -15.039 1 96.44 350 THR A C 1
ATOM 2660 O O . THR A 1 350 ? 9.133 6.754 -15.477 1 96.44 350 THR A O 1
ATOM 2663 N N . GLY A 1 351 ? 9.016 8.297 -13.883 1 95.06 351 GLY A N 1
ATOM 2664 C CA . GLY A 1 351 ? 9.836 7.512 -12.969 1 95.06 351 GLY A CA 1
ATOM 2665 C C . GLY A 1 351 ? 9.188 6.195 -12.57 1 95.06 351 GLY A C 1
ATOM 2666 O O . GLY A 1 351 ? 9.82 5.141 -12.633 1 95.06 351 GLY A O 1
ATOM 2667 N N . ILE A 1 352 ? 7.895 6.25 -12.188 1 96.31 352 ILE A N 1
ATOM 2668 C CA . ILE A 1 352 ? 7.156 5.051 -11.805 1 96.31 352 ILE A CA 1
ATOM 2669 C C . ILE A 1 352 ? 7.121 4.07 -12.977 1 96.31 352 ILE A C 1
ATOM 2671 O O . ILE A 1 352 ? 7.387 2.879 -12.805 1 96.31 352 ILE A O 1
ATOM 2675 N N . ILE A 1 353 ? 6.867 4.578 -14.156 1 96.81 353 ILE A N 1
ATOM 2676 C CA . ILE A 1 353 ? 6.77 3.748 -15.344 1 96.81 353 ILE A CA 1
ATOM 2677 C C . ILE A 1 353 ? 8.125 3.104 -15.641 1 96.81 353 ILE A C 1
ATOM 2679 O O . ILE A 1 353 ? 8.195 1.927 -16 1 96.81 353 ILE A O 1
ATOM 2683 N N . THR A 1 354 ? 9.164 3.848 -15.484 1 95.06 354 THR A N 1
ATOM 2684 C CA . THR A 1 354 ? 10.508 3.318 -15.703 1 95.06 354 THR A CA 1
ATOM 2685 C C . THR A 1 354 ? 10.797 2.174 -14.734 1 95.06 354 THR A C 1
ATOM 2687 O O . THR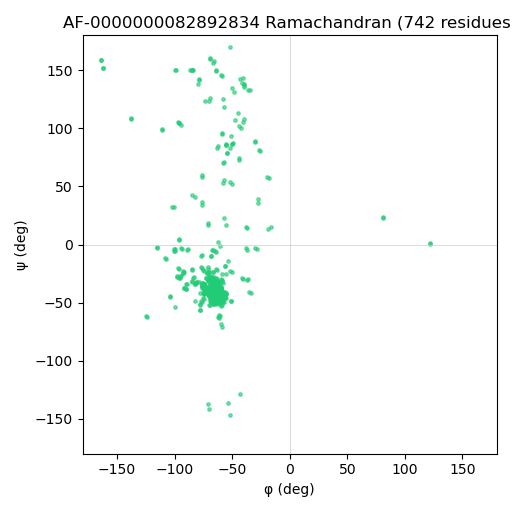 A 1 354 ? 11.258 1.107 -15.156 1 95.06 354 THR A O 1
ATOM 2690 N N . GLY A 1 355 ? 10.547 2.402 -13.477 1 92.62 355 GLY A N 1
ATOM 2691 C CA . GLY A 1 355 ? 10.758 1.354 -12.492 1 92.62 355 GLY A CA 1
ATOM 2692 C C . GLY A 1 355 ? 9.922 0.114 -12.75 1 92.62 355 GLY A C 1
ATOM 2693 O O . GLY A 1 355 ? 10.43 -1.007 -12.695 1 92.62 355 GLY A O 1
ATOM 2694 N N . LEU A 1 356 ? 8.641 0.296 -13.07 1 94.94 356 LEU A N 1
ATOM 2695 C CA . LEU A 1 356 ? 7.73 -0.811 -13.344 1 94.94 356 LEU A CA 1
ATOM 2696 C C . LEU A 1 356 ? 8.156 -1.562 -14.602 1 94.94 356 LEU A C 1
ATOM 2698 O O . LEU A 1 356 ? 8.117 -2.795 -14.641 1 94.94 356 LEU A O 1
ATOM 2702 N N . SER A 1 357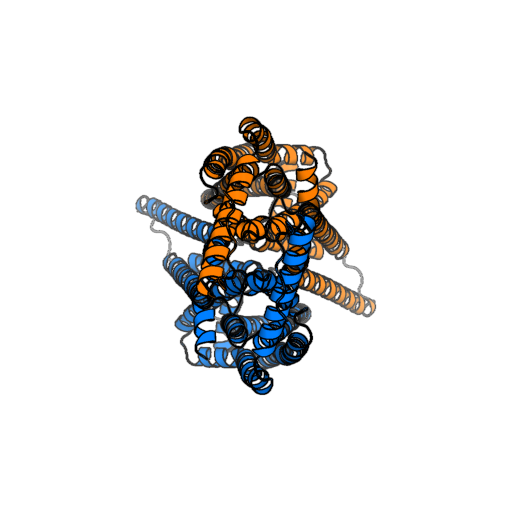 ? 8.523 -0.805 -15.602 1 94.31 357 SER A N 1
ATOM 2703 C CA . SER A 1 357 ? 8.945 -1.415 -16.859 1 94.31 357 SER A CA 1
ATOM 2704 C C . SER A 1 357 ? 10.203 -2.26 -16.672 1 94.31 357 SER A C 1
ATOM 2706 O O . SER A 1 357 ? 10.305 -3.352 -17.234 1 94.31 357 SER A O 1
ATOM 2708 N N . LEU A 1 358 ? 11.109 -1.78 -15.945 1 89.19 358 LEU A N 1
ATOM 2709 C CA . LEU A 1 358 ? 12.336 -2.525 -15.672 1 89.19 358 LEU A CA 1
ATOM 2710 C C . LEU A 1 358 ? 12.023 -3.854 -14.992 1 89.19 358 LEU A C 1
ATOM 2712 O O . LEU A 1 358 ? 12.531 -4.902 -15.406 1 89.19 358 LEU A O 1
ATOM 2716 N N . MET A 1 359 ? 11.195 -3.846 -13.992 1 88.88 359 MET A N 1
ATOM 2717 C CA . MET A 1 359 ? 10.852 -5.055 -13.25 1 88.88 359 MET A CA 1
ATOM 2718 C C . MET A 1 359 ? 10.023 -6.004 -14.102 1 88.88 359 MET A C 1
ATOM 2720 O O . MET A 1 359 ? 10.164 -7.223 -14.008 1 88.88 359 MET A O 1
ATOM 2724 N N . TYR A 1 360 ? 9.164 -5.418 -14.898 1 91.56 360 TYR A N 1
ATOM 2725 C CA . TYR A 1 360 ? 8.328 -6.23 -15.781 1 91.56 360 TYR A CA 1
ATOM 2726 C C . TYR A 1 360 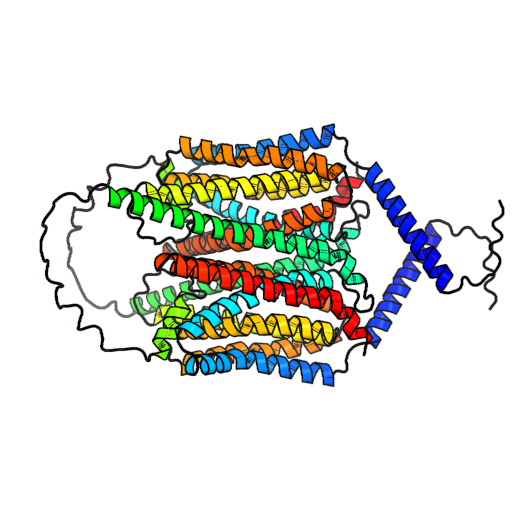? 9.18 -6.973 -16.797 1 91.56 360 TYR A C 1
ATOM 2728 O O . TYR A 1 360 ? 8.977 -8.164 -17.047 1 91.56 360 TYR A O 1
ATOM 2736 N N . VAL A 1 361 ? 10.117 -6.238 -17.406 1 87.94 361 VAL A N 1
ATOM 2737 C CA . VAL A 1 361 ? 10.992 -6.824 -18.422 1 87.94 361 VAL A CA 1
ATOM 2738 C C . VAL A 1 361 ? 11.852 -7.922 -17.797 1 87.94 361 VAL A C 1
ATOM 2740 O O . VAL A 1 361 ? 12.047 -8.977 -18.391 1 87.94 361 VAL A O 1
ATOM 2743 N N . MET A 1 362 ? 12.273 -7.75 -16.656 1 83.5 362 MET A N 1
ATOM 2744 C CA . MET A 1 362 ? 13.07 -8.766 -15.977 1 83.5 362 MET A CA 1
ATOM 2745 C C . MET A 1 362 ? 12.227 -10 -15.664 1 83.5 362 MET A C 1
ATOM 2747 O O . MET A 1 362 ? 12.727 -11.125 -15.727 1 83.5 362 MET A O 1
ATOM 2751 N N . ALA A 1 363 ? 10.992 -9.797 -15.312 1 83.94 363 ALA A N 1
ATOM 2752 C CA . ALA A 1 363 ? 10.102 -10.914 -15.023 1 83.94 363 ALA A CA 1
ATOM 2753 C C . ALA A 1 363 ? 9.766 -11.695 -16.297 1 83.94 363 ALA A C 1
ATOM 2755 O O . ALA A 1 363 ? 9.664 -12.922 -16.266 1 83.94 363 ALA A O 1
ATOM 2756 N N . ARG A 1 364 ? 9.594 -10.992 -17.328 1 83.88 364 ARG A N 1
ATOM 2757 C CA . ARG A 1 364 ? 9.18 -11.617 -18.578 1 83.88 364 ARG A CA 1
ATOM 2758 C C . ARG A 1 364 ? 10.344 -12.344 -19.234 1 83.88 364 ARG A C 1
ATOM 2760 O O . ARG A 1 364 ? 10.172 -13.445 -19.766 1 83.88 364 ARG A O 1
ATOM 2767 N N . PHE A 1 365 ? 11.539 -11.797 -19.156 1 76.06 365 PHE A N 1
ATOM 2768 C CA . PHE A 1 365 ? 12.641 -12.328 -19.953 1 76.06 365 PHE A CA 1
ATOM 2769 C C . PHE A 1 365 ? 13.727 -12.898 -19.047 1 76.06 365 PHE A C 1
ATOM 2771 O O . PHE A 1 365 ? 14.758 -13.383 -19.531 1 76.06 365 PHE A O 1
ATOM 2778 N N . GLY A 1 366 ? 13.562 -12.789 -17.797 1 66.06 366 GLY A N 1
ATOM 2779 C CA . GLY A 1 366 ? 14.586 -13.266 -16.875 1 66.06 366 GLY A CA 1
ATOM 2780 C C . GLY A 1 366 ? 14.891 -14.742 -17.031 1 66.06 366 GLY A C 1
ATOM 2781 O O . GLY A 1 366 ? 16.047 -15.156 -16.938 1 66.06 366 GLY A O 1
ATOM 2782 N N . GLY A 1 367 ? 13.914 -15.555 -17.188 1 57.56 367 GLY A N 1
ATOM 2783 C CA . GLY A 1 367 ? 14.156 -16.984 -17.391 1 57.56 367 GLY A CA 1
ATOM 2784 C C . GLY A 1 367 ? 14.992 -17.266 -18.625 1 57.56 367 GLY A C 1
ATOM 2785 O O . GLY A 1 367 ? 15.695 -18.281 -18.672 1 57.56 367 GLY A O 1
ATOM 2786 N N . GLN A 1 368 ? 14.859 -16.438 -19.547 1 52.44 368 GLN A N 1
ATOM 2787 C CA . GLN A 1 368 ? 15.641 -16.641 -20.766 1 52.44 368 GLN A CA 1
ATOM 2788 C C . GLN A 1 368 ? 17.109 -16.312 -20.531 1 52.44 368 GLN A C 1
ATOM 2790 O O . GLN A 1 368 ? 17.984 -16.922 -21.156 1 52.44 368 GLN A O 1
ATOM 2795 N N . ILE A 1 369 ? 17.328 -15.453 -19.656 1 47.44 369 ILE A N 1
ATOM 2796 C CA . ILE A 1 369 ? 18.719 -15.062 -19.375 1 47.44 369 ILE A CA 1
ATOM 2797 C C . ILE A 1 369 ? 19.406 -16.172 -18.578 1 47.44 369 ILE A C 1
ATOM 2799 O O . ILE A 1 369 ? 20.609 -16.406 -18.75 1 47.44 369 ILE A O 1
ATOM 2803 N N . SER A 1 370 ? 18.703 -16.812 -17.703 1 46.84 370 SER A N 1
ATOM 2804 C CA . SER A 1 370 ? 19.281 -17.891 -16.906 1 46.84 370 SER A CA 1
ATOM 2805 C C . SER A 1 370 ? 19.688 -19.078 -17.781 1 46.84 370 SER A C 1
ATOM 2807 O O . SER A 1 370 ? 20.641 -19.781 -17.469 1 46.84 370 SER A O 1
ATOM 2809 N N . LEU A 1 371 ? 18.844 -19.406 -18.781 1 42.62 371 LEU A N 1
ATOM 2810 C CA . LEU A 1 371 ? 19.156 -20.562 -19.625 1 42.62 371 LEU A CA 1
ATOM 2811 C C . LEU A 1 371 ? 20.406 -20.297 -20.453 1 42.62 371 LEU A C 1
ATOM 2813 O O . LEU A 1 371 ? 21.016 -21.234 -20.984 1 42.62 371 LEU A O 1
ATOM 2817 N N . GLY A 1 372 ? 20.656 -19.109 -20.781 1 35.34 372 GLY A N 1
ATOM 2818 C CA . GLY A 1 372 ? 21.859 -18.953 -21.562 1 35.34 372 GLY A CA 1
ATOM 2819 C C . GLY A 1 372 ? 23.125 -19.234 -20.781 1 35.34 372 GLY A C 1
ATOM 2820 O O . GLY A 1 372 ? 24.234 -19.078 -21.281 1 35.34 372 GLY A O 1
ATOM 2821 N N . GLN A 1 373 ? 22.984 -19.375 -19.469 1 33.75 373 GLN A N 1
ATOM 2822 C CA . GLN A 1 373 ? 24.234 -19.828 -18.859 1 33.75 373 GLN A CA 1
ATOM 2823 C C . GLN A 1 373 ? 24.219 -21.344 -18.672 1 33.75 373 GLN A C 1
ATOM 2825 O O . GLN A 1 373 ? 23.188 -21.938 -18.406 1 33.75 373 GLN A O 1
ATOM 2830 N N . MET B 1 1 ? -13.773 -50.594 -29.406 1 20.86 1 MET B N 1
ATOM 2831 C CA . MET B 1 1 ? -12.555 -50.469 -30.188 1 20.86 1 MET B CA 1
ATOM 2832 C C . MET B 1 1 ? -11.32 -50.688 -29.328 1 20.86 1 MET B C 1
ATOM 2834 O O . MET B 1 1 ? -11.164 -50.062 -28.281 1 20.86 1 MET B O 1
ATOM 2838 N N . SER B 1 2 ? -10.719 -51.844 -29.266 1 23.66 2 SER B N 1
ATOM 2839 C CA . SER B 1 2 ? -9.602 -52.438 -28.516 1 23.66 2 SER B CA 1
ATOM 2840 C C . SER B 1 2 ? -8.32 -51.625 -28.75 1 23.66 2 SER B C 1
ATOM 2842 O O . SER B 1 2 ? -7.805 -51.594 -29.875 1 23.66 2 SER B O 1
ATOM 2844 N N . ILE B 1 3 ? -8.289 -50.406 -28.188 1 28.08 3 ILE B N 1
ATOM 2845 C CA . ILE B 1 3 ? -7.086 -49.656 -28.469 1 28.08 3 ILE B CA 1
ATOM 2846 C C . ILE B 1 3 ? -5.855 -50.469 -28.062 1 28.08 3 ILE B C 1
ATOM 2848 O O . ILE B 1 3 ? -5.703 -50.812 -26.891 1 28.08 3 ILE B O 1
ATOM 2852 N N . GLU B 1 4 ? -5.379 -51.25 -28.828 1 29.11 4 GLU B N 1
ATOM 2853 C CA . GLU B 1 4 ? -4.109 -51.969 -28.781 1 29.11 4 GLU B CA 1
ATOM 2854 C C . GLU B 1 4 ? -2.969 -51.062 -28.359 1 29.11 4 GLU B C 1
ATOM 2856 O O . GLU B 1 4 ? -2.658 -50.094 -29.047 1 29.11 4 GLU B O 1
ATOM 2861 N N . LEU B 1 5 ? -2.908 -50.719 -27.031 1 30.05 5 LEU B N 1
ATOM 2862 C CA . LEU B 1 5 ? -1.763 -50 -26.5 1 30.05 5 LEU B CA 1
ATOM 2863 C C . LEU B 1 5 ? -0.456 -50.688 -26.875 1 30.05 5 LEU B C 1
ATOM 2865 O O . LEU B 1 5 ? -0.094 -51.688 -26.297 1 30.05 5 LEU B O 1
ATOM 2869 N N . ASN B 1 6 ? -0.219 -50.938 -28.125 1 31.05 6 ASN B N 1
ATOM 2870 C CA . ASN B 1 6 ? 1.104 -51.344 -28.594 1 31.05 6 ASN B CA 1
ATOM 2871 C C . ASN B 1 6 ? 2.209 -50.625 -27.828 1 31.05 6 ASN B C 1
ATOM 2873 O O . ASN B 1 6 ? 2.008 -49.5 -27.359 1 31.05 6 ASN B O 1
ATOM 2877 N N . GLU B 1 7 ? 3.227 -51.312 -27.359 1 34.41 7 GLU B N 1
ATOM 2878 C CA . GLU B 1 7 ? 4.48 -51.031 -26.672 1 34.41 7 GLU B CA 1
ATOM 2879 C C . GLU B 1 7 ? 5.109 -49.719 -27.203 1 34.41 7 GLU B C 1
ATOM 2881 O O . GLU B 1 7 ? 6.297 -49.469 -26.984 1 34.41 7 GLU B O 1
ATOM 2886 N N . THR B 1 8 ? 4.594 -49.062 -28.203 1 34.28 8 THR B N 1
ATOM 2887 C CA . THR B 1 8 ? 5.324 -47.969 -28.812 1 34.28 8 THR B CA 1
ATOM 2888 C C . THR B 1 8 ? 5.637 -46.875 -27.781 1 34.28 8 THR B C 1
ATOM 2890 O O . THR B 1 8 ? 4.738 -46.406 -27.078 1 34.28 8 THR B O 1
ATOM 2893 N N . LEU B 1 9 ? 6.902 -46.906 -27.156 1 37.59 9 LEU B N 1
ATOM 2894 C CA . LEU B 1 9 ? 7.605 -45.875 -26.438 1 37.59 9 LEU B CA 1
ATOM 2895 C C . LEU B 1 9 ? 7.152 -44.5 -26.906 1 37.59 9 LEU B C 1
ATOM 2897 O O . LEU B 1 9 ? 7.266 -44.156 -28.094 1 37.59 9 LEU B O 1
ATOM 2901 N N . LEU B 1 10 ? 6.031 -44.062 -26.406 1 39.31 10 LEU B N 1
ATOM 2902 C CA . LEU B 1 10 ? 5.691 -42.688 -26.766 1 39.31 10 LEU B CA 1
ATOM 2903 C C . LEU B 1 10 ? 6.918 -41.781 -26.688 1 39.31 10 LEU B C 1
ATOM 2905 O O . LEU B 1 10 ? 7.676 -41.844 -25.719 1 39.31 10 LEU B O 1
ATOM 2909 N N . SER B 1 11 ? 7.582 -41.438 -27.797 1 45.28 11 SER B N 1
ATOM 2910 C CA . SER B 1 11 ? 8.68 -40.469 -27.875 1 45.28 11 SER B CA 1
ATOM 2911 C C . SER B 1 11 ? 8.414 -39.25 -27 1 45.28 11 SER B C 1
ATOM 2913 O O . SER B 1 11 ? 7.262 -38.938 -26.719 1 45.28 11 SER B O 1
ATOM 2915 N N . PRO B 1 12 ? 9.516 -38.688 -26.344 1 46.56 12 PRO B N 1
ATOM 2916 C CA . PRO B 1 12 ? 9.359 -37.5 -25.516 1 46.56 12 PRO B CA 1
ATOM 2917 C C . PRO B 1 12 ? 8.422 -36.469 -26.141 1 46.56 12 PRO B C 1
ATOM 2919 O O . PRO B 1 12 ? 7.664 -35.812 -25.438 1 46.56 12 PRO B O 1
ATOM 2922 N N . ASP B 1 13 ? 8.352 -36.438 -27.406 1 50.41 13 ASP B N 1
ATOM 2923 C CA . ASP B 1 13 ? 7.461 -35.5 -28.094 1 50.41 13 ASP B CA 1
ATOM 2924 C C . ASP B 1 13 ? 6.004 -35.938 -27.953 1 50.41 13 ASP B C 1
ATOM 2926 O O . ASP B 1 13 ? 5.113 -35.094 -27.812 1 50.41 13 ASP B O 1
ATOM 2930 N N . GLU B 1 14 ? 5.785 -37.188 -28 1 49.31 14 GLU B N 1
ATOM 2931 C CA . GLU B 1 14 ? 4.414 -37.688 -27.922 1 49.31 14 GLU B CA 1
ATOM 2932 C C . GLU B 1 14 ? 3.869 -37.562 -26.5 1 49.31 14 GLU B C 1
ATOM 2934 O O . GLU B 1 14 ? 2.693 -37.25 -26.297 1 49.31 14 GLU B O 1
ATOM 2939 N N . VAL B 1 15 ? 4.719 -37.781 -25.547 1 48.41 15 VAL B N 1
ATOM 2940 C CA . VAL B 1 15 ? 4.34 -37.531 -24.156 1 48.41 15 VAL B CA 1
ATOM 2941 C C . VAL B 1 15 ? 4.055 -36.062 -23.938 1 48.41 15 VAL B C 1
ATOM 2943 O O . VAL B 1 15 ? 3.09 -35.688 -23.266 1 48.41 15 VAL B O 1
ATOM 2946 N N . GLU B 1 16 ? 4.84 -35.219 -24.531 1 49.94 16 GLU B N 1
ATOM 2947 C CA . GLU B 1 16 ? 4.559 -33.781 -24.469 1 49.94 16 GLU B CA 1
ATOM 2948 C C . GLU B 1 16 ? 3.225 -33.438 -25.125 1 49.94 16 GLU B C 1
ATOM 2950 O O . GLU B 1 16 ? 2.455 -32.625 -24.609 1 49.94 16 GLU B O 1
ATOM 2955 N N . THR B 1 17 ? 2.934 -34.062 -26.234 1 51.72 17 THR B N 1
ATOM 2956 C CA . THR B 1 17 ? 1.669 -33.812 -26.922 1 51.72 17 THR B CA 1
ATOM 2957 C C . THR B 1 17 ? 0.5 -34.375 -26.125 1 51.72 17 THR B C 1
ATOM 2959 O O . THR B 1 17 ? -0.562 -33.75 -26.031 1 51.72 17 THR B O 1
ATOM 2962 N N . LEU B 1 18 ? 0.629 -35.531 -25.516 1 45.12 18 LEU B N 1
ATOM 2963 C CA . LEU B 1 18 ? -0.426 -36.094 -24.688 1 45.12 18 LEU B CA 1
ATOM 2964 C C . LEU B 1 18 ? -0.612 -35.281 -23.406 1 45.12 18 LEU B C 1
ATOM 2966 O O . LEU B 1 18 ? -1.743 -35.031 -22.984 1 45.12 18 LEU B O 1
ATOM 2970 N N . CYS B 1 19 ? 0.542 -34.875 -22.812 1 45.41 19 CYS B N 1
ATOM 2971 C CA . CYS B 1 19 ? 0.457 -34.031 -21.641 1 45.41 19 CYS B CA 1
ATOM 2972 C C . CYS B 1 19 ? -0.13 -32.656 -22.016 1 45.41 19 CYS B C 1
ATOM 2974 O O . CYS B 1 19 ? -0.919 -32.094 -21.25 1 45.41 19 CYS B O 1
ATOM 2976 N N . ARG B 1 20 ? 0.234 -32.094 -23.125 1 48.59 20 ARG B N 1
ATOM 2977 C CA . ARG B 1 20 ? -0.411 -30.875 -23.609 1 48.59 20 ARG B CA 1
ATOM 2978 C C . ARG B 1 20 ? -1.885 -31.125 -23.922 1 48.59 20 ARG B C 1
ATOM 2980 O O . ARG B 1 20 ? -2.729 -30.266 -23.656 1 48.59 20 ARG B O 1
ATOM 2987 N N . GLY B 1 21 ? -2.232 -32.188 -24.5 1 45.78 21 GLY B N 1
ATOM 2988 C CA . GLY B 1 21 ? -3.623 -32.531 -24.75 1 45.78 21 GLY B CA 1
ATOM 2989 C C . GLY B 1 21 ? -4.402 -32.781 -23.469 1 45.78 21 GLY B C 1
ATOM 2990 O O . GLY B 1 21 ? -5.535 -32.312 -23.328 1 45.78 21 GLY B O 1
ATOM 2991 N N . TRP B 1 22 ? -3.9 -33.594 -22.594 1 43.09 22 TRP B N 1
ATOM 2992 C CA . TRP B 1 22 ? -4.559 -33.844 -21.312 1 43.09 22 TRP B CA 1
ATOM 2993 C C . TRP B 1 22 ? -4.648 -32.562 -20.484 1 43.09 22 TRP B C 1
ATOM 2995 O O . TRP B 1 22 ? -5.668 -32.312 -19.844 1 43.09 22 TRP B O 1
ATOM 3005 N N . ASN B 1 23 ? -3.543 -31.734 -20.438 1 44.44 23 ASN B N 1
ATOM 3006 C CA . ASN B 1 23 ? -3.643 -30.438 -19.781 1 44.44 23 ASN B CA 1
ATOM 3007 C C . ASN B 1 23 ? -4.668 -29.531 -20.469 1 44.44 23 ASN B C 1
ATOM 3009 O O . ASN B 1 23 ? -5.402 -28.812 -19.797 1 44.44 23 ASN B O 1
ATOM 3013 N N . AR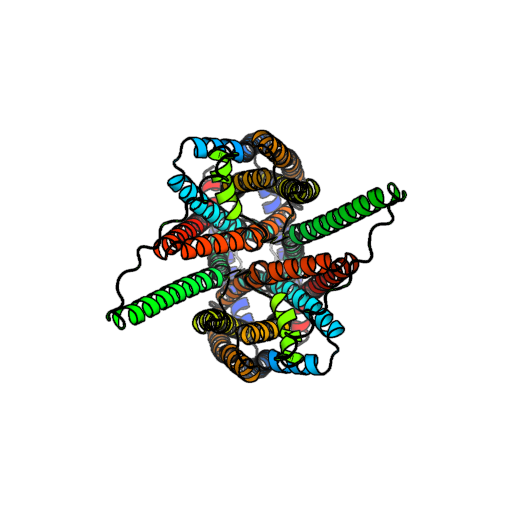G B 1 24 ? -4.688 -29.594 -21.734 1 46 24 ARG B N 1
ATOM 3014 C CA . ARG B 1 24 ? -5.766 -28.906 -22.438 1 46 24 ARG B CA 1
ATOM 3015 C C . ARG B 1 24 ? -7.117 -29.531 -22.125 1 46 24 ARG B C 1
ATOM 3017 O O . ARG B 1 24 ? -8.102 -28.812 -21.922 1 46 24 ARG B O 1
ATOM 3024 N N . ASP B 1 25 ? -7.297 -30.797 -22.156 1 45.41 25 ASP B N 1
ATOM 3025 C CA . ASP B 1 25 ? -8.555 -31.453 -21.812 1 45.41 25 ASP B CA 1
ATOM 3026 C C . ASP B 1 25 ? -8.883 -31.297 -20.328 1 45.41 25 ASP B C 1
ATOM 3028 O O . ASP B 1 25 ? -10.047 -31.141 -19.969 1 45.41 25 ASP B O 1
ATOM 3032 N N . LEU B 1 26 ? -7.902 -31.438 -19.422 1 39.88 26 LEU B N 1
ATOM 3033 C CA . LEU B 1 26 ? -8.117 -31.125 -18.016 1 39.88 26 LEU B CA 1
ATOM 3034 C C . LEU B 1 26 ? -8.414 -29.641 -17.828 1 39.88 26 LEU B C 1
ATOM 3036 O O . LEU B 1 26 ? -9.273 -29.266 -17.031 1 39.88 26 LEU B O 1
ATOM 3040 N N . LEU B 1 27 ? -7.73 -28.766 -18.516 1 42.38 27 LEU B N 1
ATOM 3041 C CA . LEU B 1 27 ? -8.086 -27.359 -18.516 1 42.38 27 LEU B CA 1
ATOM 3042 C C . LEU B 1 27 ? -9.445 -27.141 -19.188 1 42.38 27 LEU B C 1
ATOM 3044 O O . LEU B 1 27 ? -10.25 -26.328 -18.719 1 42.38 27 LEU B O 1
ATOM 3048 N N . ALA B 1 28 ? -9.656 -27.781 -20.312 1 46.09 28 ALA B N 1
ATOM 3049 C CA . ALA B 1 28 ? -10.977 -27.734 -20.953 1 46.09 28 ALA B CA 1
ATOM 3050 C C . ALA B 1 28 ? -12.031 -28.391 -20.062 1 46.09 28 ALA B C 1
ATOM 3052 O O . ALA B 1 28 ? -13.156 -27.891 -19.953 1 46.09 28 ALA B O 1
ATOM 3053 N N . SER B 1 29 ? -11.844 -29.531 -19.594 1 44.69 29 SER B N 1
ATOM 3054 C CA . SER B 1 29 ? -12.781 -30.188 -18.688 1 44.69 29 SER B CA 1
ATOM 3055 C C . SER B 1 29 ? -12.945 -29.391 -17.391 1 44.69 29 SER B C 1
ATOM 3057 O O . SER B 1 29 ? -14.055 -29.281 -16.875 1 44.69 29 SER B O 1
ATOM 3059 N N . ASN B 1 30 ? -11.922 -28.828 -16.828 1 43.31 30 ASN B N 1
ATOM 3060 C CA . ASN B 1 30 ? -12.023 -27.938 -15.664 1 43.31 30 ASN B CA 1
ATOM 3061 C C . ASN B 1 30 ? -12.727 -26.641 -16.016 1 43.31 30 ASN B C 1
ATOM 3063 O O . ASN B 1 30 ? -13.469 -26.094 -15.195 1 43.31 30 ASN B O 1
ATOM 3067 N N . ALA B 1 31 ? -12.445 -26.156 -17.203 1 46.06 31 ALA B N 1
ATOM 3068 C CA . ALA B 1 31 ? -13.227 -25.047 -17.734 1 46.06 31 ALA B CA 1
ATOM 3069 C C . ALA B 1 31 ? -14.688 -25.453 -17.938 1 46.06 31 ALA B C 1
ATOM 3071 O O . ALA B 1 31 ? -15.594 -24.672 -17.656 1 46.06 31 ALA B O 1
ATOM 3072 N N . GLU B 1 32 ? -14.938 -26.531 -18.547 1 47.03 32 GLU B N 1
ATOM 3073 C CA . GLU B 1 32 ? -16.297 -27.031 -18.703 1 47.03 32 GLU B CA 1
ATOM 3074 C C . GLU B 1 32 ? -16.953 -27.266 -17.344 1 47.03 32 GLU B C 1
ATOM 3076 O O . GLU B 1 32 ? -18.141 -26.969 -17.172 1 47.03 32 GLU B O 1
ATOM 3081 N N . ARG B 1 33 ? -16.328 -28 -16.5 1 45.5 33 ARG B N 1
ATOM 3082 C CA . ARG B 1 33 ? -16.859 -28.188 -15.148 1 45.5 33 ARG B CA 1
ATOM 3083 C C . ARG B 1 33 ? -16.953 -26.844 -14.422 1 45.5 33 ARG B C 1
ATOM 3085 O O . ARG B 1 33 ? -17.875 -26.625 -13.641 1 45.5 33 ARG B O 1
ATOM 3092 N N . SER B 1 34 ? -16.078 -25.922 -14.609 1 49.78 34 SER B N 1
ATOM 3093 C CA . SER B 1 34 ? -16.094 -24.578 -14.047 1 49.78 34 SER B CA 1
ATOM 3094 C C . SER B 1 34 ? -17.281 -23.766 -14.586 1 49.78 34 SER B C 1
ATOM 3096 O O . SER B 1 34 ? -17.891 -22.984 -13.852 1 49.78 34 SER B O 1
ATOM 3098 N N . GLN B 1 35 ? -17.516 -23.891 -15.891 1 50.91 35 GLN B N 1
ATOM 3099 C CA . GLN B 1 35 ? -18.719 -23.297 -16.453 1 50.91 35 GLN B CA 1
ATOM 3100 C C . GLN B 1 35 ? -19.969 -23.922 -15.859 1 50.91 35 GLN B C 1
ATOM 3102 O O . GLN B 1 35 ? -21 -23.25 -15.695 1 50.91 35 GLN B O 1
ATOM 3107 N N . GLN B 1 36 ? -19.953 -25.203 -15.742 1 51.69 36 GLN B N 1
ATOM 3108 C CA . GLN B 1 36 ? -21.156 -25.891 -15.281 1 51.69 36 GLN B CA 1
ATOM 3109 C C . GLN B 1 36 ? -21.531 -25.453 -13.875 1 51.69 36 GLN B C 1
ATOM 3111 O O . GLN B 1 36 ? -22.719 -25.406 -13.523 1 51.69 36 GLN B O 1
ATOM 3116 N N . ASN B 1 37 ? -20.578 -25.125 -13.008 1 61.41 37 ASN B N 1
ATOM 3117 C CA . ASN B 1 37 ? -21.031 -24.891 -11.641 1 61.41 37 ASN B CA 1
ATOM 3118 C C . ASN B 1 37 ? -21.109 -23.391 -11.336 1 61.41 37 ASN B C 1
ATOM 3120 O O . ASN B 1 37 ? -20.922 -22.969 -10.195 1 61.41 37 ASN B O 1
ATOM 3124 N N . ARG B 1 38 ? -21.438 -22.719 -12.461 1 73.5 38 ARG B N 1
ATOM 3125 C CA . ARG B 1 38 ? -21.672 -21.297 -12.227 1 73.5 38 ARG B CA 1
ATOM 3126 C C . ARG B 1 38 ? -23.062 -21.062 -11.633 1 73.5 38 ARG B C 1
ATOM 3128 O O . ARG B 1 38 ? -24.016 -21.766 -11.961 1 73.5 38 ARG B O 1
ATOM 3135 N N . PRO B 1 39 ? -23.109 -20.078 -10.688 1 80.25 39 PRO B N 1
ATOM 3136 C CA . PRO B 1 39 ? -24.391 -19.797 -10.039 1 80.25 39 PRO B CA 1
ATOM 3137 C C . PRO B 1 39 ? -25.438 -19.266 -11.016 1 80.25 39 PRO B C 1
ATOM 3139 O O . PRO B 1 39 ? -25.078 -18.734 -12.07 1 80.25 39 PRO B O 1
ATOM 3142 N N . SER B 1 40 ? -26.672 -19.578 -10.68 1 85.62 40 SER B N 1
ATOM 3143 C CA . SER B 1 40 ? -27.766 -19.062 -11.477 1 85.62 40 SER B CA 1
ATOM 3144 C C . SER B 1 40 ? -27.766 -17.531 -11.492 1 85.62 40 SER B C 1
ATOM 3146 O O . SER B 1 40 ? -27.391 -16.906 -10.508 1 85.62 40 SER B O 1
ATOM 3148 N N . ALA B 1 41 ? -28.172 -16.984 -12.617 1 86.44 41 ALA B N 1
ATOM 3149 C CA . ALA B 1 41 ? -28.203 -15.531 -12.789 1 86.44 41 ALA B CA 1
ATOM 3150 C C . ALA B 1 41 ? -29.094 -14.883 -11.727 1 86.44 41 ALA B C 1
ATOM 3152 O O . ALA B 1 41 ? -28.781 -13.805 -11.219 1 86.44 41 ALA B O 1
ATOM 3153 N N . LEU B 1 42 ? -30.172 -15.461 -11.445 1 89.44 42 LEU B N 1
ATOM 3154 C CA . LEU B 1 42 ? -31.094 -14.922 -10.445 1 89.44 42 LEU B CA 1
ATOM 3155 C C . LEU B 1 42 ? -30.406 -14.812 -9.086 1 89.44 42 LEU B C 1
ATOM 3157 O O . LEU B 1 42 ? -30.578 -13.812 -8.383 1 89.44 42 LEU B O 1
ATOM 3161 N N . LEU B 1 43 ? -29.734 -15.781 -8.75 1 89.75 43 LEU B N 1
ATOM 3162 C CA . LEU B 1 43 ? -29.047 -15.773 -7.465 1 89.75 43 LEU B CA 1
ATOM 3163 C C . LEU B 1 43 ? -27.938 -14.719 -7.449 1 89.75 43 LEU B C 1
ATOM 3165 O O . LEU B 1 43 ? -27.766 -14.008 -6.457 1 89.75 43 LEU B O 1
ATOM 3169 N N . VAL B 1 44 ? -27.203 -14.625 -8.508 1 90.5 44 VAL B N 1
ATOM 3170 C CA . VAL B 1 44 ? -26.125 -13.641 -8.625 1 90.5 44 VAL B CA 1
ATOM 3171 C C . VAL B 1 44 ? -26.703 -12.234 -8.484 1 90.5 44 VAL B C 1
ATOM 3173 O O . VAL B 1 44 ? -26.203 -11.438 -7.684 1 90.5 44 VAL B O 1
ATOM 3176 N N . TRP B 1 45 ? -27.781 -11.945 -9.164 1 92.38 45 TRP B N 1
ATOM 3177 C CA . TRP B 1 45 ? -28.344 -10.602 -9.188 1 92.38 45 TRP B CA 1
ATOM 3178 C C . TRP B 1 45 ? -29.078 -10.289 -7.883 1 92.38 45 TRP B C 1
ATOM 3180 O O . TRP B 1 45 ? -28.984 -9.172 -7.371 1 92.38 45 TRP B O 1
ATOM 3190 N N . SER B 1 46 ? -29.688 -11.227 -7.332 1 93.44 46 SER B N 1
ATOM 3191 C CA . SER B 1 46 ? -30.391 -10.992 -6.078 1 93.44 46 SER B CA 1
ATOM 3192 C C . SER B 1 46 ? -29.422 -10.766 -4.93 1 93.44 46 SER B C 1
ATOM 3194 O O . SER B 1 46 ? -29.531 -9.781 -4.195 1 93.44 46 SER B O 1
ATOM 3196 N N . CYS B 1 47 ? -28.5 -11.664 -4.773 1 91.94 47 CYS B N 1
ATOM 3197 C CA . CYS B 1 47 ? -27.531 -11.531 -3.697 1 91.94 47 CYS B CA 1
ATOM 3198 C C . CYS B 1 47 ? -26.656 -10.305 -3.902 1 91.94 47 CYS B C 1
ATOM 3200 O O . CYS B 1 47 ? -26.391 -9.555 -2.957 1 91.94 47 CYS B O 1
ATOM 3202 N N . GLY B 1 48 ? -26.234 -10.172 -5.145 1 93.38 48 GLY B N 1
ATOM 3203 C CA . GLY B 1 48 ? -25.391 -9.031 -5.453 1 93.38 48 GLY B CA 1
ATOM 3204 C C . GLY B 1 48 ? -26.078 -7.699 -5.199 1 93.38 48 GLY B C 1
ATOM 3205 O O . GLY B 1 48 ? -25.484 -6.805 -4.59 1 93.38 48 GLY B O 1
ATOM 3206 N N . LEU B 1 49 ? -27.312 -7.605 -5.629 1 93.94 49 LEU B N 1
ATOM 3207 C CA . LEU B 1 49 ? -28.047 -6.363 -5.449 1 93.94 49 LEU B CA 1
ATOM 3208 C C . LEU B 1 49 ? -28.312 -6.102 -3.971 1 93.94 49 LEU B C 1
ATOM 3210 O O . LEU B 1 49 ? -28.344 -4.949 -3.533 1 93.94 49 LEU B O 1
ATOM 3214 N N . PHE B 1 50 ? -28.547 -7.125 -3.291 1 94.25 50 PHE B N 1
ATOM 3215 C CA . PHE B 1 50 ? -28.734 -6.984 -1.853 1 94.25 50 PHE B CA 1
ATOM 3216 C C . PHE B 1 50 ? -27.484 -6.398 -1.196 1 94.25 50 PHE B C 1
ATOM 3218 O O . PHE B 1 50 ? -27.578 -5.461 -0.403 1 94.25 50 PHE B O 1
ATOM 3225 N N . VAL B 1 51 ? -26.406 -6.934 -1.532 1 93.19 51 VAL B N 1
ATOM 3226 C CA . VAL B 1 51 ? -25.125 -6.492 -0.963 1 93.19 51 VAL B CA 1
ATOM 3227 C C . VAL B 1 51 ? -24.859 -5.047 -1.369 1 93.19 51 VAL B C 1
ATOM 3229 O O . VAL B 1 51 ? -24.5 -4.219 -0.531 1 93.19 51 VAL B O 1
ATOM 3232 N N . VAL B 1 52 ? -25.047 -4.746 -2.625 1 94.25 52 VAL B N 1
ATOM 3233 C CA . VAL B 1 52 ? -24.781 -3.408 -3.146 1 94.25 52 VAL B CA 1
ATOM 3234 C C . VAL B 1 52 ? -25.688 -2.395 -2.449 1 94.25 52 VAL B C 1
ATOM 3236 O O . VAL B 1 52 ? -25.25 -1.29 -2.115 1 94.25 52 VAL B O 1
ATOM 3239 N N . THR B 1 53 ? -26.891 -2.773 -2.221 1 93.44 53 THR B N 1
ATOM 3240 C CA . THR B 1 53 ? -27.812 -1.896 -1.518 1 93.44 53 THR B CA 1
ATOM 3241 C C . THR B 1 53 ? -27.344 -1.646 -0.087 1 93.44 53 THR B C 1
ATOM 3243 O O . THR B 1 53 ? -27.391 -0.514 0.4 1 93.44 53 THR B O 1
ATOM 3246 N N . PHE B 1 54 ? -26.953 -2.654 0.516 1 90.38 54 PHE B N 1
ATOM 3247 C CA . PHE B 1 54 ? -26.453 -2.523 1.878 1 90.38 54 PHE B CA 1
ATOM 3248 C C . PHE B 1 54 ? -25.25 -1.585 1.924 1 90.38 54 PHE B C 1
ATOM 3250 O O . PHE B 1 54 ? -25.156 -0.742 2.818 1 90.38 54 PHE B O 1
ATOM 3257 N N . ILE B 1 55 ? -24.391 -1.729 1.01 1 87.56 55 ILE B N 1
ATOM 3258 C CA . ILE B 1 55 ? -23.188 -0.914 0.931 1 87.56 55 ILE B CA 1
ATOM 3259 C C . ILE B 1 55 ? -23.562 0.543 0.675 1 87.56 55 ILE B C 1
ATOM 3261 O O . ILE B 1 55 ? -23 1.453 1.29 1 87.56 55 ILE B O 1
ATOM 3265 N N . THR B 1 56 ? -24.547 0.76 -0.144 1 87.44 56 THR B N 1
ATOM 3266 C CA . THR B 1 56 ? -24.969 2.104 -0.525 1 87.44 56 THR B CA 1
ATOM 3267 C C . THR B 1 56 ? -25.625 2.822 0.654 1 87.44 56 THR B C 1
ATOM 3269 O O . THR B 1 56 ? -25.484 4.039 0.796 1 87.44 56 THR B O 1
ATOM 3272 N N . LEU B 1 57 ? -26.188 2.094 1.527 1 88.19 57 LEU B N 1
ATOM 3273 C CA . LEU B 1 57 ? -26.891 2.691 2.656 1 88.19 57 LEU B CA 1
ATOM 3274 C C . LEU B 1 57 ? -26 2.75 3.889 1 88.19 57 LEU B C 1
ATOM 3276 O O . LEU B 1 57 ? -26.438 3.156 4.965 1 88.19 57 LEU B O 1
ATOM 3280 N N . SER B 1 58 ? -24.812 2.369 3.707 1 84.75 58 SER B N 1
ATOM 3281 C CA . SER B 1 58 ? -23.906 2.236 4.848 1 84.75 58 SER B CA 1
ATOM 3282 C C . SER B 1 58 ? -23.703 3.572 5.555 1 84.75 58 SER B C 1
ATOM 3284 O O . SER B 1 58 ? -23.656 3.631 6.781 1 84.75 58 SER B O 1
ATOM 3286 N N . ALA B 1 59 ? -23.609 4.625 4.754 1 80.12 59 ALA B N 1
ATOM 3287 C CA . ALA B 1 59 ? -23.406 5.938 5.363 1 80.12 59 ALA B CA 1
ATOM 3288 C C . ALA B 1 59 ? -24.625 6.336 6.203 1 80.12 59 ALA B C 1
ATOM 3290 O O . ALA B 1 59 ? -24.469 6.895 7.293 1 80.12 59 ALA B O 1
ATOM 3291 N N . ILE B 1 60 ? -25.781 6.078 5.742 1 83.62 60 ILE B N 1
ATOM 3292 C CA . ILE B 1 60 ? -27.016 6.414 6.453 1 83.62 60 ILE B CA 1
ATOM 3293 C C . ILE B 1 60 ? -27.094 5.609 7.75 1 83.62 60 ILE B C 1
ATOM 3295 O O . ILE B 1 60 ? -27.438 6.152 8.805 1 83.62 60 ILE B O 1
ATOM 3299 N N . VAL B 1 61 ? -26.719 4.434 7.711 1 83.56 61 VAL B N 1
ATOM 3300 C CA . VAL B 1 61 ? -26.703 3.572 8.891 1 83.56 61 VAL B CA 1
ATOM 3301 C C . VAL B 1 61 ? -25.688 4.098 9.898 1 83.56 61 VAL B C 1
ATOM 3303 O O . VAL B 1 61 ? -25.953 4.117 11.102 1 83.56 61 VAL B O 1
ATOM 3306 N N . GLY B 1 62 ? -24.578 4.504 9.445 1 79.81 62 GLY B N 1
ATOM 3307 C CA . GLY B 1 62 ? -23.531 5.035 10.312 1 79.81 62 GLY B CA 1
ATOM 3308 C C . GLY B 1 62 ? -23.953 6.301 11.039 1 79.81 62 GLY B C 1
ATOM 3309 O O . GLY B 1 62 ? -23.672 6.457 12.234 1 79.81 62 GLY B O 1
ATOM 3310 N N . ILE B 1 63 ? -24.641 7.121 10.336 1 80.88 63 ILE B N 1
ATOM 3311 C CA . ILE B 1 63 ? -25.109 8.359 10.938 1 80.88 63 ILE B CA 1
ATOM 3312 C C . ILE B 1 63 ? -26.188 8.047 11.984 1 80.88 63 ILE B C 1
ATOM 3314 O O . ILE B 1 63 ? -26.219 8.672 13.047 1 80.88 63 ILE B O 1
ATOM 3318 N N . GLY B 1 64 ? -27 7.176 11.617 1 82.06 64 GLY B N 1
ATOM 3319 C CA . GLY B 1 64 ? -27.984 6.738 12.594 1 82.06 64 GLY B CA 1
ATOM 3320 C C . GLY B 1 64 ? -27.359 6.215 13.875 1 82.06 64 GLY B C 1
ATOM 3321 O O . GLY B 1 64 ? -27.797 6.551 14.969 1 82.06 64 GLY B O 1
ATOM 3322 N N . LEU B 1 65 ? -26.312 5.484 13.766 1 81.94 65 LEU B N 1
ATOM 3323 C CA . LEU B 1 65 ? -25.609 4.953 14.922 1 81.94 65 LEU B CA 1
ATOM 3324 C C . LEU B 1 65 ? -24.953 6.074 15.727 1 81.94 65 LEU B C 1
ATOM 3326 O O . LEU B 1 65 ? -24.891 6 16.953 1 81.94 65 LEU B O 1
ATOM 3330 N N . MET B 1 66 ? -24.5 7.031 15 1 77.69 66 MET B N 1
ATOM 3331 C CA . MET B 1 66 ? -23.859 8.172 15.648 1 77.69 66 MET B CA 1
ATOM 3332 C C . MET B 1 66 ? -24.859 8.93 16.516 1 77.69 66 MET B C 1
ATOM 3334 O O . MET B 1 66 ? -24.484 9.484 17.562 1 77.69 66 MET B O 1
ATOM 3338 N N . ARG B 1 67 ? -26.109 8.938 16.125 1 78.12 67 ARG B N 1
ATOM 3339 C CA . ARG B 1 67 ? -27.141 9.648 16.875 1 78.12 67 ARG B CA 1
ATOM 3340 C C . ARG B 1 67 ? -27.547 8.867 18.125 1 78.12 67 ARG B C 1
ATOM 3342 O O . ARG B 1 67 ? -28.016 9.453 19.094 1 78.12 67 ARG B O 1
ATOM 3349 N N . ILE B 1 68 ? -27.219 7.641 18.062 1 84.88 68 ILE B N 1
ATOM 3350 C CA . ILE B 1 68 ? -27.656 6.785 19.156 1 84.88 68 ILE B CA 1
ATOM 3351 C C . ILE B 1 68 ? -26.531 6.605 20.156 1 84.88 68 ILE B C 1
ATOM 3353 O O . ILE B 1 68 ? -26.766 6.426 21.359 1 84.88 68 ILE B O 1
ATOM 3357 N N . MET B 1 69 ? -25.344 6.703 19.703 1 80.94 69 MET B N 1
ATOM 3358 C CA . MET B 1 69 ? -24.188 6.391 20.547 1 80.94 69 MET B CA 1
ATOM 3359 C C . MET B 1 69 ? -23.562 7.66 21.109 1 80.94 69 MET B C 1
ATOM 3361 O O . MET B 1 69 ? -23.656 8.727 20.5 1 80.94 69 MET B O 1
ATOM 3365 N N . GLN B 1 70 ? -22.984 7.496 22.266 1 81.19 70 GLN B N 1
ATOM 3366 C CA . GLN B 1 70 ? -22.188 8.586 22.828 1 81.19 70 GLN B CA 1
ATOM 3367 C C . GLN B 1 70 ? -20.938 8.852 22 1 81.19 70 GLN B C 1
ATOM 3369 O O . GLN B 1 70 ? -20.453 7.961 21.297 1 81.19 70 GLN B O 1
ATOM 3374 N N . LYS B 1 71 ? -20.453 10.031 22.109 1 79.5 71 LYS B N 1
ATOM 3375 C CA . LYS B 1 71 ? -19.328 10.484 21.297 1 79.5 71 LYS B CA 1
ATOM 3376 C C . LYS B 1 71 ? -18.094 9.617 21.531 1 79.5 71 LYS B C 1
ATOM 3378 O O . LYS B 1 71 ? -17.422 9.234 20.578 1 79.5 71 LYS B O 1
ATOM 3383 N N . SER B 1 72 ? -17.938 9.32 22.75 1 82.75 72 SER B N 1
ATOM 3384 C CA . SER B 1 72 ? -16.75 8.539 23.094 1 82.75 72 SER B CA 1
ATOM 3385 C C . SER B 1 72 ? -16.844 7.129 22.516 1 82.75 72 SER B C 1
ATOM 3387 O O . SER B 1 72 ? -15.859 6.605 21.984 1 82.75 72 SER B O 1
ATOM 3389 N N . THR B 1 73 ? -17.984 6.559 22.625 1 85.69 73 THR B N 1
ATOM 3390 C CA . THR B 1 73 ? -18.203 5.211 22.109 1 85.69 73 THR B CA 1
ATOM 3391 C C . THR B 1 73 ? -18.172 5.207 20.578 1 85.69 73 THR B C 1
ATOM 3393 O O . THR B 1 73 ? -17.656 4.27 19.969 1 85.69 73 THR B O 1
ATOM 3396 N N . TYR B 1 74 ? -18.641 6.203 20.062 1 82.75 74 TYR B N 1
ATOM 3397 C CA . TYR B 1 74 ? -18.672 6.312 18.609 1 82.75 74 TYR B CA 1
ATOM 3398 C C . TYR B 1 74 ? -17.25 6.414 18.047 1 82.75 74 TYR B C 1
ATOM 3400 O O . TYR B 1 74 ? -16.938 5.77 17.047 1 82.75 74 TYR B O 1
ATOM 3408 N N . SER B 1 75 ? -16.438 7.18 18.703 1 84.12 75 SER B N 1
ATOM 3409 C CA . SER B 1 75 ? -15.047 7.324 18.266 1 84.12 75 SER B CA 1
ATOM 3410 C C . SER B 1 75 ? -14.305 5.992 18.328 1 84.12 75 SER B C 1
ATOM 3412 O O . SER B 1 75 ? -13.539 5.664 17.422 1 84.12 75 SER B O 1
ATOM 3414 N N . ARG B 1 76 ? -14.633 5.281 19.359 1 88.38 76 ARG B N 1
ATOM 3415 C CA . ARG B 1 76 ? -14.023 3.961 19.516 1 88.38 76 ARG B CA 1
ATOM 3416 C C . ARG B 1 76 ? -14.516 3.004 18.438 1 88.38 76 ARG B C 1
ATOM 3418 O O . ARG B 1 76 ? -13.734 2.227 17.875 1 88.38 76 ARG B O 1
ATOM 3425 N N . PHE B 1 77 ? -15.781 3.158 18.234 1 85.25 77 PHE B N 1
ATOM 3426 C CA . PHE B 1 77 ? -16.406 2.316 17.219 1 85.25 77 PHE B CA 1
ATOM 3427 C C . PHE B 1 77 ? -15.82 2.586 15.844 1 85.25 77 PHE B C 1
ATOM 3429 O O . PHE B 1 77 ? -15.461 1.652 15.117 1 85.25 77 PHE B O 1
ATOM 3436 N N . ILE B 1 78 ? -15.633 3.746 15.492 1 82.75 78 ILE B N 1
ATOM 3437 C CA . ILE B 1 78 ? -15.117 4.137 14.18 1 82.75 78 ILE B CA 1
ATOM 3438 C C . ILE B 1 78 ? -13.656 3.721 14.055 1 82.75 78 ILE B C 1
ATOM 3440 O O . ILE B 1 78 ? -13.242 3.174 13.031 1 82.75 78 ILE B O 1
ATOM 3444 N N . THR B 1 79 ? -12.914 3.98 15.133 1 88.19 79 THR B N 1
ATOM 3445 C CA . THR B 1 79 ? -11.5 3.625 15.133 1 88.19 79 THR B CA 1
ATOM 3446 C C . THR B 1 79 ? -11.312 2.127 14.906 1 88.19 79 THR B C 1
ATOM 3448 O O . THR B 1 79 ? -10.484 1.715 14.094 1 88.19 79 THR B O 1
ATOM 3451 N N . PHE B 1 80 ? -12.07 1.355 15.531 1 90.5 80 PHE B N 1
ATOM 3452 C CA . PHE B 1 80 ? -12.008 -0.096 15.406 1 90.5 80 PHE B CA 1
ATOM 3453 C C . PHE B 1 80 ? -12.438 -0.535 14.008 1 90.5 80 PHE B C 1
ATOM 3455 O O . PHE B 1 80 ? -11.766 -1.354 13.375 1 90.5 80 PHE B O 1
ATOM 3462 N N . PHE B 1 81 ? -13.477 -0.001 13.531 1 86.5 81 PHE B N 1
ATOM 3463 C CA . PHE B 1 81 ? -14.039 -0.466 12.273 1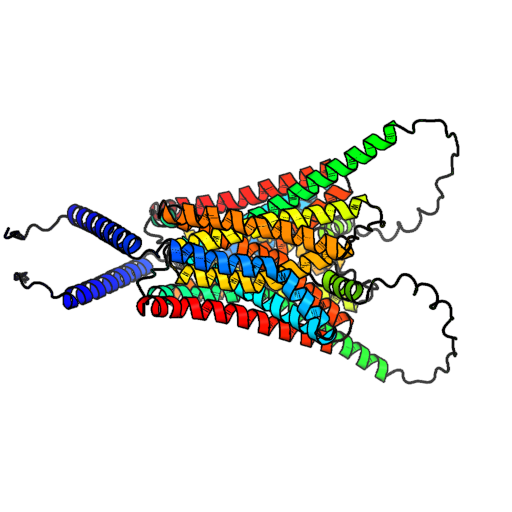 86.5 81 PHE B CA 1
ATOM 3464 C C . PHE B 1 81 ? -13.195 0.003 11.094 1 86.5 81 PHE B C 1
ATOM 3466 O O . PHE B 1 81 ? -13.086 -0.694 10.078 1 86.5 81 PHE B O 1
ATOM 3473 N N . VAL B 1 82 ? -12.625 1.179 11.188 1 87.12 82 VAL B N 1
ATOM 3474 C CA . VAL B 1 82 ? -11.664 1.595 10.172 1 87.12 82 VAL B CA 1
ATOM 3475 C C . VAL B 1 82 ? -10.539 0.566 10.078 1 87.12 82 VAL B C 1
ATOM 3477 O O . VAL B 1 82 ? -10.164 0.152 8.977 1 87.12 82 VAL B O 1
ATOM 3480 N N . ALA B 1 83 ? -10.086 0.119 11.242 1 93.38 83 ALA B N 1
ATOM 3481 C CA . ALA B 1 83 ? -9 -0.857 11.289 1 93.38 83 ALA B CA 1
ATOM 3482 C C . ALA B 1 83 ? -9.445 -2.207 10.734 1 93.38 83 ALA B C 1
ATOM 3484 O O . ALA B 1 83 ? -8.68 -2.893 10.055 1 93.38 83 ALA B O 1
ATOM 3485 N N . VAL B 1 84 ? -10.656 -2.572 11.016 1 92.25 84 VAL B N 1
ATOM 3486 C CA . VAL B 1 84 ? -11.211 -3.797 10.453 1 92.25 84 VAL B CA 1
ATOM 3487 C C . VAL B 1 84 ? -11.25 -3.691 8.93 1 92.25 84 VAL B C 1
ATOM 3489 O O . VAL B 1 84 ? -10.938 -4.656 8.227 1 92.25 84 VAL B O 1
ATOM 3492 N N . GLY B 1 85 ? -11.68 -2.561 8.469 1 88.56 85 GLY B N 1
ATOM 3493 C CA . GLY B 1 85 ? -11.695 -2.322 7.035 1 88.56 85 GLY B CA 1
ATOM 3494 C C . GLY B 1 85 ? -10.328 -2.479 6.391 1 88.56 85 GLY B C 1
ATOM 3495 O O . GLY B 1 85 ? -10.203 -3.119 5.344 1 88.56 85 GLY B O 1
ATOM 3496 N N . VAL B 1 86 ? -9.297 -1.896 7.039 1 92.62 86 VAL B N 1
ATOM 3497 C CA . VAL B 1 86 ? -7.93 -1.983 6.535 1 92.62 86 VAL B CA 1
ATOM 3498 C C . VAL B 1 86 ? -7.492 -3.445 6.477 1 92.62 86 VAL B C 1
ATOM 3500 O O . VAL B 1 86 ? -6.961 -3.9 5.461 1 92.62 86 VAL B O 1
ATOM 3503 N N . GLY B 1 87 ? -7.754 -4.195 7.543 1 93.69 87 GLY B N 1
ATOM 3504 C CA . GLY B 1 87 ? -7.418 -5.609 7.586 1 93.69 87 GLY B CA 1
ATOM 3505 C C . GLY B 1 87 ? -8.172 -6.43 6.559 1 93.69 87 GLY B C 1
ATOM 3506 O O . GLY B 1 87 ? -7.59 -7.293 5.895 1 93.69 87 GLY B O 1
ATOM 3507 N N . SER B 1 88 ? -9.414 -6.145 6.445 1 89.94 88 SER B N 1
ATOM 3508 C CA . SER B 1 88 ? -10.25 -6.898 5.516 1 89.94 88 SER B CA 1
ATOM 3509 C C . SER B 1 88 ? -9.867 -6.613 4.07 1 89.94 88 SER B C 1
ATOM 3511 O O . SER B 1 88 ? -9.789 -7.527 3.248 1 89.94 88 SER B O 1
ATOM 3513 N N . LEU B 1 89 ? -9.633 -5.352 3.758 1 88.56 89 LEU B N 1
ATOM 3514 C CA . LEU B 1 89 ? -9.289 -4.969 2.393 1 88.56 89 LEU B CA 1
ATOM 3515 C C . LEU B 1 89 ? -7.938 -5.547 1.988 1 88.56 89 LEU B C 1
ATOM 3517 O O . LEU B 1 89 ? -7.812 -6.164 0.928 1 88.56 89 LEU B O 1
ATOM 3521 N N . SER B 1 90 ? -6.938 -5.344 2.799 1 94.12 90 SER B N 1
ATOM 3522 C CA . SER B 1 90 ? -5.617 -5.895 2.506 1 94.12 90 SER B CA 1
ATOM 3523 C C . SER B 1 90 ? -5.641 -7.418 2.508 1 94.12 90 SER B C 1
ATOM 3525 O O . SER B 1 90 ? -5.004 -8.055 1.665 1 94.12 90 SER B O 1
ATOM 3527 N N . GLY B 1 91 ? -6.398 -7.992 3.477 1 92.88 91 GLY B N 1
ATOM 3528 C CA . GLY B 1 91 ? -6.559 -9.438 3.504 1 92.88 91 GLY B CA 1
ATOM 3529 C C . GLY B 1 91 ? -7.25 -9.984 2.268 1 92.88 91 GLY B C 1
ATOM 3530 O O . GLY B 1 91 ? -6.824 -10.992 1.71 1 92.88 91 GLY B O 1
ATOM 3531 N N . SER B 1 92 ? -8.312 -9.312 1.864 1 88.25 92 SER B N 1
ATOM 3532 C CA . SER B 1 92 ? -9.016 -9.734 0.659 1 88.25 92 SER B CA 1
ATOM 3533 C C . SER B 1 92 ? -8.109 -9.68 -0.564 1 88.25 92 SER B C 1
ATOM 3535 O O . SER B 1 92 ? -8.164 -10.562 -1.424 1 88.25 92 SER B O 1
ATOM 3537 N N . ALA B 1 93 ? -7.316 -8.68 -0.645 1 92.81 93 ALA B N 1
ATOM 3538 C CA . ALA B 1 93 ? -6.398 -8.531 -1.773 1 92.81 93 ALA B CA 1
ATOM 3539 C C . ALA B 1 93 ? -5.367 -9.656 -1.79 1 92.81 93 ALA B C 1
ATOM 3541 O O . ALA B 1 93 ? -5.152 -10.297 -2.822 1 92.81 93 ALA B O 1
ATOM 3542 N N . VAL B 1 94 ? -4.793 -10 -0.657 1 94.81 94 VAL B N 1
ATOM 3543 C CA . VAL B 1 94 ? -3.631 -10.883 -0.592 1 94.81 94 VAL B CA 1
ATOM 3544 C C . VAL B 1 94 ? -4.09 -12.336 -0.487 1 94.81 94 VAL B C 1
ATOM 3546 O O . VAL B 1 94 ? -3.469 -13.234 -1.062 1 94.81 94 VAL B O 1
ATOM 3549 N N . PHE B 1 95 ? -5.199 -12.602 0.186 1 92 95 PHE B N 1
ATOM 3550 C CA . PHE B 1 95 ? -5.621 -13.977 0.437 1 92 95 PHE B CA 1
ATOM 3551 C C . PHE B 1 95 ? -6.57 -14.461 -0.651 1 92 95 PHE B C 1
ATOM 3553 O O . PHE B 1 95 ? -6.715 -15.664 -0.869 1 92 95 PHE B O 1
ATOM 3560 N N . HIS B 1 96 ? -7.25 -13.523 -1.303 1 87.88 96 HIS B N 1
ATOM 3561 C CA . HIS B 1 96 ? -8.336 -13.969 -2.17 1 87.88 96 HIS B CA 1
ATOM 3562 C C . HIS B 1 96 ? -8.148 -13.453 -3.594 1 87.88 96 HIS B C 1
ATOM 3564 O O . HIS B 1 96 ? -7.852 -14.234 -4.504 1 87.88 96 HIS B O 1
ATOM 3570 N N . LEU B 1 97 ? -8.148 -12.18 -3.811 1 87.88 97 LEU B N 1
ATOM 3571 C CA . LEU B 1 97 ? -8.266 -11.578 -5.137 1 87.88 97 LEU B CA 1
ATOM 3572 C C . LEU B 1 97 ? -7.023 -11.859 -5.973 1 87.88 97 LEU B C 1
ATOM 3574 O O . LEU B 1 97 ? -7.129 -12.344 -7.102 1 87.88 97 LEU B O 1
ATOM 3578 N N . LEU B 1 98 ? -5.871 -11.617 -5.406 1 92.25 98 LEU B N 1
ATOM 3579 C CA . LEU B 1 98 ? -4.648 -11.789 -6.184 1 92.25 98 LEU B CA 1
ATOM 3580 C C . LEU B 1 98 ? -4.398 -13.266 -6.469 1 92.25 98 LEU B C 1
ATOM 3582 O O . LEU B 1 98 ? -4.129 -13.648 -7.613 1 92.25 98 LEU B O 1
ATOM 3586 N N . PRO B 1 99 ? -4.52 -14.102 -5.48 1 89.81 99 PRO B N 1
ATOM 3587 C CA . PRO B 1 99 ? -4.363 -15.531 -5.785 1 89.81 99 PRO B CA 1
ATOM 3588 C C . PRO B 1 99 ? -5.383 -16.031 -6.805 1 89.81 99 PRO B C 1
ATOM 3590 O O . PRO B 1 99 ? -5.055 -16.875 -7.648 1 89.81 99 PRO B O 1
ATOM 3593 N N . GLN B 1 100 ? -6.59 -15.531 -6.738 1 84.88 100 GLN B N 1
ATOM 3594 C CA . GLN B 1 100 ? -7.602 -15.898 -7.73 1 84.88 100 GLN B CA 1
ATOM 3595 C C . GLN B 1 100 ? -7.211 -15.406 -9.117 1 84.88 100 GLN B C 1
ATOM 3597 O O . GLN B 1 100 ? -7.406 -16.109 -10.109 1 84.88 100 GLN B O 1
ATOM 3602 N N . ALA B 1 101 ? -6.703 -14.273 -9.164 1 88.75 101 ALA B N 1
ATOM 3603 C CA . ALA B 1 101 ? -6.262 -13.703 -10.438 1 88.75 101 ALA B CA 1
ATOM 3604 C C . ALA B 1 101 ? -5.145 -14.547 -11.047 1 88.75 101 ALA B C 1
ATOM 3606 O O . ALA B 1 101 ? -5.047 -14.656 -12.273 1 88.75 101 ALA B O 1
ATOM 3607 N N . TYR B 1 102 ? -4.324 -15.164 -10.164 1 88.81 102 TYR B N 1
ATOM 3608 C CA . TYR B 1 102 ? -3.184 -15.945 -10.625 1 88.81 102 TYR B CA 1
ATOM 3609 C C . TYR B 1 102 ? -3.582 -17.391 -10.875 1 88.81 102 TYR B C 1
ATOM 3611 O O . TYR B 1 102 ? -2.76 -18.203 -11.297 1 88.81 102 TYR B O 1
ATOM 3619 N N . GLY B 1 103 ? -4.789 -17.734 -10.57 1 82.19 103 GLY B N 1
ATOM 3620 C CA . GLY B 1 103 ? -5.281 -19.078 -10.805 1 82.19 103 GLY B CA 1
ATOM 3621 C C . GLY B 1 103 ? -4.871 -20.062 -9.727 1 82.19 103 GLY B C 1
ATOM 3622 O O . GLY B 1 103 ? -4.785 -21.266 -9.977 1 82.19 103 GLY B O 1
ATOM 3623 N N . LEU B 1 104 ? -4.59 -19.531 -8.602 1 80.38 104 LEU B N 1
ATOM 3624 C CA . LEU B 1 104 ? -4.129 -20.375 -7.512 1 80.38 104 LEU B CA 1
ATOM 3625 C C . LEU B 1 104 ? -5.312 -20.984 -6.75 1 80.38 104 LEU B C 1
ATOM 3627 O O . LEU B 1 104 ? -5.148 -21.938 -6.004 1 80.38 104 LEU B O 1
ATOM 3631 N N . VAL B 1 105 ? -6.41 -20.328 -6.887 1 70.88 105 VAL B N 1
ATOM 3632 C CA . VAL B 1 105 ? -7.59 -20.781 -6.156 1 70.88 105 VAL B CA 1
ATOM 3633 C C . VAL B 1 105 ? -8.461 -21.656 -7.066 1 70.88 105 VAL B C 1
ATOM 3635 O O . VAL B 1 105 ? -8.82 -21.234 -8.172 1 70.88 105 VAL B O 1
ATOM 3638 N N . ASP B 1 106 ? -8.344 -22.891 -6.77 1 60.97 106 ASP B N 1
ATOM 3639 C CA . ASP B 1 106 ? -9.289 -23.781 -7.438 1 60.97 106 ASP B CA 1
ATOM 3640 C C . ASP B 1 106 ? -10.516 -24.031 -6.566 1 60.97 106 ASP B C 1
ATOM 3642 O O . ASP B 1 106 ? -10.398 -24.609 -5.48 1 60.97 106 ASP B O 1
ATOM 3646 N N . GLU B 1 107 ? -11.516 -23.422 -6.879 1 56.5 107 GLU B N 1
ATOM 3647 C CA . GLU B 1 107 ? -12.75 -23.5 -6.105 1 56.5 107 GLU B CA 1
ATOM 3648 C C . GLU B 1 107 ? -13.148 -24.953 -5.836 1 56.5 107 GLU B C 1
ATOM 3650 O O . GLU B 1 107 ? -13.852 -25.234 -4.863 1 56.5 107 GLU B O 1
ATOM 3655 N N . PHE B 1 108 ? -12.672 -25.828 -6.691 1 52.47 108 PHE B N 1
ATOM 3656 C CA . PHE B 1 108 ? -13.117 -27.203 -6.559 1 52.47 108 PHE B CA 1
ATOM 3657 C C . PHE B 1 108 ? -12.07 -28.047 -5.836 1 52.47 108 PHE B C 1
ATOM 3659 O O . PHE B 1 108 ? -12.281 -29.234 -5.594 1 52.47 108 PHE B O 1
ATOM 3666 N N . ASP B 1 109 ? -10.977 -27.422 -5.598 1 57.38 109 ASP B N 1
ATOM 3667 C CA . ASP B 1 109 ? -9.938 -28.094 -4.832 1 57.38 109 ASP B CA 1
ATOM 3668 C C . ASP B 1 109 ? -9.766 -27.469 -3.455 1 57.38 109 ASP B C 1
ATOM 3670 O O . ASP B 1 109 ? -9.25 -26.344 -3.34 1 57.38 109 ASP B O 1
ATOM 3674 N N . SER B 1 110 ? -10.375 -28.125 -2.496 1 57.06 110 SER B N 1
ATOM 3675 C CA . SER B 1 110 ? -10.359 -27.641 -1.119 1 57.06 110 SER B CA 1
ATOM 3676 C C . SER B 1 110 ? -8.93 -27.453 -0.621 1 57.06 110 SER B C 1
ATOM 3678 O O . SER B 1 110 ? -8.688 -26.703 0.325 1 57.06 110 SER B O 1
ATOM 3680 N N . THR B 1 111 ? -7.965 -28.094 -1.32 1 59.44 111 THR B N 1
ATOM 3681 C CA . THR B 1 111 ? -6.598 -28.062 -0.816 1 59.44 111 THR B CA 1
ATOM 3682 C C . THR B 1 111 ? -5.812 -26.922 -1.46 1 59.44 111 THR B C 1
ATOM 3684 O O . THR B 1 111 ? -4.652 -26.688 -1.112 1 59.44 111 THR B O 1
ATOM 3687 N N . SER B 1 112 ? -6.527 -26.266 -2.367 1 59.69 112 SER B N 1
ATOM 3688 C CA . SER B 1 112 ? -5.805 -25.25 -3.129 1 59.69 112 SER B CA 1
ATOM 3689 C C . SER B 1 112 ? -5.359 -24.094 -2.234 1 59.69 112 SER B C 1
ATOM 3691 O O . SER B 1 112 ? -4.27 -23.547 -2.414 1 59.69 112 SER B O 1
ATOM 3693 N N . GLY B 1 113 ? -6.117 -23.781 -1.28 1 60.56 113 GLY B N 1
ATOM 3694 C CA . GLY B 1 113 ? -5.785 -22.688 -0.387 1 60.56 113 GLY B CA 1
ATOM 3695 C C . GLY B 1 113 ? -4.625 -23 0.536 1 60.56 113 GLY B C 1
ATOM 3696 O O . GLY B 1 113 ? -3.924 -22.078 0.987 1 60.56 113 GLY B O 1
ATOM 3697 N N . GLU B 1 114 ? -4.402 -24.203 0.66 1 67.06 114 GLU B N 1
ATOM 3698 C CA . GLU B 1 114 ? -3.381 -24.609 1.622 1 67.06 114 GLU B CA 1
ATOM 3699 C C . GLU B 1 114 ? -1.978 -24.344 1.084 1 67.06 114 GLU B C 1
ATOM 3701 O O . GLU B 1 114 ? -1.037 -24.156 1.856 1 67.06 114 GLU B O 1
ATOM 3706 N N . LYS B 1 115 ? -1.904 -24.266 -0.12 1 76.19 115 LYS B N 1
ATOM 3707 C CA . LYS B 1 115 ? -0.557 -24.188 -0.678 1 76.19 115 LYS B CA 1
ATOM 3708 C C . LYS B 1 115 ? -0.018 -22.766 -0.635 1 76.19 115 LYS B C 1
ATOM 3710 O O . LYS B 1 115 ? 1.153 -22.547 -0.321 1 76.19 115 LYS B O 1
ATOM 3715 N N . PHE B 1 116 ? -0.887 -21.766 -0.809 1 88.19 116 PHE B N 1
ATOM 3716 C CA . PHE B 1 116 ? -0.348 -20.422 -0.926 1 88.19 116 PHE B CA 1
ATOM 3717 C C . PHE B 1 116 ? -0.652 -19.609 0.326 1 88.19 116 PHE B C 1
ATOM 3719 O O . PHE B 1 116 ? -0.045 -18.562 0.552 1 88.19 116 PHE B O 1
ATOM 3726 N N . LEU B 1 117 ? -1.5 -20.078 1.182 1 91.62 117 LEU B N 1
ATOM 3727 C CA . LEU B 1 117 ? -2.047 -19.266 2.268 1 91.62 117 LEU B CA 1
ATOM 3728 C C . LEU B 1 117 ? -0.967 -18.938 3.291 1 91.62 117 LEU B C 1
ATOM 3730 O O . LEU B 1 117 ? -0.906 -17.797 3.789 1 91.62 117 LEU B O 1
ATOM 3734 N N . PRO B 1 118 ? -0.092 -19.906 3.643 1 92 118 PRO B N 1
ATOM 3735 C CA . PRO B 1 118 ? 0.966 -19.531 4.582 1 92 118 PRO B CA 1
ATOM 3736 C C . PRO B 1 118 ? 1.871 -18.422 4.043 1 92 118 PRO B C 1
ATOM 3738 O O . PRO B 1 118 ? 2.291 -17.547 4.797 1 92 118 PRO B O 1
ATOM 3741 N N . GLN B 1 119 ? 2.186 -18.5 2.795 1 93 119 GLN B N 1
ATOM 3742 C CA . GLN B 1 119 ? 2.992 -17.453 2.172 1 93 119 GLN B CA 1
ATOM 3743 C C . GLN B 1 119 ? 2.236 -16.125 2.121 1 93 119 GLN B C 1
ATOM 3745 O O . GLN B 1 119 ? 2.82 -15.07 2.348 1 93 119 GLN B O 1
ATOM 3750 N N . ALA B 1 120 ? 0.962 -16.234 1.812 1 95.19 120 ALA B N 1
ATOM 3751 C CA . ALA B 1 120 ? 0.135 -15.031 1.783 1 95.19 120 ALA B CA 1
ATOM 3752 C C . ALA B 1 120 ? 0.072 -14.375 3.16 1 95.19 120 ALA B C 1
ATOM 3754 O O . ALA B 1 120 ? 0.145 -13.148 3.275 1 95.19 120 ALA B O 1
ATOM 3755 N N . LEU B 1 121 ? -0.026 -15.203 4.148 1 95.56 121 LEU B N 1
ATOM 3756 C CA . LEU B 1 121 ? -0.03 -14.695 5.512 1 95.56 121 LEU B CA 1
ATOM 3757 C C . LEU B 1 121 ? 1.3 -14.023 5.848 1 95.56 121 LEU B C 1
ATOM 3759 O O . LEU B 1 121 ? 1.328 -12.969 6.484 1 95.56 121 LEU B O 1
ATOM 3763 N N . THR B 1 122 ? 2.338 -14.664 5.449 1 94.88 122 THR B N 1
ATOM 3764 C CA . THR B 1 122 ? 3.666 -14.102 5.676 1 94.88 122 THR B CA 1
ATOM 3765 C C . THR B 1 122 ? 3.814 -12.758 4.969 1 94.88 122 THR B C 1
ATOM 3767 O O . THR B 1 122 ? 4.441 -11.836 5.496 1 94.88 122 THR B O 1
ATOM 3770 N N . ALA B 1 123 ? 3.256 -12.641 3.762 1 95.75 123 ALA B N 1
ATOM 3771 C CA . ALA B 1 123 ? 3.266 -11.367 3.039 1 95.75 123 ALA B CA 1
ATOM 3772 C C . ALA B 1 123 ? 2.527 -10.289 3.82 1 95.75 123 ALA B C 1
ATOM 3774 O O . ALA B 1 123 ? 2.984 -9.141 3.895 1 95.75 123 ALA B O 1
ATOM 3775 N N . VAL B 1 124 ? 1.43 -10.656 4.391 1 96.88 124 VAL B N 1
ATOM 3776 C CA . VAL B 1 124 ? 0.647 -9.727 5.199 1 96.88 124 VAL B CA 1
ATOM 3777 C C . VAL B 1 124 ? 1.464 -9.281 6.414 1 96.88 124 VAL B C 1
ATOM 3779 O O . VAL B 1 124 ? 1.441 -8.109 6.793 1 96.88 124 VAL B O 1
ATOM 3782 N N . CYS B 1 125 ? 2.16 -10.203 7.02 1 95.12 125 CYS B N 1
ATOM 3783 C CA . CYS B 1 125 ? 3.033 -9.852 8.133 1 95.12 125 CYS B CA 1
ATOM 3784 C C . CYS B 1 125 ? 4.094 -8.844 7.699 1 95.12 125 CYS B C 1
ATOM 3786 O O . CYS B 1 125 ? 4.422 -7.926 8.453 1 95.12 125 CYS B O 1
ATOM 3788 N N . GLY B 1 126 ? 4.586 -9.055 6.551 1 93 126 GLY B N 1
ATOM 3789 C CA . GLY B 1 126 ? 5.535 -8.086 6.016 1 93 126 GLY B CA 1
ATOM 3790 C C . GLY B 1 126 ? 4.938 -6.707 5.82 1 93 126 GLY B C 1
ATOM 3791 O O . GLY B 1 126 ? 5.586 -5.699 6.102 1 93 126 GLY B O 1
ATOM 3792 N N . ILE B 1 127 ? 3.709 -6.629 5.363 1 94.56 127 ILE B N 1
ATOM 3793 C CA . ILE B 1 127 ? 3.012 -5.367 5.141 1 94.56 127 ILE B CA 1
ATOM 3794 C C . ILE B 1 127 ? 2.881 -4.609 6.461 1 94.56 127 ILE B C 1
ATOM 3796 O O . ILE B 1 127 ? 3.121 -3.402 6.516 1 94.56 127 ILE B O 1
ATOM 3800 N N . TYR B 1 128 ? 2.617 -5.312 7.527 1 94.88 128 TYR B N 1
ATOM 3801 C CA . TYR B 1 128 ? 2.246 -4.617 8.758 1 94.88 128 TYR B CA 1
ATOM 3802 C C . TYR B 1 128 ? 3.434 -4.523 9.703 1 94.88 128 TYR B C 1
ATOM 3804 O O . TYR B 1 128 ? 3.336 -3.904 10.766 1 94.88 128 TYR B O 1
ATOM 3812 N N . MET B 1 129 ? 4.52 -5.105 9.344 1 89.88 129 MET B N 1
ATOM 3813 C CA . MET B 1 129 ? 5.684 -5.078 10.227 1 89.88 129 MET B CA 1
ATOM 3814 C C . MET B 1 129 ? 6.133 -3.645 10.492 1 89.88 129 MET B C 1
ATOM 3816 O O . MET B 1 129 ? 6.305 -3.242 11.641 1 89.88 129 MET B O 1
ATOM 3820 N N . PHE B 1 130 ? 6.242 -2.881 9.523 1 84.69 130 PHE B N 1
ATOM 3821 C CA . PHE B 1 130 ? 6.723 -1.517 9.703 1 84.69 130 PHE B CA 1
ATOM 3822 C C . PHE B 1 130 ? 5.641 -0.64 10.328 1 84.69 130 PHE B C 1
ATOM 3824 O O . PHE B 1 130 ? 5.945 0.301 11.062 1 84.69 130 PHE B O 1
ATOM 3831 N N . PHE B 1 131 ? 4.441 -0.905 9.992 1 88.56 131 PHE B N 1
ATOM 3832 C CA . PHE B 1 131 ? 3.348 -0.156 10.602 1 88.56 131 PHE B CA 1
ATOM 3833 C C . PHE B 1 131 ? 3.365 -0.313 12.117 1 88.56 131 PHE B C 1
ATOM 3835 O O . PHE B 1 131 ? 3.289 0.675 12.852 1 88.56 131 PHE B O 1
ATOM 3842 N N . ILE B 1 132 ? 3.527 -1.563 12.516 1 89.81 132 ILE B N 1
ATOM 3843 C CA . ILE B 1 132 ? 3.535 -1.873 13.938 1 89.81 132 ILE B CA 1
ATOM 3844 C C . ILE B 1 132 ? 4.812 -1.333 14.578 1 89.81 132 ILE B C 1
ATOM 3846 O O . ILE B 1 132 ? 4.777 -0.773 15.672 1 89.81 132 ILE B O 1
ATOM 3850 N N . ALA B 1 133 ? 5.898 -1.503 13.945 1 84.81 133 ALA B N 1
ATOM 3851 C CA . ALA B 1 133 ? 7.172 -1.008 14.469 1 84.81 133 ALA B CA 1
ATOM 3852 C C . ALA B 1 133 ? 7.129 0.505 14.664 1 84.81 133 ALA B C 1
ATOM 3854 O O . ALA B 1 133 ? 7.586 1.018 15.695 1 84.81 133 ALA B O 1
ATOM 3855 N N . ASP B 1 134 ? 6.613 1.186 13.711 1 83.44 134 ASP B N 1
ATOM 3856 C CA . ASP B 1 134 ? 6.477 2.637 13.781 1 83.44 134 ASP B CA 1
ATOM 3857 C C . ASP B 1 134 ? 5.605 3.045 14.969 1 83.44 134 ASP B C 1
ATOM 3859 O O . ASP B 1 134 ? 5.949 3.971 15.711 1 83.44 134 ASP B O 1
ATOM 3863 N N . LYS B 1 135 ? 4.555 2.406 15.148 1 88.25 135 LYS B N 1
ATOM 3864 C CA . LYS B 1 135 ? 3.631 2.719 16.234 1 88.25 135 LYS B CA 1
ATOM 3865 C C . LYS B 1 135 ? 4.258 2.422 17.594 1 88.25 135 LYS B C 1
ATOM 3867 O O . LYS B 1 135 ? 4.113 3.203 18.531 1 88.25 135 LYS B O 1
ATOM 3872 N N . LEU B 1 136 ? 4.941 1.339 17.656 1 86.69 136 LEU B N 1
ATOM 3873 C CA . LEU B 1 136 ? 5.582 0.95 18.906 1 86.69 136 LEU B CA 1
ATOM 3874 C C . LEU B 1 136 ? 6.703 1.92 19.266 1 86.69 136 LEU B C 1
ATOM 3876 O O . LEU B 1 136 ? 6.863 2.279 20.438 1 86.69 136 LEU B O 1
ATOM 3880 N N . LEU B 1 137 ? 7.43 2.324 18.344 1 82.81 137 LEU B N 1
ATOM 3881 C CA . LEU B 1 137 ? 8.516 3.271 18.594 1 82.81 137 LEU B CA 1
ATOM 3882 C C . LEU B 1 137 ? 7.969 4.605 19.094 1 82.81 137 LEU B C 1
ATOM 3884 O O . LEU B 1 137 ? 8.539 5.211 20 1 82.81 137 LEU B O 1
ATOM 3888 N N . LYS B 1 138 ? 6.887 5.043 18.5 1 83.5 138 LYS B N 1
ATOM 3889 C CA . LYS B 1 138 ? 6.266 6.297 18.906 1 83.5 138 LYS B CA 1
ATOM 3890 C C . LYS B 1 138 ? 5.73 6.203 20.328 1 83.5 138 LYS B C 1
ATOM 3892 O O . LYS B 1 138 ? 5.844 7.152 21.109 1 83.5 138 LYS B O 1
ATOM 3897 N N . LEU B 1 139 ? 5.234 5.074 20.656 1 85.62 139 LEU B N 1
ATOM 3898 C CA . LEU B 1 139 ? 4.73 4.848 22 1 85.62 139 LEU B CA 1
ATOM 3899 C C . LEU B 1 139 ? 5.871 4.836 23.016 1 85.62 139 LEU B C 1
ATOM 3901 O O . LEU B 1 139 ? 5.758 5.426 24.094 1 85.62 139 LEU B O 1
ATOM 3905 N N . VAL B 1 140 ? 6.934 4.207 22.672 1 83.06 140 VAL B N 1
ATOM 3906 C CA . VAL B 1 140 ? 8.086 4.09 23.562 1 83.06 140 VAL B CA 1
ATOM 3907 C C . VAL B 1 140 ? 8.719 5.465 23.781 1 83.06 140 VAL B C 1
ATOM 3909 O O . VAL B 1 140 ? 9.07 5.824 24.906 1 83.06 140 VAL B O 1
ATOM 3912 N N . LEU B 1 141 ? 8.781 6.207 22.766 1 80 141 LEU B N 1
ATOM 3913 C CA . LEU B 1 141 ? 9.414 7.523 22.844 1 80 141 LEU B CA 1
ATOM 3914 C C . LEU B 1 141 ? 8.555 8.484 23.656 1 80 141 LEU B C 1
ATOM 3916 O O . LEU B 1 141 ? 9.086 9.32 24.406 1 80 141 LEU B O 1
ATOM 3920 N N . GLU B 1 142 ? 7.301 8.344 23.453 1 80.19 142 GLU B N 1
ATOM 3921 C CA . GLU B 1 142 ? 6.398 9.18 24.234 1 80.19 142 GLU B CA 1
ATOM 3922 C C . GLU B 1 142 ? 6.453 8.828 25.719 1 80.19 142 GLU B C 1
ATOM 3924 O O . GLU B 1 142 ? 6.367 9.703 26.578 1 80.19 142 GLU B O 1
ATOM 3929 N N . THR B 1 143 ? 6.578 7.613 25.984 1 80.25 143 THR B N 1
ATOM 3930 C CA . THR B 1 143 ? 6.699 7.164 27.359 1 80.25 143 THR B CA 1
ATOM 3931 C C . THR B 1 143 ? 8.008 7.66 27.969 1 80.25 143 THR B C 1
ATOM 3933 O O . THR B 1 143 ? 8.031 8.07 29.141 1 80.25 143 THR B O 1
ATOM 3936 N N . ARG B 1 144 ? 9.008 7.703 27.25 1 77.06 144 ARG B N 1
ATOM 3937 C CA . ARG B 1 144 ? 10.312 8.164 27.719 1 77.06 144 ARG B CA 1
ATOM 3938 C C . ARG B 1 144 ? 10.297 9.672 27.984 1 77.06 144 ARG B C 1
ATOM 3940 O O . ARG B 1 144 ? 10.914 10.148 28.938 1 77.06 144 ARG B O 1
ATOM 3947 N N . LYS B 1 145 ? 9.672 10.336 27.109 1 73.44 145 LYS B N 1
ATOM 3948 C CA . LYS B 1 145 ? 9.531 11.781 27.281 1 73.44 145 LYS B CA 1
ATOM 3949 C C . LYS B 1 145 ? 8.797 12.109 28.578 1 73.44 145 LYS B C 1
ATOM 3951 O O . LYS B 1 145 ? 9.188 13.023 29.297 1 73.44 145 LYS B O 1
ATOM 3956 N N . LYS B 1 146 ? 7.863 11.391 28.875 1 73 146 LYS B N 1
ATOM 3957 C CA . LYS B 1 146 ? 7.07 11.625 30.078 1 73 146 LYS B CA 1
ATOM 3958 C C . LYS B 1 146 ? 7.852 11.25 31.328 1 73 146 LYS B C 1
ATOM 3960 O O . LYS B 1 146 ? 7.77 11.945 32.344 1 73 146 LYS B O 1
ATOM 3965 N N . ASN B 1 147 ? 8.547 10.234 31.062 1 67.81 147 ASN B N 1
ATOM 3966 C CA . ASN B 1 147 ? 9.344 9.828 32.219 1 67.81 147 ASN B CA 1
ATOM 3967 C C . ASN B 1 147 ? 10.469 10.82 32.5 1 67.81 147 ASN B C 1
ATOM 3969 O O . ASN B 1 147 ? 10.828 11.047 33.656 1 67.81 147 ASN B O 1
ATOM 3973 N N . LYS B 1 148 ? 10.977 11.406 31.516 1 61.22 148 LYS B N 1
ATOM 3974 C CA . LYS B 1 148 ? 12.016 12.414 31.719 1 61.22 148 LYS B CA 1
ATOM 3975 C C . LYS B 1 148 ? 11.43 13.688 32.344 1 61.22 148 LYS B C 1
ATOM 3977 O O . LYS B 1 148 ? 12.07 14.32 33.188 1 61.22 148 LYS B O 1
ATOM 3982 N N . HIS B 1 149 ? 10.297 14.023 31.828 1 56.91 149 HIS B N 1
ATOM 3983 C CA . HIS B 1 149 ? 9.68 15.195 32.438 1 56.91 149 HIS B CA 1
ATOM 3984 C C . HIS B 1 149 ? 9.328 14.945 33.906 1 56.91 149 HIS B C 1
ATOM 3986 O O . HIS B 1 149 ? 9.453 15.844 34.719 1 56.91 149 HIS B O 1
ATOM 3992 N N . HIS B 1 150 ? 8.836 13.758 34.094 1 53.66 150 HIS B N 1
ATOM 3993 C CA . HIS B 1 150 ? 8.523 13.461 35.5 1 53.66 150 HIS B CA 1
ATOM 3994 C C . HIS B 1 150 ? 9.789 13.406 36.344 1 53.66 150 HIS B C 1
ATOM 3996 O O . HIS B 1 150 ? 9.758 13.703 37.531 1 53.66 150 HIS B O 1
ATOM 4002 N N . ALA B 1 151 ? 10.914 13.078 35.844 1 53.34 151 ALA B N 1
ATOM 4003 C CA . ALA B 1 151 ? 12.148 12.992 36.625 1 53.34 151 ALA B CA 1
ATOM 4004 C C . ALA B 1 151 ? 12.695 14.391 36.938 1 53.34 151 ALA B C 1
ATOM 4006 O O . ALA B 1 151 ? 13.273 14.617 38 1 53.34 151 ALA B O 1
ATOM 4007 N N . HIS B 1 152 ? 12.492 15.312 35.969 1 47.78 152 HIS B N 1
ATOM 4008 C CA . HIS B 1 152 ? 12.977 16.656 36.281 1 47.78 152 HIS B CA 1
ATOM 4009 C C . HIS B 1 152 ? 12.078 17.359 37.281 1 47.78 152 HIS B C 1
ATOM 4011 O O . HIS B 1 152 ? 12.508 18.312 37.938 1 47.78 152 HIS B O 1
ATOM 4017 N N . GLU B 1 153 ? 10.836 17.141 37.25 1 47.81 153 GLU B N 1
ATOM 4018 C CA . GLU B 1 153 ? 9.945 17.844 38.156 1 47.81 153 GLU B CA 1
ATOM 4019 C C . GLU B 1 153 ? 10.172 17.406 39.594 1 47.81 153 GLU B C 1
ATOM 4021 O O . GLU B 1 153 ? 9.977 18.188 40.531 1 47.81 153 GLU B O 1
ATOM 4026 N N . HIS B 1 154 ? 10.625 16.172 39.75 1 45.03 154 HIS B N 1
ATOM 4027 C CA . HIS B 1 154 ? 10.766 15.844 41.188 1 45.03 154 HIS B CA 1
ATOM 4028 C C . HIS B 1 154 ? 11.914 16.625 41.812 1 45.03 154 HIS B C 1
ATOM 4030 O O . HIS B 1 154 ? 12.141 16.547 43.031 1 45.03 154 HIS B O 1
ATOM 4036 N N . GLY B 1 155 ? 12.914 17.094 41.031 1 38.28 155 GLY B N 1
ATOM 4037 C CA . GLY B 1 155 ? 13.984 17.75 41.75 1 38.28 155 GLY B CA 1
ATOM 4038 C C . GLY B 1 155 ? 13.625 19.156 42.219 1 38.28 155 GLY B C 1
ATOM 4039 O O . GLY B 1 155 ? 14.273 19.719 43.094 1 38.28 155 GLY B O 1
ATOM 4040 N N . ALA B 1 156 ? 13.102 19.984 41.312 1 39.56 156 ALA B N 1
ATOM 4041 C CA . ALA B 1 156 ? 13.031 21.406 41.688 1 39.56 156 ALA B CA 1
ATOM 4042 C C . ALA B 1 156 ? 11.805 21.688 42.531 1 39.56 156 ALA B C 1
ATOM 4044 O O . ALA B 1 156 ? 10.742 22.047 42 1 39.56 156 ALA B O 1
ATOM 4045 N N . ILE B 1 157 ? 11.453 20.859 43.438 1 37.53 157 ILE B N 1
ATOM 4046 C CA . ILE B 1 157 ? 10.32 21.234 44.281 1 37.53 157 ILE B CA 1
ATOM 4047 C C . ILE B 1 157 ? 10.664 22.516 45.062 1 37.53 157 ILE B C 1
ATOM 4049 O O . ILE B 1 157 ? 10.047 22.797 46.094 1 37.53 157 ILE B O 1
ATOM 4053 N N . GLY B 1 158 ? 11.93 23.125 44.812 1 29.45 158 GLY B N 1
ATOM 4054 C CA . GLY B 1 158 ? 11.969 24.094 45.875 1 29.45 158 GLY B CA 1
ATOM 4055 C C . GLY B 1 158 ? 10.75 24.984 45.906 1 29.45 158 GLY B C 1
ATOM 4056 O O . GLY B 1 158 ? 9.875 24.891 45.062 1 29.45 158 GLY B O 1
ATOM 4057 N N . ASN B 1 159 ? 10.992 26.438 46.125 1 27.53 159 ASN B N 1
ATOM 4058 C CA . ASN B 1 159 ? 10.32 27.453 46.938 1 27.53 159 ASN B CA 1
ATOM 4059 C C . ASN B 1 159 ? 9.094 28 46.188 1 27.53 159 ASN B C 1
ATOM 4061 O O . ASN B 1 159 ? 8.359 28.828 46.75 1 27.53 159 ASN B O 1
ATOM 4065 N N . GLY B 1 160 ? 9.227 28.406 44.844 1 26.67 160 GLY B N 1
ATOM 4066 C CA . GLY B 1 160 ? 8.633 29.703 44.531 1 26.67 160 GLY B CA 1
ATOM 4067 C C . GLY B 1 160 ? 7.117 29.688 44.562 1 26.67 160 GLY B C 1
ATOM 4068 O O . GLY B 1 160 ? 6.496 28.688 44.188 1 26.67 160 GLY B O 1
ATOM 4069 N N . LEU B 1 161 ? 6.453 30.562 45.375 1 25.7 161 LEU B N 1
ATOM 4070 C CA . LEU B 1 161 ? 5.168 31.016 45.875 1 25.7 161 LEU B CA 1
ATOM 4071 C C . LEU B 1 161 ? 4.133 31.109 44.781 1 25.7 161 LEU B C 1
ATOM 4073 O O . LEU B 1 161 ? 4.48 31.016 43.594 1 25.7 161 LEU B O 1
ATOM 4077 N N . LEU B 1 162 ? 3.43 32.375 44.688 1 23.67 162 LEU B N 1
ATOM 4078 C CA . LEU B 1 162 ? 2.061 32.812 44.938 1 23.67 162 LEU B CA 1
ATOM 4079 C C . LEU B 1 162 ? 1.292 32.906 43.594 1 23.67 162 LEU B C 1
ATOM 4081 O O . LEU B 1 162 ? 0.08 32.688 43.562 1 23.67 162 LEU B O 1
ATOM 4085 N N . ASP B 1 163 ? 1.813 33.688 42.5 1 24.34 163 ASP B N 1
ATOM 4086 C CA . ASP B 1 163 ? 0.9 34.719 42.031 1 24.34 163 ASP B CA 1
ATOM 4087 C C . ASP B 1 163 ? -0.253 34.125 41.25 1 24.34 163 ASP B C 1
ATOM 4089 O O . ASP B 1 163 ? -0.058 33.188 40.5 1 24.34 163 ASP B O 1
ATOM 4093 N N . SER B 1 164 ? -1.572 34.375 41.656 1 25.19 164 SER B N 1
ATOM 4094 C CA . SER B 1 164 ? -2.992 34.156 41.406 1 25.19 164 SER B CA 1
ATOM 4095 C C . SER B 1 164 ? -3.381 34.562 40 1 25.19 164 SER B C 1
ATOM 4097 O O . SER B 1 164 ? -4.566 34.688 39.688 1 25.19 164 SER B O 1
ATOM 4099 N N . ASN B 1 165 ? -2.41 34.719 39.094 1 26.41 165 ASN B N 1
ATOM 4100 C CA . ASN B 1 165 ? -2.957 35.594 38.062 1 26.41 165 ASN B CA 1
ATOM 4101 C C . ASN B 1 165 ? -4.238 35 37.438 1 26.41 165 ASN B C 1
ATOM 4103 O O . ASN B 1 165 ? -4.352 33.812 37.25 1 26.41 165 ASN B O 1
ATOM 4107 N N . LYS B 1 166 ? -5.355 35.812 37.469 1 30.31 166 LYS B N 1
ATOM 4108 C CA . LYS B 1 166 ? -6.766 35.938 37.094 1 30.31 166 LYS B CA 1
ATOM 4109 C C . LYS B 1 166 ? -7 35.469 35.656 1 30.31 166 LYS B C 1
ATOM 4111 O O . LYS B 1 166 ? -6.238 35.812 34.75 1 30.31 166 LYS B O 1
ATOM 4116 N N . PRO B 1 167 ? -7.727 34.375 35.531 1 27.69 167 PRO B N 1
ATOM 4117 C CA . PRO B 1 167 ? -8.156 33.812 34.25 1 27.69 167 PRO B CA 1
ATOM 4118 C C . PRO B 1 167 ? -8.805 34.844 33.344 1 27.69 167 PRO B C 1
ATOM 4120 O O . PRO B 1 167 ? -9.602 35.656 33.812 1 27.69 167 PRO B O 1
ATOM 4123 N N . SER B 1 168 ? -7.98 35.562 32.562 1 26.53 168 SER B N 1
ATOM 4124 C CA . SER B 1 168 ? -8.609 36.594 31.75 1 26.53 168 SER B CA 1
ATOM 4125 C C . SER B 1 168 ? -9.82 36.062 31 1 26.53 168 SER B C 1
ATOM 4127 O O . SER B 1 168 ? -9.836 34.875 30.609 1 26.53 168 SER B O 1
ATOM 4129 N N . PRO B 1 169 ? -11.047 36.75 31.016 1 26.77 169 PRO B N 1
ATOM 4130 C CA . PRO B 1 169 ? -12.445 36.562 30.609 1 26.77 169 PRO B CA 1
ATOM 4131 C C . PRO B 1 169 ? -12.594 36.219 29.125 1 26.77 169 PRO B C 1
ATOM 4133 O O . PRO B 1 169 ? -13.695 35.938 28.656 1 26.77 169 PRO B O 1
ATOM 4136 N N . THR B 1 170 ? -11.578 36.656 28.328 1 26.7 170 THR B N 1
ATOM 4137 C CA . THR B 1 170 ? -12.016 36.938 26.969 1 26.7 170 THR B CA 1
ATOM 4138 C C . THR B 1 170 ? -12.492 35.656 26.281 1 26.7 170 THR B C 1
ATOM 4140 O O . THR B 1 170 ? -12.805 35.656 25.094 1 26.7 170 THR B O 1
ATOM 4143 N N . GLU B 1 171 ? -12.344 34.5 26.906 1 27.38 171 GLU B N 1
ATOM 4144 C CA . GLU B 1 171 ? -12.594 33.281 26.156 1 27.38 171 GLU B CA 1
ATOM 4145 C C . GLU B 1 171 ? -14.07 33.156 25.781 1 27.38 171 GLU B C 1
ATOM 4147 O O . GLU B 1 171 ? -14.5 32.125 25.25 1 27.38 171 GLU B O 1
ATOM 4152 N N . GLU B 1 172 ? -14.93 34.031 26.219 1 26.03 172 GLU B N 1
ATOM 4153 C CA . GLU B 1 172 ? -16.375 33.781 26.172 1 26.03 172 GLU B CA 1
ATOM 4154 C C . GLU B 1 172 ? -16.875 33.781 24.719 1 26.03 172 GLU B C 1
ATOM 4156 O O . GLU B 1 172 ? -17.766 33.031 24.375 1 26.03 172 GLU B O 1
ATOM 4161 N N . ILE B 1 173 ? -16.516 34.781 23.906 1 26.23 173 ILE B N 1
ATOM 4162 C CA . ILE B 1 173 ? -17.453 35.219 22.891 1 26.23 173 ILE B CA 1
ATOM 4163 C C . ILE B 1 173 ? -17.531 34.188 21.781 1 26.23 173 ILE B C 1
ATOM 4165 O O . ILE B 1 173 ? -18.562 34.062 21.094 1 26.23 173 ILE B O 1
ATOM 4169 N N . ALA B 1 174 ? -16.422 33.594 21.328 1 27.03 174 ALA B N 1
ATOM 4170 C CA . ALA B 1 174 ? -16.547 33 19.984 1 27.03 174 ALA B CA 1
ATOM 4171 C C . ALA B 1 174 ? -17.438 31.75 20.031 1 27.03 174 ALA B C 1
ATOM 4173 O O . ALA B 1 174 ? -17.344 30.891 19.156 1 27.03 174 ALA B O 1
ATOM 4174 N N . MET B 1 175 ? -18.266 31.422 21.016 1 26.86 175 MET B N 1
ATOM 4175 C CA . MET B 1 175 ? -19.219 30.344 21.297 1 26.86 175 MET B CA 1
ATOM 4176 C C . MET B 1 175 ? -20.297 30.266 20.219 1 26.86 175 MET B C 1
ATOM 4178 O O . MET B 1 175 ? -21.172 29.406 20.281 1 26.86 175 MET B O 1
ATOM 4182 N N . ALA B 1 176 ? -20.672 31.328 19.672 1 28.33 176 ALA B N 1
ATOM 4183 C CA . ALA B 1 176 ? -22.016 31.422 19.125 1 28.33 176 ALA B CA 1
ATOM 4184 C C . ALA B 1 176 ? -22.25 30.359 18.047 1 28.33 176 ALA B C 1
ATOM 4186 O O . ALA B 1 176 ? -23.344 29.781 17.969 1 28.33 176 ALA B O 1
ATOM 4187 N N . LEU B 1 177 ? -21.656 30.453 16.859 1 31.44 177 LEU B N 1
ATOM 4188 C CA . LEU B 1 177 ? -22.281 29.734 15.742 1 31.44 177 LEU B CA 1
ATOM 4189 C C . LEU B 1 177 ? -22 28.234 15.836 1 31.44 177 LEU B C 1
ATOM 4191 O O . LEU B 1 177 ? -20.906 27.781 15.508 1 31.44 177 LEU B O 1
ATOM 4195 N N . MET B 1 178 ? -22.391 27.562 16.891 1 30.52 178 MET B N 1
ATOM 4196 C CA . MET B 1 178 ? -22.219 26.188 17.344 1 30.52 178 MET B CA 1
ATOM 4197 C C . MET B 1 178 ? -22.625 25.203 16.25 1 30.52 178 MET B C 1
ATOM 4199 O O . MET B 1 178 ? -23.797 25.141 15.891 1 30.52 178 MET B O 1
ATOM 4203 N N . PRO B 1 179 ? -21.766 24.891 15.312 1 38.38 179 PRO B N 1
ATOM 4204 C CA . PRO B 1 179 ? -22.297 23.812 14.469 1 38.38 179 PRO B CA 1
ATOM 4205 C C . PRO B 1 179 ? -23.031 22.75 15.266 1 38.38 179 PRO B C 1
ATOM 4207 O O . PRO B 1 179 ? -22.844 22.641 16.484 1 38.38 179 PRO B O 1
ATOM 4210 N N . SER B 1 180 ? -24.188 22.281 14.828 1 40.66 180 SER B N 1
ATOM 4211 C CA . SER B 1 180 ? -24.891 21.234 15.555 1 40.66 180 SER B CA 1
ATOM 4212 C C . SER B 1 180 ? -23.922 20.188 16.094 1 40.66 180 SER B C 1
ATOM 4214 O O . SER B 1 180 ? -22.828 20.031 15.57 1 40.66 180 SER B O 1
ATOM 4216 N N . ALA B 1 181 ? -24.141 19.734 17.344 1 39.03 181 ALA B N 1
ATOM 4217 C CA . ALA B 1 181 ? -23.375 18.703 18.031 1 39.03 181 ALA B CA 1
ATOM 4218 C C . ALA B 1 181 ? -22.875 17.641 17.062 1 39.03 181 ALA B C 1
ATOM 4220 O O . ALA B 1 181 ? -21.766 17.125 17.203 1 39.03 181 ALA B O 1
ATOM 4221 N N . ALA B 1 182 ? -23.766 17.344 16.234 1 42.31 182 ALA B N 1
ATOM 4222 C CA . ALA B 1 182 ? -23.469 16.297 15.242 1 42.31 182 ALA B CA 1
ATOM 4223 C C . ALA B 1 182 ? -22.375 16.766 14.289 1 42.31 182 ALA B C 1
ATOM 4225 O O . ALA B 1 182 ? -21.453 16 13.969 1 42.31 182 ALA B O 1
ATOM 4226 N N . GLU B 1 183 ? -22.453 17.906 13.883 1 46.28 183 GLU B N 1
ATOM 4227 C CA . GLU B 1 183 ? -21.484 18.5 12.984 1 46.28 183 GLU B CA 1
ATOM 4228 C C . GLU B 1 183 ? -20.109 18.609 13.641 1 46.28 183 GLU B C 1
ATOM 4230 O O . GLU B 1 183 ? -19.094 18.328 13.016 1 46.28 183 GLU B O 1
ATOM 4235 N N . ALA B 1 184 ? -20.141 18.938 14.836 1 45.34 184 ALA B N 1
ATOM 4236 C CA . ALA B 1 184 ? -18.906 19.094 15.586 1 45.34 184 ALA B CA 1
ATOM 4237 C C . ALA B 1 184 ? -18.203 17.75 15.766 1 45.34 184 ALA B C 1
ATOM 4239 O O . ALA B 1 184 ? -16.969 17.656 15.633 1 45.34 184 ALA B O 1
ATOM 4240 N N . SER B 1 185 ? -19 16.766 16.094 1 43 185 SER B N 1
ATOM 4241 C CA . SER B 1 185 ? -18.438 15.43 16.312 1 43 185 SER B CA 1
ATOM 4242 C C . SER B 1 185 ? -17.875 14.852 15.016 1 43 185 SER B C 1
ATOM 4244 O O . SER B 1 185 ? -16.812 14.211 15.031 1 43 185 SER B O 1
ATOM 4246 N N . ILE B 1 186 ? -18.625 15.086 14.031 1 45.09 186 ILE B N 1
ATOM 4247 C CA . ILE B 1 186 ? -18.203 14.602 12.727 1 45.09 186 ILE B CA 1
ATOM 4248 C C . ILE B 1 186 ? -16.938 15.336 12.289 1 45.09 186 ILE B C 1
ATOM 4250 O O . ILE B 1 186 ? -16.016 14.727 11.719 1 45.09 186 ILE B O 1
ATOM 4254 N N . GLN B 1 187 ? -16.891 16.578 12.578 1 44.5 187 GLN B N 1
ATOM 4255 C CA . GLN B 1 187 ? -15.719 17.375 12.227 1 44.5 187 GLN B CA 1
ATOM 4256 C C . GLN B 1 187 ? -14.461 16.844 12.906 1 44.5 187 GLN B C 1
ATOM 4258 O O . GLN B 1 187 ? -13.391 16.797 12.297 1 44.5 187 GLN B O 1
ATOM 4263 N N . GLN B 1 188 ? -14.641 16.625 14.156 1 42.66 188 GLN B N 1
ATOM 4264 C CA . GLN B 1 188 ? -13.508 16.078 14.906 1 42.66 188 GLN B CA 1
ATOM 4265 C C . GLN B 1 188 ? -13.055 14.742 14.328 1 42.66 188 GLN B C 1
ATOM 4267 O O . GLN B 1 188 ? -11.859 14.445 14.289 1 42.66 188 GLN B O 1
ATOM 4272 N N . GLN B 1 189 ? -14.016 14.047 14.062 1 38.78 189 GLN B N 1
ATOM 4273 C CA . GLN B 1 189 ? -13.703 12.727 13.516 1 38.78 189 GLN B CA 1
ATOM 4274 C C . GLN B 1 189 ? -13.148 12.836 12.102 1 38.78 189 GLN B C 1
ATOM 4276 O O . GLN B 1 189 ? -12.32 12.023 11.688 1 38.78 189 GLN B O 1
ATOM 4281 N N . ALA B 1 190 ? -13.75 13.789 11.414 1 38.91 190 ALA B N 1
ATOM 4282 C CA . ALA B 1 190 ? -13.273 14.094 10.07 1 38.91 190 ALA B CA 1
ATOM 4283 C C . ALA B 1 190 ? -11.789 14.422 10.078 1 38.91 190 ALA B C 1
ATOM 4285 O O . ALA B 1 190 ? -11.062 14.07 9.141 1 38.91 190 ALA B O 1
ATOM 4286 N N . HIS B 1 191 ? -11.43 15.203 11.078 1 37.03 191 HIS B N 1
ATOM 4287 C CA . HIS B 1 191 ? -10.016 15.555 11.148 1 37.03 191 HIS B CA 1
ATOM 4288 C C . HIS B 1 191 ? -9.148 14.305 11.281 1 37.03 191 HIS B C 1
ATOM 4290 O O . HIS B 1 191 ? -7.969 14.32 10.93 1 37.03 191 HIS B O 1
ATOM 4296 N N . SER B 1 192 ? -9.672 13.477 12.047 1 33.69 192 SER B N 1
ATOM 4297 C CA . SER B 1 192 ? -8.922 12.25 12.305 1 33.69 192 SER B CA 1
ATOM 4298 C C . SER B 1 192 ? -8.828 11.383 11.055 1 33.69 192 SER B C 1
ATOM 4300 O O . SER B 1 192 ? -7.996 10.477 10.984 1 33.69 192 SER B O 1
ATOM 4302 N N . LEU B 1 193 ? -9.891 11.391 10.344 1 30.36 193 LEU B N 1
ATOM 4303 C CA . LEU B 1 193 ? -9.852 10.539 9.164 1 30.36 193 LEU B CA 1
ATOM 4304 C C . LEU B 1 193 ? -8.914 11.117 8.109 1 30.36 193 LEU B C 1
ATOM 4306 O O . LEU B 1 193 ? -7.961 10.453 7.688 1 30.36 193 LEU B O 1
ATOM 4310 N N . CYS B 1 194 ? -9.102 11.195 6.855 1 31.09 194 CYS B N 1
ATOM 4311 C CA . CYS B 1 194 ? -8.195 11.477 5.75 1 31.09 194 CYS B CA 1
ATOM 4312 C C . CYS B 1 194 ? -7.867 12.961 5.68 1 31.09 194 CYS B C 1
ATOM 4314 O O . CYS B 1 194 ? -8.352 13.664 4.793 1 31.09 194 CYS B O 1
ATOM 4316 N N . VAL B 1 195 ? -7.797 13.602 6.816 1 29.11 195 VAL B N 1
ATOM 4317 C CA . VAL B 1 195 ? -7.551 15.008 6.52 1 29.11 195 VAL B CA 1
ATOM 4318 C C . VAL B 1 195 ? -6.203 15.156 5.82 1 29.11 195 VAL B C 1
ATOM 4320 O O . VAL B 1 195 ? -5.164 14.789 6.371 1 29.11 195 VAL B O 1
ATOM 4323 N N . HIS B 1 196 ? -6.113 14.977 4.629 1 28 196 HIS B N 1
ATOM 4324 C CA . HIS B 1 196 ? -5.012 15.547 3.865 1 28 196 HIS B CA 1
ATOM 4325 C C . HIS B 1 196 ? -4.527 16.859 4.484 1 28 196 HIS B C 1
ATOM 4327 O O . HIS B 1 196 ? -5.34 17.719 4.836 1 28 196 HIS B O 1
ATOM 4333 N N . ASP B 1 197 ? -3.596 16.828 5.398 1 29.22 197 ASP B N 1
ATOM 4334 C CA . ASP B 1 197 ? -2.928 17.984 5.98 1 29.22 197 ASP B CA 1
ATOM 4335 C C . ASP B 1 197 ? -2.91 19.156 4.996 1 29.22 197 ASP B C 1
ATOM 4337 O O . ASP B 1 197 ? -1.978 19.281 4.203 1 29.22 197 ASP B O 1
ATOM 4341 N N . HIS B 1 198 ? -3.826 19.375 4.246 1 29.14 198 HIS B N 1
ATOM 4342 C CA . HIS B 1 198 ? -3.764 20.672 3.584 1 29.14 198 HIS B CA 1
ATOM 4343 C C . HIS B 1 198 ? -3.699 21.812 4.602 1 29.14 198 HIS B C 1
ATOM 4345 O O . HIS B 1 198 ? -4.73 22.219 5.133 1 29.14 198 HIS B O 1
ATOM 4351 N N . ASP B 1 199 ? -2.732 21.812 5.512 1 30.02 199 ASP B N 1
ATOM 4352 C CA . ASP B 1 199 ? -2.49 23.156 6.031 1 30.02 199 ASP B CA 1
ATOM 4353 C C . ASP B 1 199 ? -2.621 24.203 4.926 1 30.02 199 ASP B C 1
ATOM 4355 O O . ASP B 1 199 ? -1.629 24.812 4.516 1 30.02 199 ASP B O 1
ATOM 4359 N N . MET B 1 200 ? -3.148 23.969 3.795 1 31.45 200 MET B N 1
ATOM 4360 C CA . MET B 1 200 ? -3.484 25.203 3.111 1 31.45 200 MET B CA 1
ATOM 4361 C C . MET B 1 200 ? -4.254 26.141 4.035 1 31.45 200 MET B C 1
ATOM 4363 O O . MET B 1 200 ? -5.25 25.75 4.641 1 31.45 200 MET B O 1
ATOM 4367 N N . GLN B 1 201 ? -3.588 26.984 4.824 1 31.11 201 GLN B N 1
ATOM 4368 C CA . GLN B 1 201 ? -4.348 28.141 5.258 1 31.11 201 GLN B CA 1
ATOM 4369 C C . GLN B 1 201 ? -5.551 28.391 4.352 1 31.11 201 GLN B C 1
ATOM 4371 O O . GLN B 1 201 ? -5.402 28.922 3.246 1 31.11 201 GLN B O 1
ATOM 4376 N N . TYR B 1 202 ? -6.391 27.469 4.234 1 33.47 202 TYR B N 1
ATOM 4377 C CA . TYR B 1 202 ? -7.637 27.719 3.521 1 33.47 202 TYR B CA 1
ATOM 4378 C C . TYR B 1 202 ? -8.359 28.922 4.098 1 33.47 202 TYR B C 1
ATOM 4380 O O . TYR B 1 202 ? -8.758 28.922 5.266 1 33.47 202 TYR B O 1
ATOM 4388 N N . LYS B 1 203 ? -7.906 29.984 3.742 1 35.5 203 LYS B N 1
ATOM 4389 C CA . LYS B 1 203 ? -8.898 31.062 3.873 1 35.5 203 LYS B CA 1
ATOM 4390 C C . LYS B 1 203 ? -10.281 30.578 3.445 1 35.5 203 LYS B C 1
ATOM 4392 O O . LYS B 1 203 ? -10.422 29.922 2.412 1 35.5 203 LYS B O 1
ATOM 4397 N N . ALA B 1 204 ? -11.234 30.312 4.293 1 36.56 204 ALA B N 1
ATOM 4398 C CA . ALA B 1 204 ? -12.664 30.031 4.293 1 36.56 204 ALA B CA 1
ATOM 4399 C C . ALA B 1 204 ? -13.305 30.438 2.969 1 36.56 204 ALA B C 1
ATOM 4401 O O . ALA B 1 204 ? -14.531 30.516 2.865 1 36.56 204 ALA B O 1
ATOM 4402 N N . GLY B 1 205 ? -12.586 30.672 1.95 1 39.94 205 GLY B N 1
ATOM 4403 C CA . GLY B 1 205 ? -13.43 31.125 0.854 1 39.94 205 GLY B CA 1
ATOM 4404 C C . GLY B 1 205 ? -14.008 29.984 0.037 1 39.94 205 GLY B C 1
ATOM 4405 O O . GLY B 1 205 ? -13.547 28.844 0.145 1 39.94 205 GLY B O 1
ATOM 4406 N N . ASP B 1 206 ? -15.242 29.984 -0.647 1 46.22 206 ASP B N 1
ATOM 4407 C CA . ASP B 1 206 ? -16.141 29.156 -1.451 1 46.22 206 ASP B CA 1
ATOM 4408 C C . ASP B 1 206 ? -15.352 28.234 -2.377 1 46.22 206 ASP B C 1
ATOM 4410 O O . ASP B 1 206 ? -15.75 27.078 -2.598 1 46.22 206 ASP B O 1
ATOM 4414 N N . SER B 1 207 ? -14.164 28.625 -2.818 1 49.56 207 SER B N 1
ATOM 4415 C CA . SER B 1 207 ? -13.516 27.906 -3.91 1 49.56 207 SER B CA 1
ATOM 4416 C C . SER B 1 207 ? -12.75 26.688 -3.395 1 49.56 207 SER B C 1
ATOM 4418 O O . SER B 1 207 ? -12.703 25.656 -4.055 1 49.56 207 SER B O 1
ATOM 4420 N N . VAL B 1 208 ? -12.266 26.703 -2.188 1 50.66 208 VAL B N 1
ATOM 4421 C CA . VAL B 1 208 ? -11.453 25.609 -1.651 1 50.66 208 VAL B CA 1
ATOM 4422 C C . VAL B 1 208 ? -12.352 24.453 -1.217 1 50.66 208 VAL B C 1
ATOM 4424 O O . VAL B 1 208 ? -12.047 23.297 -1.482 1 50.66 208 VAL B O 1
ATOM 4427 N N . ILE B 1 209 ? -13.547 24.781 -0.754 1 56.16 209 ILE B N 1
ATOM 4428 C CA . ILE B 1 209 ? -14.539 23.797 -0.338 1 56.16 209 ILE B CA 1
ATOM 4429 C C . ILE B 1 209 ? -14.992 22.969 -1.545 1 56.16 209 ILE B C 1
ATOM 4431 O O . ILE B 1 209 ? -15.102 21.75 -1.466 1 56.16 209 ILE B O 1
ATOM 4435 N N . GLY B 1 210 ? -14.938 23.625 -2.584 1 62.59 210 GLY B N 1
ATOM 4436 C CA . GLY B 1 210 ? -15.398 22.969 -3.797 1 62.59 210 GLY B CA 1
ATOM 4437 C C . GLY B 1 210 ? -14.414 21.969 -4.344 1 62.59 210 GLY B C 1
ATOM 4438 O O . GLY B 1 210 ? -14.805 20.859 -4.73 1 62.59 210 GLY B O 1
ATOM 4439 N N . THR B 1 211 ? -13.25 22.297 -4.156 1 64.56 211 THR B N 1
ATOM 4440 C CA . THR B 1 211 ? -12.234 21.422 -4.742 1 64.56 211 THR B CA 1
ATOM 4441 C C . THR B 1 211 ? -12.109 20.125 -3.947 1 64.56 211 THR B C 1
ATOM 4443 O O . THR B 1 211 ? -12.07 19.031 -4.527 1 64.56 211 THR B O 1
ATOM 4446 N N . VAL B 1 212 ? -12.133 20.234 -2.701 1 68.75 212 VAL B N 1
ATOM 4447 C CA . VAL B 1 212 ? -12.016 19.062 -1.841 1 68.75 212 VAL B CA 1
ATOM 4448 C C . VAL B 1 212 ? -13.25 18.172 -1.995 1 68.75 212 VAL B C 1
ATOM 4450 O O . VAL B 1 212 ? -13.141 16.953 -2.068 1 68.75 212 VAL B O 1
ATOM 4453 N N . ALA B 1 213 ? -14.297 18.844 -2.184 1 75.38 213 ALA B N 1
ATOM 4454 C CA . ALA B 1 213 ? -15.555 18.125 -2.332 1 75.38 213 ALA B CA 1
ATOM 4455 C C . ALA B 1 213 ? -15.57 17.328 -3.631 1 75.38 213 ALA B C 1
ATOM 4457 O O . ALA B 1 213 ? -15.961 16.156 -3.639 1 75.38 213 ALA B O 1
ATOM 4458 N N . TRP B 1 214 ? -15.117 17.906 -4.609 1 76.19 214 TRP B N 1
ATOM 4459 C CA . TRP B 1 214 ? -15.109 17.234 -5.906 1 76.19 214 TRP B CA 1
ATOM 4460 C C . TRP B 1 214 ? -14.141 16.062 -5.91 1 76.19 214 TRP B C 1
ATOM 4462 O O . TRP B 1 214 ? -14.438 15.008 -6.48 1 76.19 214 TRP B O 1
ATOM 4472 N N . MET B 1 215 ? -13.125 16.234 -5.23 1 74.88 215 MET B N 1
ATOM 4473 C CA . MET B 1 215 ? -12.148 15.156 -5.156 1 74.88 215 MET B CA 1
ATOM 4474 C C . MET B 1 215 ? -12.711 13.953 -4.41 1 74.88 215 MET B C 1
ATOM 4476 O O . MET B 1 215 ? -12.516 12.805 -4.828 1 74.88 215 MET B O 1
ATOM 4480 N N . ILE B 1 216 ? -13.445 14.258 -3.461 1 78.31 216 ILE B N 1
ATOM 4481 C CA . ILE B 1 216 ? -14.008 13.195 -2.633 1 78.31 216 ILE B CA 1
ATOM 4482 C C . ILE B 1 216 ? -15.141 12.508 -3.385 1 78.31 216 ILE B C 1
ATOM 4484 O O . ILE B 1 216 ? -15.219 11.273 -3.412 1 78.31 216 ILE B O 1
ATOM 4488 N N . ILE B 1 217 ? -15.93 13.312 -4.035 1 83.62 217 ILE B N 1
ATOM 4489 C CA . ILE B 1 217 ? -17.109 12.773 -4.715 1 83.62 217 ILE B CA 1
ATOM 4490 C C . ILE B 1 217 ? -16.672 11.922 -5.902 1 83.62 217 ILE B C 1
ATOM 4492 O O . ILE B 1 217 ? -17.125 10.789 -6.062 1 83.62 217 ILE B O 1
ATOM 4496 N N . PHE B 1 218 ? -15.734 12.375 -6.648 1 82.5 218 PHE B N 1
ATOM 4497 C CA . PHE B 1 218 ? -15.281 11.648 -7.828 1 82.5 218 PHE B CA 1
ATOM 4498 C C . PHE B 1 218 ? -14.438 10.445 -7.43 1 82.5 218 PHE B C 1
ATOM 4500 O O . PHE B 1 218 ? -14.57 9.367 -8.016 1 82.5 218 PHE B O 1
ATOM 4507 N N . GLY B 1 219 ? -13.555 10.734 -6.559 1 81.25 219 GLY B N 1
ATOM 4508 C CA . GLY B 1 219 ? -12.758 9.625 -6.074 1 81.25 219 GLY B CA 1
ATOM 4509 C C . GLY B 1 219 ? -13.586 8.508 -5.473 1 81.25 219 GLY B C 1
ATOM 4510 O O . GLY B 1 219 ? -13.359 7.332 -5.766 1 81.25 219 GLY B O 1
ATOM 4511 N N . ASP B 1 220 ? -14.508 8.883 -4.734 1 86.81 220 ASP B N 1
ATOM 4512 C CA . ASP B 1 220 ? -15.406 7.93 -4.102 1 86.81 220 ASP B CA 1
ATOM 4513 C C . ASP B 1 220 ? -16.281 7.23 -5.141 1 86.81 220 ASP B C 1
ATOM 4515 O O . ASP B 1 220 ? -16.547 6.031 -5.035 1 86.81 220 ASP B O 1
ATOM 4519 N N . GLY B 1 221 ? -16.766 7.984 -6.047 1 88.69 221 GLY B N 1
ATOM 4520 C CA . GLY B 1 221 ? -17.562 7.391 -7.113 1 88.69 221 GLY B CA 1
ATOM 4521 C C . GLY B 1 221 ? -16.812 6.316 -7.879 1 88.69 221 GLY B C 1
ATOM 4522 O O . GLY B 1 221 ? -17.375 5.254 -8.164 1 88.69 221 GLY B O 1
ATOM 4523 N N . LEU B 1 222 ? -15.625 6.617 -8.219 1 85.12 222 LEU B N 1
ATOM 4524 C CA . LEU B 1 222 ? -14.805 5.645 -8.922 1 85.12 222 LEU B CA 1
ATOM 4525 C C . LEU B 1 222 ? -14.57 4.402 -8.07 1 85.12 222 LEU B C 1
ATOM 4527 O O . LEU B 1 222 ? -14.648 3.277 -8.57 1 85.12 222 LEU B O 1
ATOM 4531 N N . HIS B 1 223 ? -14.328 4.656 -6.875 1 85.25 223 HIS B N 1
ATOM 4532 C CA . HIS B 1 223 ? -14.109 3.568 -5.926 1 85.25 223 HIS B CA 1
ATOM 4533 C C . HIS B 1 223 ? -15.336 2.67 -5.82 1 85.25 223 HIS B C 1
ATOM 4535 O O . HIS B 1 223 ? -15.227 1.447 -5.93 1 85.25 223 HIS B O 1
ATOM 4541 N N . ASN B 1 224 ? -16.469 3.26 -5.629 1 90.88 224 ASN B N 1
ATOM 4542 C CA . ASN B 1 224 ? -17.719 2.518 -5.539 1 90.88 224 ASN B CA 1
ATOM 4543 C C . ASN B 1 224 ? -18.016 1.769 -6.836 1 90.88 224 ASN B C 1
ATOM 4545 O O . ASN B 1 224 ? -18.547 0.655 -6.805 1 90.88 224 ASN B O 1
ATOM 4549 N N . PHE B 1 225 ? -17.688 2.361 -7.906 1 92.31 225 PHE B N 1
ATOM 4550 C CA . PHE B 1 225 ? -17.859 1.728 -9.211 1 92.31 225 PHE B CA 1
ATOM 4551 C C . PHE B 1 225 ? -17.062 0.434 -9.297 1 92.31 225 PHE B C 1
ATOM 4553 O O . PHE B 1 225 ? -17.594 -0.603 -9.703 1 92.31 225 PHE B O 1
ATOM 4560 N N . ILE B 1 226 ? -15.883 0.528 -8.891 1 87.44 226 ILE B N 1
ATOM 4561 C CA . ILE B 1 226 ? -14.984 -0.622 -8.984 1 87.44 226 ILE B CA 1
ATOM 4562 C C . ILE B 1 226 ? -15.422 -1.694 -7.988 1 87.44 226 ILE B C 1
ATOM 4564 O O . ILE B 1 226 ? -15.328 -2.891 -8.273 1 87.44 226 ILE B O 1
ATOM 4568 N N . ASP B 1 227 ? -15.781 -1.285 -6.816 1 90.38 227 ASP B N 1
ATOM 4569 C CA . ASP B 1 227 ? -16.344 -2.244 -5.875 1 90.38 227 ASP B CA 1
ATOM 4570 C C . ASP B 1 227 ? -17.484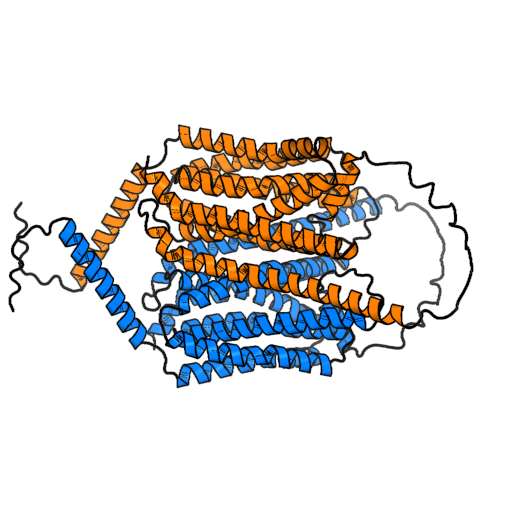 -3.037 -6.516 1 90.38 227 ASP B C 1
ATOM 4572 O O . ASP B 1 227 ? -17.531 -4.266 -6.406 1 90.38 227 ASP B O 1
ATOM 4576 N N . GLY B 1 228 ? -18.375 -2.307 -7.133 1 94 228 GLY B N 1
ATOM 4577 C CA . GLY B 1 228 ? -19.484 -2.965 -7.812 1 94 228 GLY B CA 1
ATOM 4578 C C . GLY B 1 228 ? -19.031 -3.971 -8.852 1 94 228 GLY B C 1
ATOM 4579 O O . GLY B 1 228 ? -19.547 -5.09 -8.906 1 94 228 GLY B O 1
ATOM 4580 N N . VAL B 1 229 ? -18.078 -3.553 -9.656 1 91.38 229 VAL B N 1
ATOM 4581 C CA . VAL B 1 229 ? -17.547 -4.438 -10.688 1 91.38 229 VAL B CA 1
ATOM 4582 C C . VAL B 1 229 ? -16.984 -5.699 -10.055 1 91.38 229 VAL B C 1
ATOM 4584 O O . VAL B 1 229 ? -17.234 -6.809 -10.523 1 91.38 229 VAL B O 1
ATOM 4587 N N . SER B 1 230 ? -16.25 -5.52 -8.984 1 89.12 230 SER B N 1
ATOM 4588 C CA . SER B 1 230 ? -15.594 -6.637 -8.305 1 89.12 230 SER B CA 1
ATOM 4589 C C . SER B 1 230 ? -16.625 -7.582 -7.699 1 89.12 230 SER B C 1
ATOM 4591 O O . SER B 1 230 ? -16.5 -8.805 -7.809 1 89.12 230 SER B O 1
ATOM 4593 N N . ILE B 1 231 ? -17.641 -7.055 -7.082 1 92.25 231 ILE B N 1
ATOM 4594 C CA . ILE B 1 231 ? -18.703 -7.848 -6.477 1 92.25 231 ILE B CA 1
ATOM 4595 C C . ILE B 1 231 ? -19.453 -8.617 -7.562 1 92.25 231 ILE B C 1
ATOM 4597 O O . ILE B 1 231 ? -19.641 -9.828 -7.449 1 92.25 231 ILE B O 1
ATOM 4601 N N . GLY B 1 232 ? -19.828 -7.922 -8.586 1 92.94 232 GLY B N 1
ATOM 4602 C CA . GLY B 1 232 ? -20.531 -8.562 -9.688 1 92.94 232 GLY B CA 1
ATOM 4603 C C . GLY B 1 232 ? -19.75 -9.688 -10.336 1 92.94 232 GLY B C 1
ATOM 4604 O O . GLY B 1 232 ? -20.281 -10.781 -10.547 1 92.94 232 GLY B O 1
ATOM 4605 N N . ALA B 1 233 ? -18.516 -9.383 -10.633 1 88.62 233 ALA B N 1
ATOM 4606 C CA . ALA B 1 233 ? -17.656 -10.391 -11.266 1 88.62 233 ALA B CA 1
ATOM 4607 C C . ALA B 1 233 ? -17.438 -11.586 -10.344 1 88.62 233 ALA B C 1
ATOM 4609 O O . ALA B 1 233 ? -17.438 -12.734 -10.797 1 88.62 233 ALA B O 1
ATOM 4610 N N . SER B 1 234 ? -17.266 -11.336 -9.078 1 87.5 234 SER B N 1
ATOM 4611 C CA . SER B 1 234 ? -17 -12.406 -8.117 1 87.5 234 SER B CA 1
ATOM 4612 C C . SER B 1 234 ? -18.219 -13.297 -7.938 1 87.5 234 SER B C 1
ATOM 4614 O O . SER B 1 234 ? -18.094 -14.523 -7.879 1 87.5 234 SER B O 1
ATOM 4616 N N . PHE B 1 235 ? -19.438 -12.719 -7.863 1 88.94 235 PHE B N 1
ATOM 4617 C CA . PHE B 1 235 ? -20.656 -13.516 -7.738 1 88.94 235 PHE B CA 1
ATOM 4618 C C . PHE B 1 235 ? -20.906 -14.336 -9.008 1 88.94 235 PHE B C 1
ATOM 4620 O O . PHE B 1 235 ? -21.438 -15.438 -8.938 1 88.94 235 PHE B O 1
ATOM 4627 N N . SER B 1 236 ? -20.5 -13.797 -10.117 1 86.56 236 SER B N 1
ATOM 4628 C CA . SER B 1 236 ? -20.672 -14.508 -11.375 1 86.56 236 SER B CA 1
ATOM 4629 C C . SER B 1 236 ? -19.75 -15.719 -11.461 1 86.56 236 SER B C 1
ATOM 4631 O O . SER B 1 236 ? -20.078 -16.703 -12.117 1 86.56 236 SER B O 1
ATOM 4633 N N . GLU B 1 237 ? -18.641 -15.57 -10.805 1 81.75 237 GLU B N 1
ATOM 4634 C CA . GLU B 1 237 ? -17.703 -16.688 -10.789 1 81.75 237 GLU B CA 1
ATOM 4635 C C . GLU B 1 237 ? -18.156 -17.766 -9.805 1 81.75 237 GLU B C 1
ATOM 4637 O O . GLU B 1 237 ? -18.203 -18.953 -10.156 1 81.75 237 GLU B O 1
ATOM 4642 N N . SER B 1 238 ? -18.438 -17.406 -8.594 1 83 238 SER B N 1
ATOM 4643 C CA . SER B 1 238 ? -18.953 -18.297 -7.551 1 83 238 SER B CA 1
ATOM 4644 C C . SER B 1 238 ? -19.578 -17.5 -6.41 1 83 238 SER B C 1
ATOM 4646 O O . SER B 1 238 ? -19.172 -16.375 -6.141 1 83 238 SER B O 1
ATOM 4648 N N . ILE B 1 239 ? -20.516 -18.109 -5.762 1 83.88 239 ILE B N 1
ATOM 4649 C CA . ILE B 1 239 ? -21.203 -17.453 -4.652 1 83.88 239 ILE B CA 1
ATOM 4650 C C . ILE B 1 239 ? -20.219 -17.203 -3.512 1 83.88 239 ILE B C 1
ATOM 4652 O O . ILE B 1 239 ? -20.25 -16.141 -2.879 1 83.88 239 ILE B O 1
ATOM 4656 N N . LEU B 1 240 ? -19.297 -18.109 -3.33 1 79.56 240 LEU B N 1
ATOM 4657 C CA . LEU B 1 240 ? -18.328 -17.953 -2.262 1 79.56 240 LEU B CA 1
ATOM 4658 C C . LEU B 1 240 ? -17.406 -16.781 -2.535 1 79.56 240 LEU B C 1
ATOM 4660 O O . LEU B 1 240 ? -17.125 -15.977 -1.639 1 79.56 240 LEU B O 1
ATOM 4664 N N . SER B 1 241 ? -16.969 -16.734 -3.768 1 81 241 SER B N 1
ATOM 4665 C CA . SER B 1 241 ? -16.125 -15.609 -4.148 1 81 241 SER B CA 1
ATOM 4666 C C . SER B 1 241 ? -16.859 -14.289 -3.979 1 81 241 SER B C 1
ATOM 4668 O O . SER B 1 241 ? -16.281 -13.305 -3.506 1 81 241 SER B O 1
ATOM 4670 N N . GLY B 1 242 ? -18.125 -14.305 -4.359 1 87.75 242 GLY B N 1
ATOM 4671 C CA . GLY B 1 242 ? -18.953 -13.117 -4.195 1 87.75 242 GLY B CA 1
ATOM 4672 C C . GLY B 1 242 ? -19.109 -12.695 -2.744 1 87.75 242 GLY B C 1
ATOM 4673 O O . GLY B 1 242 ? -19 -11.516 -2.422 1 87.75 242 GLY B O 1
ATOM 4674 N N . ILE B 1 243 ? -19.281 -13.578 -1.87 1 85.94 243 ILE B N 1
ATOM 4675 C CA . ILE B 1 243 ? -19.469 -13.305 -0.448 1 85.94 243 ILE B CA 1
ATOM 4676 C C . ILE B 1 243 ? -18.156 -12.773 0.141 1 85.94 243 ILE B C 1
ATOM 4678 O O . ILE B 1 243 ? -18.172 -11.812 0.916 1 85.94 243 ILE B O 1
ATOM 4682 N N . ASN B 1 244 ? -17.078 -13.367 -0.198 1 80.25 244 ASN B N 1
ATOM 4683 C CA . ASN B 1 244 ? -15.773 -12.93 0.302 1 80.25 244 ASN B CA 1
ATOM 4684 C C . ASN B 1 244 ? -15.5 -11.469 -0.046 1 80.25 244 ASN B C 1
ATOM 4686 O O . ASN B 1 244 ? -15.133 -10.68 0.823 1 80.25 244 ASN B O 1
ATOM 4690 N N . VAL B 1 245 ? -15.719 -11.195 -1.302 1 85.12 245 VAL B N 1
ATOM 4691 C CA . VAL B 1 245 ? -15.469 -9.828 -1.757 1 85.12 245 VAL B CA 1
ATOM 4692 C C . VAL B 1 245 ? -16.469 -8.875 -1.107 1 85.12 245 VAL B C 1
ATOM 4694 O O . VAL B 1 245 ? -16.109 -7.773 -0.688 1 85.12 245 VAL B O 1
ATOM 4697 N N . SER B 1 246 ? -17.703 -9.375 -0.986 1 89.38 246 SER B N 1
ATOM 4698 C CA . SER B 1 246 ? -18.75 -8.555 -0.398 1 89.38 246 SER B CA 1
ATOM 4699 C C . SER B 1 246 ? -18.453 -8.219 1.059 1 89.38 246 SER B C 1
ATOM 4701 O O . SER B 1 246 ? -18.594 -7.07 1.483 1 89.38 246 SER B O 1
ATOM 4703 N N . VAL B 1 247 ? -18.031 -9.133 1.792 1 84.19 247 VAL B N 1
ATOM 4704 C CA . VAL B 1 247 ? -17.734 -8.922 3.203 1 84.19 247 VAL B CA 1
ATOM 4705 C C . VAL B 1 247 ? -16.578 -7.938 3.342 1 84.19 247 VAL B C 1
ATOM 4707 O O . VAL B 1 247 ? -16.625 -7.023 4.168 1 84.19 247 VAL B O 1
ATOM 4710 N N . ALA B 1 248 ? -15.57 -8.133 2.566 1 81.69 248 ALA B N 1
ATOM 4711 C CA . ALA B 1 248 ? -14.422 -7.23 2.6 1 81.69 248 ALA B CA 1
ATOM 4712 C C . ALA B 1 248 ? -14.852 -5.797 2.291 1 81.69 248 ALA B C 1
ATOM 4714 O O . ALA B 1 248 ? -14.43 -4.859 2.977 1 81.69 248 ALA B O 1
ATOM 4715 N N . VAL B 1 249 ? -15.719 -5.688 1.305 1 86.38 249 VAL B N 1
ATOM 4716 C CA . VAL B 1 249 ? -16.156 -4.367 0.857 1 86.38 249 VAL B CA 1
ATOM 4717 C C . VAL B 1 249 ? -17.062 -3.738 1.911 1 86.38 249 VAL B C 1
ATOM 4719 O O . VAL B 1 249 ? -16.938 -2.549 2.211 1 86.38 249 VAL B O 1
ATOM 4722 N N . ILE B 1 250 ? -17.922 -4.551 2.52 1 86.31 250 ILE B N 1
ATOM 4723 C CA . ILE B 1 250 ? -18.844 -4.051 3.539 1 86.31 250 ILE B CA 1
ATOM 4724 C C . ILE B 1 250 ? -18.047 -3.51 4.727 1 86.31 250 ILE B C 1
ATOM 4726 O O . ILE B 1 250 ? -18.359 -2.438 5.254 1 86.31 250 ILE B O 1
ATOM 4730 N N . CYS B 1 251 ? -17.062 -4.129 5.113 1 79 251 CYS B N 1
ATOM 4731 C CA . CYS B 1 251 ? -16.281 -3.758 6.289 1 79 251 CYS B CA 1
ATOM 4732 C C . CYS B 1 251 ? -15.578 -2.424 6.074 1 79 251 CYS B C 1
ATOM 4734 O O . CYS B 1 251 ? -15.398 -1.65 7.016 1 79 251 CYS B O 1
ATOM 4736 N N . GLU B 1 252 ? -15.219 -2.127 4.895 1 78.94 252 GLU B N 1
ATOM 4737 C CA . GLU B 1 252 ? -14.484 -0.886 4.672 1 78.94 252 GLU B CA 1
ATOM 4738 C C . GLU B 1 252 ? -15.422 0.25 4.273 1 78.94 252 GLU B C 1
ATOM 4740 O O . GLU B 1 252 ? -15.125 1.422 4.523 1 78.94 252 GLU B O 1
ATOM 4745 N N . GLU B 1 253 ? -16.484 -0.1 3.691 1 83.88 253 GLU B N 1
ATOM 4746 C CA . GLU B 1 253 ? -17.359 0.934 3.156 1 83.88 253 GLU B CA 1
ATOM 4747 C C . GLU B 1 253 ? -18.062 1.698 4.277 1 83.88 253 GLU B C 1
ATOM 4749 O O . GLU B 1 253 ? -18.328 2.895 4.148 1 83.88 253 GLU B O 1
ATOM 4754 N N . PHE B 1 254 ? -18.266 0.963 5.324 1 80.81 254 PHE B N 1
ATOM 4755 C CA . PHE B 1 254 ? -18.938 1.617 6.438 1 80.81 254 PHE B CA 1
ATOM 4756 C C . PHE B 1 254 ? -18.141 2.805 6.945 1 80.81 254 PHE B C 1
ATOM 4758 O O . PHE B 1 254 ? -18.578 3.949 6.867 1 80.81 254 PHE B O 1
ATOM 4765 N N . PRO B 1 255 ? -16.953 2.672 7.434 1 76 255 PRO B N 1
ATOM 4766 C CA . PRO B 1 255 ? -16.156 3.807 7.879 1 76 255 PRO B CA 1
ATOM 4767 C C . PRO B 1 255 ? -15.828 4.785 6.75 1 76 255 PRO B C 1
ATOM 4769 O O . PRO B 1 255 ? -15.789 5.996 6.973 1 76 255 PRO B O 1
ATOM 4772 N N . HIS B 1 256 ? -15.648 4.289 5.535 1 78.38 256 HIS B N 1
ATOM 4773 C CA . HIS B 1 256 ? -15.266 5.109 4.391 1 78.38 256 HIS B CA 1
ATOM 4774 C C . HIS B 1 256 ? -16.359 6.102 4.035 1 78.38 256 HIS B C 1
ATOM 4776 O O . HIS B 1 256 ? -16.094 7.289 3.84 1 78.38 256 HIS B O 1
ATOM 4782 N N . GLU B 1 257 ? -17.562 5.672 3.945 1 82.44 257 GLU B N 1
ATOM 4783 C CA . GLU B 1 257 ? -18.688 6.527 3.596 1 82.44 257 GLU B CA 1
ATOM 4784 C C . GLU B 1 257 ? -18.969 7.559 4.688 1 82.44 257 GLU B C 1
ATOM 4786 O O . GLU B 1 257 ? -19.297 8.711 4.395 1 82.44 257 GLU B O 1
ATOM 4791 N N . LEU B 1 258 ? -18.75 7.113 5.895 1 79.06 258 LEU B N 1
ATOM 4792 C CA . LEU B 1 258 ? -18.906 8.055 6.996 1 79.06 258 LEU B CA 1
ATOM 4793 C C . LEU B 1 258 ? -17.812 9.117 6.969 1 79.06 258 LEU B C 1
ATOM 4795 O O . LEU B 1 258 ? -18.078 10.289 7.242 1 79.06 258 LEU B O 1
ATOM 4799 N N . GLY B 1 259 ? -16.656 8.664 6.715 1 76.38 259 GLY B N 1
ATOM 4800 C CA . GLY B 1 259 ? -15.555 9.609 6.574 1 76.38 259 GLY B CA 1
ATOM 4801 C C . GLY B 1 259 ? -15.766 10.625 5.469 1 76.38 259 GLY B C 1
ATOM 4802 O O . GLY B 1 259 ? -15.477 11.805 5.645 1 76.38 259 GLY B O 1
ATOM 4803 N N . ASP B 1 260 ? -16.25 10.156 4.387 1 82.06 260 ASP B N 1
ATOM 4804 C CA . ASP B 1 260 ? -16.531 11.055 3.27 1 82.06 260 ASP B CA 1
ATOM 4805 C C . ASP B 1 260 ? -17.562 12.109 3.664 1 82.06 260 ASP B C 1
ATOM 4807 O O . ASP B 1 260 ? -17.391 13.297 3.359 1 82.06 260 ASP B O 1
ATOM 4811 N N . VAL B 1 261 ? -18.562 11.711 4.336 1 83.25 261 VAL B N 1
ATOM 4812 C CA . VAL B 1 261 ? -19.594 12.648 4.758 1 83.25 261 VAL B CA 1
ATOM 4813 C C . VAL B 1 261 ? -19 13.664 5.73 1 83.25 261 VAL B C 1
ATOM 4815 O O . VAL B 1 261 ? -19.281 14.859 5.629 1 83.25 261 VAL B O 1
ATOM 4818 N N . ALA B 1 262 ? -18.219 13.203 6.559 1 76 262 ALA B N 1
ATOM 4819 C CA . ALA B 1 262 ? -17.594 14.07 7.547 1 76 262 ALA B CA 1
ATOM 4820 C C . ALA B 1 262 ? -16.719 15.125 6.875 1 76 262 ALA B C 1
ATOM 4822 O O . ALA B 1 262 ? -16.734 16.297 7.262 1 76 262 ALA B O 1
ATOM 4823 N N . ILE B 1 263 ? -16.031 14.727 5.918 1 74.94 263 ILE B N 1
ATOM 4824 C CA . ILE B 1 263 ? -15.125 15.633 5.223 1 74.94 263 ILE B CA 1
ATOM 4825 C C . ILE B 1 263 ? -15.93 16.656 4.422 1 74.94 263 ILE B C 1
ATOM 4827 O O . ILE B 1 263 ? -15.586 17.828 4.379 1 74.94 263 ILE B O 1
ATOM 4831 N N . LEU B 1 264 ? -16.969 16.234 3.838 1 80.94 264 LEU B N 1
ATOM 4832 C CA . LEU B 1 264 ? -17.812 17.125 3.059 1 80.94 264 LEU B CA 1
ATOM 4833 C C . LEU B 1 264 ? -18.469 18.172 3.957 1 80.94 264 LEU B C 1
ATOM 4835 O O . LEU B 1 264 ? -18.547 19.344 3.596 1 80.94 264 LEU B O 1
ATOM 4839 N N . VAL B 1 265 ? -18.828 17.766 5.129 1 79.94 265 VAL B N 1
ATOM 4840 C CA . VAL B 1 265 ? -19.422 18.688 6.094 1 79.94 265 VAL B CA 1
ATOM 4841 C C . VAL B 1 265 ? -18.359 19.672 6.59 1 79.94 265 VAL B C 1
ATOM 4843 O O . VAL B 1 265 ? -18.609 20.875 6.703 1 79.94 265 VAL B O 1
ATOM 4846 N N . SER B 1 266 ? -17.25 19.203 6.789 1 73.62 266 SER B N 1
ATOM 4847 C CA . SER B 1 266 ? -16.141 20.031 7.25 1 73.62 266 SER B CA 1
ATOM 4848 C C . SER B 1 266 ? -15.719 21.031 6.18 1 73.62 266 SER B C 1
ATOM 4850 O O . SER B 1 266 ? -15.172 22.094 6.496 1 73.62 266 SER B O 1
ATOM 4852 N N . ALA B 1 267 ? -15.945 20.609 5.02 1 72.81 267 ALA B N 1
ATOM 4853 C CA . ALA B 1 267 ? -15.609 21.484 3.898 1 72.81 267 ALA B CA 1
ATOM 4854 C C . ALA B 1 267 ? -16.656 22.594 3.73 1 72.81 267 ALA B C 1
ATOM 4856 O O . ALA B 1 267 ? -16.453 23.516 2.951 1 72.81 267 ALA B O 1
ATOM 4857 N N . GLY B 1 268 ? -17.797 22.484 4.473 1 76.06 268 GLY B N 1
ATOM 4858 C CA . GLY B 1 268 ? -18.766 23.578 4.469 1 76.06 268 GLY B CA 1
ATOM 4859 C C . GLY B 1 268 ? -20.141 23.156 4.012 1 76.06 268 GLY B C 1
ATOM 4860 O O . GLY B 1 268 ? -21.078 23.969 3.984 1 76.06 268 GLY B O 1
ATOM 4861 N N . MET B 1 269 ? -20.297 21.922 3.709 1 83.19 269 MET B N 1
ATOM 4862 C CA . MET B 1 269 ? -21.609 21.453 3.268 1 83.19 269 MET B CA 1
ATOM 4863 C C . MET B 1 269 ? -22.5 21.125 4.461 1 83.19 269 MET B C 1
ATOM 4865 O O . MET B 1 269 ? -22 20.812 5.543 1 83.19 269 MET B O 1
ATOM 4869 N N . SER B 1 270 ? -23.766 21.297 4.223 1 86.88 270 SER B N 1
ATOM 4870 C CA . SER B 1 270 ? -24.703 20.812 5.223 1 86.88 270 SER B CA 1
ATOM 4871 C C . SER B 1 270 ? -24.719 19.281 5.262 1 86.88 270 SER B C 1
ATOM 4873 O O . SER B 1 270 ? -24.281 18.625 4.316 1 86.88 270 SER B O 1
ATOM 4875 N N . LEU B 1 271 ? -25.203 18.703 6.355 1 87 271 LEU B N 1
ATOM 4876 C CA . LEU B 1 271 ? -25.266 17.266 6.5 1 87 271 LEU B CA 1
ATOM 4877 C C . LEU B 1 271 ? -26.125 16.641 5.406 1 87 271 LEU B C 1
ATOM 4879 O O . LEU B 1 271 ? -25.781 15.602 4.844 1 87 271 LEU B O 1
ATOM 4883 N N . ARG B 1 272 ? -27.203 17.25 5.137 1 90 272 ARG B N 1
ATOM 4884 C CA . ARG B 1 272 ? -28.094 16.75 4.102 1 90 272 ARG B CA 1
ATOM 4885 C C . ARG B 1 272 ? -27.422 16.75 2.738 1 90 272 ARG B C 1
ATOM 4887 O O . ARG B 1 272 ? -27.531 15.781 1.984 1 90 272 ARG B O 1
ATOM 4894 N N . GLN B 1 273 ? -26.766 17.766 2.434 1 90.44 273 GLN B N 1
ATOM 4895 C CA . GLN B 1 273 ? -26.031 17.859 1.169 1 90.44 273 GLN B CA 1
ATOM 4896 C C . GLN B 1 273 ? -24.938 16.797 1.081 1 90.44 273 GLN B C 1
ATOM 4898 O O . GLN B 1 273 ? -24.766 16.156 0.042 1 90.44 273 GLN B O 1
ATOM 4903 N N . ALA B 1 274 ? -24.234 16.688 2.148 1 88.75 274 ALA B N 1
ATOM 4904 C CA . ALA B 1 274 ? -23.156 15.711 2.199 1 88.75 274 ALA B CA 1
ATOM 4905 C C . ALA B 1 274 ? -23.672 14.289 1.981 1 88.75 274 ALA B C 1
ATOM 4907 O O . ALA B 1 274 ? -23.062 13.5 1.257 1 88.75 274 ALA B O 1
ATOM 4908 N N . LEU B 1 275 ? -24.828 14.023 2.525 1 89.88 275 LEU B N 1
ATOM 4909 C CA . LEU B 1 275 ? -25.422 12.695 2.408 1 89.88 275 LEU B CA 1
ATOM 4910 C C . LEU B 1 275 ? -25.906 12.445 0.982 1 89.88 275 LEU B C 1
ATOM 4912 O O . LEU B 1 275 ? -25.75 11.336 0.464 1 89.88 275 LEU B O 1
ATOM 4916 N N . VAL B 1 276 ? -26.438 13.375 0.386 1 91.31 276 VAL B N 1
ATOM 4917 C CA . VAL B 1 276 ? -26.922 13.227 -0.979 1 91.31 276 VAL B CA 1
ATOM 4918 C C . VAL B 1 276 ? -25.766 12.953 -1.925 1 91.31 276 VAL B C 1
ATOM 4920 O O . VAL B 1 276 ? -25.828 12.055 -2.766 1 91.31 276 VAL B O 1
ATOM 4923 N N . TYR B 1 277 ? -24.734 13.719 -1.783 1 90.06 277 TYR B N 1
ATOM 4924 C CA . TYR B 1 277 ? -23.578 13.531 -2.648 1 90.06 277 TYR B CA 1
ATOM 4925 C C . TYR B 1 277 ? -22.906 12.18 -2.391 1 90.06 277 TYR B C 1
ATOM 4927 O O . TYR B 1 277 ? -22.406 11.539 -3.318 1 90.06 277 TYR B O 1
ATOM 4935 N N . ASN B 1 278 ? -22.875 11.82 -1.164 1 90.88 278 ASN B N 1
ATOM 4936 C CA . ASN B 1 278 ? -22.359 10.508 -0.817 1 90.88 278 ASN B CA 1
ATOM 4937 C C . ASN B 1 278 ? -23.172 9.391 -1.453 1 90.88 278 ASN B C 1
ATOM 4939 O O . ASN B 1 278 ? -22.625 8.406 -1.951 1 90.88 278 ASN B O 1
ATOM 4943 N N . LEU B 1 279 ? -24.5 9.625 -1.401 1 90.56 279 LEU B N 1
ATOM 4944 C CA . LEU B 1 279 ? -25.406 8.648 -2 1 90.56 279 LEU B CA 1
ATOM 4945 C C . LEU B 1 279 ? -25.219 8.594 -3.514 1 90.56 279 LEU B C 1
ATOM 4947 O O . LEU B 1 279 ? -25.25 7.516 -4.109 1 90.56 279 LEU B O 1
ATOM 4951 N N . LEU B 1 280 ? -25.047 9.688 -4.09 1 90.75 280 LEU B N 1
ATOM 4952 C CA . LEU B 1 280 ? -24.828 9.75 -5.531 1 90.75 280 LEU B CA 1
ATOM 4953 C C . LEU B 1 280 ? -23.547 9.008 -5.914 1 90.75 280 LEU B C 1
ATOM 4955 O O . LEU B 1 280 ? -23.516 8.297 -6.922 1 90.75 280 LEU B O 1
ATOM 4959 N N . SER B 1 281 ? -22.531 9.195 -5.148 1 91.44 281 SER B N 1
ATOM 4960 C CA . SER B 1 281 ? -21.281 8.484 -5.387 1 91.44 281 SER B CA 1
ATOM 4961 C C . SER B 1 281 ? -21.469 6.98 -5.207 1 91.44 281 SER B C 1
ATOM 4963 O O . SER B 1 281 ? -20.922 6.191 -5.984 1 91.44 281 SER B O 1
ATOM 4965 N N . ALA B 1 282 ? -22.281 6.609 -4.238 1 91.5 282 ALA B N 1
ATOM 4966 C CA . ALA B 1 282 ? -22.484 5.199 -3.92 1 91.5 282 ALA B CA 1
ATOM 4967 C C . ALA B 1 282 ? -23.312 4.512 -5 1 91.5 282 ALA B C 1
ATOM 4969 O O . ALA B 1 282 ? -23.219 3.295 -5.184 1 91.5 282 ALA B O 1
ATOM 4970 N N . LEU B 1 283 ? -24.109 5.289 -5.727 1 92.94 283 LEU B N 1
ATOM 4971 C CA . LEU B 1 283 ? -24.969 4.734 -6.77 1 92.94 283 LEU B CA 1
ATOM 4972 C C . LEU B 1 283 ? -24.125 4.18 -7.918 1 92.94 283 LEU B C 1
ATOM 4974 O O . LEU B 1 283 ? -24.594 3.324 -8.672 1 92.94 283 LEU B O 1
ATOM 4978 N N . THR B 1 284 ? -22.938 4.637 -8.078 1 94.19 284 THR B N 1
ATOM 4979 C CA . THR B 1 284 ? -22.062 4.125 -9.125 1 94.19 284 THR B CA 1
ATOM 4980 C C . THR B 1 284 ? -21.75 2.648 -8.898 1 94.19 284 THR B C 1
ATOM 4982 O O . THR B 1 284 ? -21.359 1.939 -9.828 1 94.19 284 THR B O 1
ATOM 4985 N N . CYS B 1 285 ? -21.906 2.207 -7.656 1 95 285 CYS B N 1
ATOM 4986 C CA . CYS B 1 285 ? -21.688 0.806 -7.32 1 95 285 CYS B CA 1
ATOM 4987 C C . CYS B 1 285 ? -22.672 -0.097 -8.047 1 95 285 CYS B C 1
ATOM 4989 O O . CYS B 1 285 ? -22.312 -1.203 -8.461 1 95 285 CYS B O 1
ATOM 4991 N N . TYR B 1 286 ? -23.953 0.434 -8.258 1 95.94 286 TYR B N 1
ATOM 4992 C CA . TYR B 1 286 ? -24.953 -0.327 -8.984 1 95.94 286 TYR B CA 1
ATOM 4993 C C . TYR B 1 286 ? -24.547 -0.518 -10.438 1 95.94 286 TYR B C 1
ATOM 4995 O O . TYR B 1 286 ? -24.703 -1.607 -11 1 95.94 286 TYR B O 1
ATOM 5003 N N . VAL B 1 287 ? -24.062 0.504 -10.984 1 95.81 287 VAL B N 1
ATOM 5004 C CA . VAL B 1 287 ? -23.609 0.454 -12.375 1 95.81 287 VAL B CA 1
ATOM 5005 C C . VAL B 1 287 ? -22.438 -0.512 -12.508 1 95.81 287 VAL B C 1
ATOM 5007 O O . VAL B 1 287 ? -22.422 -1.35 -13.414 1 95.81 287 VAL B O 1
ATOM 5010 N N . GLY B 1 288 ? -21.5 -0.375 -11.633 1 95 288 GLY B N 1
ATOM 5011 C CA . GLY B 1 288 ? -20.375 -1.293 -11.641 1 95 288 GLY B CA 1
ATOM 5012 C C . GLY B 1 288 ? -20.781 -2.742 -11.461 1 95 288 GLY B C 1
ATOM 5013 O O . GLY B 1 288 ? -20.281 -3.625 -12.156 1 95 288 GLY B O 1
ATOM 5014 N N . PHE B 1 289 ? -21.688 -2.959 -10.516 1 95.94 289 PHE B N 1
ATOM 5015 C CA . PHE B 1 289 ? -22.172 -4.309 -10.258 1 95.94 289 PHE B CA 1
ATOM 5016 C C . PHE B 1 289 ? -22.766 -4.922 -11.523 1 95.94 289 PHE B C 1
ATOM 5018 O O . PHE B 1 289 ? -22.484 -6.074 -11.852 1 95.94 289 PHE B O 1
ATOM 5025 N N . ALA B 1 290 ? -23.562 -4.133 -12.211 1 94.44 290 ALA B N 1
ATOM 5026 C CA . ALA B 1 290 ? -24.188 -4.617 -13.445 1 94.44 290 ALA B CA 1
ATOM 5027 C C . ALA B 1 290 ? -23.125 -4.984 -14.484 1 94.44 290 ALA B C 1
ATOM 5029 O O . ALA B 1 290 ? -23.219 -6.035 -15.125 1 94.44 290 ALA B O 1
ATOM 5030 N N . ILE B 1 291 ? -22.156 -4.203 -14.594 1 92.38 291 ILE B N 1
ATOM 5031 C CA . ILE B 1 291 ? -21.078 -4.441 -15.562 1 92.38 291 ILE B CA 1
ATOM 5032 C C . ILE B 1 291 ? -20.281 -5.676 -15.148 1 92.38 291 ILE B C 1
ATOM 5034 O O . ILE B 1 291 ? -20 -6.547 -15.977 1 92.38 291 ILE B O 1
ATOM 5038 N N . GLY B 1 292 ? -19.953 -5.746 -13.898 1 91.38 292 GLY B N 1
ATOM 5039 C CA . GLY B 1 292 ? -19.203 -6.891 -13.398 1 91.38 292 GLY B CA 1
ATOM 5040 C C . GLY B 1 292 ? -19.938 -8.203 -13.555 1 91.38 292 GLY B C 1
ATOM 5041 O O . GLY B 1 292 ? -19.359 -9.211 -13.945 1 91.38 292 GLY B O 1
ATOM 5042 N N . ALA B 1 293 ? -21.219 -8.188 -13.234 1 90 293 ALA B N 1
ATOM 5043 C CA . ALA B 1 293 ? -22.031 -9.391 -13.32 1 90 293 ALA B CA 1
ATOM 5044 C C . ALA B 1 293 ? -22.203 -9.844 -14.766 1 90 293 ALA B C 1
ATOM 5046 O O . ALA B 1 293 ? -22.188 -11.039 -15.055 1 90 293 ALA B O 1
ATOM 5047 N N . LEU B 1 294 ? -22.312 -8.922 -15.633 1 86.44 294 LEU B N 1
ATOM 5048 C CA . LEU B 1 294 ? -22.5 -9.234 -17.047 1 86.44 294 LEU B CA 1
ATOM 5049 C C . LEU B 1 294 ? -21.203 -9.719 -17.672 1 86.44 294 LEU B C 1
ATOM 5051 O O . LEU B 1 294 ? -21.203 -10.672 -18.453 1 86.44 294 LEU B O 1
ATOM 5055 N N . PHE B 1 295 ? -20.125 -9.141 -17.328 1 79.38 295 PHE B N 1
ATOM 5056 C CA . PHE B 1 295 ? -18.844 -9.469 -17.938 1 79.38 295 PHE B CA 1
ATOM 5057 C C . PHE B 1 295 ? -18.203 -10.68 -17.25 1 79.38 295 PHE B C 1
ATOM 5059 O O . PHE B 1 295 ? -17.391 -11.383 -17.859 1 79.38 295 PHE B O 1
ATOM 5066 N N . GLY B 1 296 ? -18.422 -10.82 -16.062 1 69.06 296 GLY B N 1
ATOM 5067 C CA . GLY B 1 296 ? -17.938 -12.016 -15.383 1 69.06 296 GLY B CA 1
ATOM 5068 C C . GLY B 1 296 ? -18.484 -13.305 -15.977 1 69.06 296 GLY B C 1
ATOM 5069 O O . GLY B 1 296 ? -17.812 -14.344 -15.922 1 69.06 296 GLY B O 1
ATOM 5070 N N . ASN B 1 297 ? -19.656 -13.297 -16.5 1 64 297 ASN B N 1
ATOM 5071 C CA . ASN B 1 297 ? -20.328 -14.453 -17.094 1 64 297 ASN B CA 1
ATOM 5072 C C . ASN B 1 297 ? -19.859 -14.688 -18.531 1 64 297 ASN B C 1
ATOM 5074 O O . ASN B 1 297 ? -19.953 -15.805 -19.047 1 64 297 ASN B O 1
ATOM 5078 N N . LEU B 1 298 ? -19.562 -13.562 -19.109 1 57.78 298 LEU B N 1
ATOM 5079 C CA . LEU B 1 298 ? -19.312 -13.719 -20.547 1 57.78 298 LEU B CA 1
ATOM 5080 C C . LEU B 1 298 ? -18.125 -14.641 -20.797 1 57.78 298 LEU B C 1
ATOM 5082 O O . LEU B 1 298 ? -18.172 -15.5 -21.672 1 57.78 298 LEU B O 1
ATOM 5086 N N . SER B 1 299 ? -16.812 -14.266 -20.328 1 58.78 299 SER B N 1
ATOM 5087 C CA . SER B 1 299 ? -15.672 -15.102 -20.688 1 58.78 299 SER B CA 1
ATOM 5088 C C . SER B 1 299 ? -14.734 -15.289 -19.5 1 58.78 299 SER B C 1
ATOM 5090 O O . SER B 1 299 ? -14.625 -14.406 -18.641 1 58.78 299 SER B O 1
ATOM 5092 N N . GLY B 1 300 ? -14.734 -16.531 -18.969 1 64.38 300 GLY B N 1
ATOM 5093 C CA . GLY B 1 300 ? -13.758 -16.953 -17.984 1 64.38 300 GLY B CA 1
ATOM 5094 C C . GLY B 1 300 ? -12.422 -16.25 -18.141 1 64.38 300 GLY B C 1
ATOM 5095 O O . GLY B 1 300 ? -11.578 -16.297 -17.234 1 64.38 300 GLY B O 1
ATOM 5096 N N . HIS B 1 301 ? -12.359 -15.406 -19.219 1 73.12 301 HIS B N 1
ATOM 5097 C CA . HIS B 1 301 ? -11.062 -14.82 -19.531 1 73.12 301 HIS B CA 1
ATOM 5098 C C . HIS B 1 301 ? -10.891 -13.469 -18.844 1 73.12 301 HIS B C 1
ATOM 5100 O O . HIS B 1 301 ? -9.766 -13.055 -18.547 1 73.12 301 HIS B O 1
ATOM 5106 N N . PHE B 1 302 ? -11.992 -12.82 -18.516 1 80.88 302 PHE B N 1
ATOM 5107 C CA . PHE B 1 302 ? -11.875 -11.438 -18.047 1 80.88 302 PHE B CA 1
ATOM 5108 C C . PHE B 1 302 ? -11.867 -11.375 -16.531 1 80.88 302 PHE B C 1
ATOM 5110 O O . PHE B 1 302 ? -11.336 -10.43 -15.945 1 80.88 302 PHE B O 1
ATOM 5117 N N . ALA B 1 303 ? -12.359 -12.383 -15.93 1 81.94 303 ALA B N 1
ATOM 5118 C CA . ALA B 1 303 ? -12.547 -12.375 -14.477 1 81.94 303 ALA B CA 1
ATOM 5119 C C . ALA B 1 303 ? -11.203 -12.25 -13.758 1 81.94 303 ALA B C 1
ATOM 5121 O O . ALA B 1 303 ? -11.055 -11.43 -12.859 1 81.94 303 ALA B O 1
ATOM 5122 N N . PRO B 1 304 ? -10.227 -12.938 -14.266 1 87 304 PRO B N 1
ATOM 5123 C CA . PRO B 1 304 ? -8.938 -12.828 -13.578 1 87 304 PRO B CA 1
ATOM 5124 C C . PRO B 1 304 ? -8.367 -11.414 -13.609 1 87 304 PRO B C 1
ATOM 5126 O O . PRO B 1 304 ? -7.703 -10.984 -12.664 1 87 304 PRO B O 1
ATOM 5129 N N . PHE B 1 305 ? -8.68 -10.68 -14.633 1 90.38 305 PHE B N 1
ATOM 5130 C CA . PHE B 1 305 ? -8.18 -9.32 -14.75 1 90.38 305 PHE B CA 1
ATOM 5131 C C . PHE B 1 305 ? -8.938 -8.383 -13.82 1 90.38 305 PHE B C 1
ATOM 5133 O O . PHE B 1 305 ? -8.359 -7.445 -13.266 1 90.38 305 PHE B O 1
ATOM 5140 N N . ILE B 1 306 ? -10.164 -8.656 -13.688 1 87 306 ILE B N 1
ATOM 5141 C CA . ILE B 1 306 ? -10.961 -7.859 -12.766 1 87 306 ILE B CA 1
ATOM 5142 C C . ILE B 1 306 ? -10.477 -8.078 -11.336 1 87 306 ILE B C 1
ATOM 5144 O O . ILE B 1 306 ? -10.32 -7.125 -10.57 1 87 306 ILE B O 1
ATOM 5148 N N . PHE B 1 307 ? -10.164 -9.312 -11.008 1 87.12 307 PHE B N 1
ATOM 5149 C CA . PHE B 1 307 ? -9.68 -9.648 -9.68 1 87.12 307 PHE B CA 1
ATOM 5150 C C . PHE B 1 307 ? -8.32 -9.008 -9.414 1 87.12 307 PHE B C 1
ATOM 5152 O O . PHE B 1 307 ? -8.07 -8.477 -8.336 1 87.12 307 PHE B O 1
ATOM 5159 N N . ALA B 1 308 ? -7.527 -9.094 -10.43 1 93.81 308 ALA B N 1
ATOM 5160 C CA . ALA B 1 308 ? -6.199 -8.5 -10.312 1 93.81 308 ALA B CA 1
ATOM 5161 C C . ALA B 1 308 ? -6.293 -6.992 -10.094 1 93.81 308 ALA B C 1
ATOM 5163 O O . ALA B 1 308 ? -5.652 -6.445 -9.195 1 93.81 308 ALA B O 1
ATOM 5164 N N . PHE B 1 309 ? -7.133 -6.371 -10.906 1 92.81 309 PHE B N 1
ATOM 5165 C CA . PHE B 1 309 ? -7.309 -4.93 -10.82 1 92.81 309 PHE B CA 1
ATOM 5166 C C . PHE B 1 309 ? -7.871 -4.531 -9.461 1 92.81 309 PHE B C 1
ATOM 5168 O O . PHE B 1 309 ? -7.363 -3.609 -8.82 1 92.81 309 PHE B O 1
ATOM 5175 N N . ALA B 1 310 ? -8.844 -5.262 -9.062 1 87 310 ALA B N 1
ATOM 5176 C CA . ALA B 1 310 ? -9.469 -5 -7.766 1 87 310 ALA B CA 1
ATOM 5177 C C . ALA B 1 310 ? -8.484 -5.234 -6.621 1 87 310 ALA B C 1
ATOM 5179 O O . ALA B 1 310 ? -8.445 -4.465 -5.664 1 87 310 ALA B O 1
ATOM 5180 N N . GLY B 1 311 ? -7.734 -6.344 -6.695 1 91.69 311 GLY B N 1
ATOM 5181 C CA . GLY B 1 311 ? -6.73 -6.617 -5.68 1 91.69 311 GLY B CA 1
ATOM 5182 C C . GLY B 1 311 ? -5.719 -5.496 -5.523 1 91.69 311 GLY B C 1
ATOM 5183 O O . GLY B 1 311 ? -5.402 -5.098 -4.398 1 91.69 311 GLY B O 1
ATOM 5184 N N . GLY B 1 312 ? -5.219 -4.961 -6.594 1 93.94 312 GLY B N 1
ATOM 5185 C CA . GLY B 1 312 ? -4.305 -3.83 -6.559 1 93.94 312 GLY B CA 1
ATOM 5186 C C . GLY B 1 312 ? -4.926 -2.584 -5.957 1 93.94 312 GLY B C 1
ATOM 5187 O O . GLY B 1 312 ? -4.301 -1.902 -5.145 1 93.94 312 GLY B O 1
ATOM 5188 N N . MET B 1 313 ? -6.098 -2.328 -6.336 1 89.62 313 MET B N 1
ATOM 5189 C CA . MET B 1 313 ? -6.797 -1.148 -5.84 1 89.62 313 MET B CA 1
ATOM 5190 C C . MET B 1 313 ? -7.016 -1.24 -4.332 1 89.62 313 MET B C 1
ATOM 5192 O O . MET B 1 313 ? -6.844 -0.253 -3.615 1 89.62 313 MET B O 1
ATOM 5196 N N . PHE B 1 314 ? -7.398 -2.447 -3.922 1 88.31 314 PHE B N 1
ATOM 5197 C CA . PHE B 1 314 ? -7.648 -2.65 -2.5 1 88.31 314 PHE B CA 1
ATOM 5198 C C . PHE B 1 314 ? -6.367 -2.48 -1.694 1 88.31 314 PHE B C 1
ATOM 5200 O O . PHE B 1 314 ? -6.391 -1.939 -0.586 1 88.31 314 PHE B O 1
ATOM 5207 N N . LEU B 1 315 ? -5.266 -2.885 -2.24 1 93.81 315 LEU B N 1
ATOM 5208 C CA . LEU B 1 315 ? -3.98 -2.674 -1.58 1 93.81 315 LEU B CA 1
ATOM 5209 C C . LEU B 1 315 ? -3.664 -1.188 -1.468 1 93.81 315 LEU B C 1
ATOM 5211 O O . LEU B 1 315 ? -3.262 -0.712 -0.403 1 93.81 315 LEU B O 1
ATOM 5215 N N . TYR B 1 316 ? -3.91 -0.472 -2.484 1 91.81 316 TYR B N 1
ATOM 5216 C CA . TYR B 1 316 ? -3.613 0.957 -2.475 1 91.81 316 TYR B CA 1
ATOM 5217 C C . TYR B 1 316 ? -4.469 1.685 -1.444 1 91.81 316 TYR B C 1
ATOM 5219 O O . TYR B 1 316 ? -3.953 2.473 -0.647 1 91.81 316 TYR B O 1
ATOM 5227 N N . ILE B 1 317 ? -5.715 1.462 -1.476 1 85 317 ILE B N 1
ATOM 5228 C CA . ILE B 1 317 ? -6.641 2.166 -0.596 1 85 317 ILE B CA 1
ATOM 5229 C C . ILE B 1 317 ? -6.309 1.853 0.861 1 85 317 ILE B C 1
ATOM 5231 O O . ILE B 1 317 ? -6.234 2.758 1.696 1 85 317 ILE B O 1
ATOM 5235 N N . SER B 1 318 ? -6.09 0.59 1.16 1 90.12 318 SER B N 1
ATOM 5236 C CA . SER B 1 318 ? -5.836 0.19 2.541 1 90.12 318 SER B CA 1
ATOM 5237 C C . SER B 1 318 ? -4.484 0.709 3.025 1 90.12 318 SER B C 1
ATOM 5239 O O . SER B 1 318 ? -4.383 1.255 4.125 1 90.12 318 SER B O 1
ATOM 5241 N N . ILE B 1 319 ? -3.482 0.657 2.158 1 92.94 319 ILE B N 1
ATOM 5242 C CA . ILE B 1 319 ? -2.113 0.897 2.596 1 92.94 319 ILE B CA 1
ATOM 5243 C C . ILE B 1 319 ? -1.773 2.379 2.441 1 92.94 319 ILE B C 1
ATOM 5245 O O . ILE B 1 319 ? -1.142 2.971 3.32 1 92.94 319 ILE B O 1
ATOM 5249 N N . SER B 1 320 ? -2.256 3 1.382 1 90.06 320 SER B N 1
ATOM 5250 C CA . SER B 1 320 ? -1.832 4.367 1.095 1 90.06 320 SER B CA 1
ATOM 5251 C C . SER B 1 320 ? -2.822 5.383 1.657 1 90.06 320 SER B C 1
ATOM 5253 O O . SER B 1 320 ? -2.441 6.504 1.998 1 90.06 320 SER B O 1
ATOM 5255 N N . CYS B 1 321 ? -4.039 5.02 1.753 1 82.38 321 CYS B N 1
ATOM 5256 C CA . CYS B 1 321 ? -5.055 5.996 2.145 1 82.38 321 CYS B CA 1
ATOM 5257 C C . CYS B 1 321 ? -5.477 5.789 3.594 1 82.38 321 CYS B C 1
ATOM 5259 O O . CYS B 1 321 ? -5.477 6.73 4.387 1 82.38 321 CYS B O 1
ATOM 5261 N N . MET B 1 322 ? -5.695 4.57 3.98 1 85.69 322 MET B N 1
ATOM 5262 C CA . MET B 1 322 ? -6.324 4.332 5.273 1 85.69 322 MET B CA 1
ATOM 5263 C C . MET B 1 322 ? -5.277 4.203 6.375 1 85.69 322 MET B C 1
ATOM 5265 O O . MET B 1 322 ? -5.469 4.703 7.484 1 85.69 322 MET B O 1
ATOM 5269 N N . ILE B 1 323 ? -4.141 3.582 6.141 1 89.62 323 ILE B N 1
ATOM 5270 C CA . ILE B 1 323 ? -3.121 3.365 7.164 1 89.62 323 ILE B CA 1
ATOM 5271 C C . ILE B 1 323 ? -2.572 4.707 7.637 1 89.62 323 ILE B C 1
ATOM 5273 O O . ILE B 1 323 ? -2.445 4.945 8.844 1 89.62 323 ILE B O 1
ATOM 5277 N N . PRO B 1 324 ? -2.289 5.641 6.734 1 85 324 PRO B N 1
ATOM 5278 C CA . PRO B 1 324 ? -1.818 6.945 7.207 1 85 324 PRO B CA 1
ATOM 5279 C C . PRO B 1 324 ? -2.832 7.648 8.102 1 85 324 PRO B C 1
ATOM 5281 O O . PRO B 1 324 ? -2.449 8.305 9.078 1 85 324 PRO B O 1
ATOM 5284 N N . GLU B 1 325 ? -4.07 7.5 7.766 1 79.31 325 GLU B N 1
ATOM 5285 C CA . GLU B 1 325 ? -5.109 8.078 8.617 1 79.31 325 GLU B CA 1
ATOM 5286 C C . GLU B 1 325 ? -5.105 7.438 10 1 79.31 325 GLU B C 1
ATOM 5288 O O . GLU B 1 325 ? -5.336 8.117 11.008 1 79.31 325 GLU B O 1
ATOM 5293 N N . MET B 1 326 ? -4.859 6.191 10.039 1 88.25 326 MET B N 1
ATOM 5294 C CA . MET B 1 326 ? -4.773 5.48 11.305 1 88.25 326 MET B CA 1
ATOM 5295 C C . MET B 1 326 ? -3.57 5.953 12.117 1 88.25 326 MET B C 1
ATOM 5297 O O . MET B 1 326 ? -3.652 6.094 13.336 1 88.25 326 MET B O 1
ATOM 5301 N N . LYS B 1 327 ? -2.488 6.184 11.414 1 87.81 327 LYS B N 1
ATOM 5302 C CA . LYS B 1 327 ? -1.3 6.699 12.086 1 87.81 327 LYS B CA 1
ATOM 5303 C C . LYS B 1 327 ? -1.57 8.062 12.711 1 87.81 327 LYS B C 1
ATOM 5305 O O . LYS B 1 327 ? -1.209 8.312 13.867 1 87.81 327 LYS B O 1
ATOM 5310 N N . LYS B 1 328 ? -2.221 8.883 11.992 1 84.12 328 LYS B N 1
ATOM 5311 C CA . LYS B 1 328 ? -2.562 10.219 12.477 1 84.12 328 LYS B CA 1
ATOM 5312 C C . LYS B 1 328 ? -3.48 10.148 13.695 1 84.12 328 LYS B C 1
ATOM 5314 O O . LYS B 1 328 ? -3.305 10.891 14.656 1 84.12 328 LYS B O 1
ATOM 5319 N N . ALA B 1 329 ? -4.422 9.281 13.633 1 84.19 329 ALA B N 1
ATOM 5320 C CA . ALA B 1 329 ? -5.367 9.125 14.734 1 84.19 329 ALA B CA 1
ATOM 5321 C C . ALA B 1 329 ? -4.648 8.727 16.016 1 84.19 329 ALA B C 1
ATOM 5323 O O . ALA B 1 329 ? -4.973 9.227 17.094 1 84.19 329 ALA B O 1
ATOM 5324 N N . MET B 1 330 ? -3.742 7.891 15.961 1 89.44 330 MET B N 1
ATOM 5325 C CA . MET B 1 330 ? -2.998 7.473 17.141 1 89.44 330 MET B CA 1
ATOM 5326 C C . MET B 1 330 ? -2.127 8.609 17.672 1 89.44 330 MET B C 1
ATOM 5328 O O . MET B 1 330 ? -2.012 8.797 18.891 1 89.44 330 MET B O 1
ATOM 5332 N N . GLU B 1 331 ? -1.552 9.352 16.781 1 85.62 331 GLU B N 1
ATOM 5333 C CA . GLU B 1 331 ? -0.729 10.492 17.172 1 85.62 331 GLU B CA 1
ATOM 5334 C C . GLU B 1 331 ? -1.562 11.547 17.891 1 85.62 331 GLU B C 1
ATOM 5336 O O . GLU B 1 331 ? -1.119 12.125 18.891 1 85.62 331 GLU B O 1
ATOM 5341 N N . GLU B 1 332 ? -2.674 11.766 17.359 1 84.19 332 GLU B N 1
ATOM 5342 C CA . GLU B 1 332 ? -3.588 12.695 18.016 1 84.19 332 GLU B CA 1
ATOM 5343 C C . GLU B 1 332 ? -3.984 12.195 19.406 1 84.19 332 GLU B C 1
ATOM 5345 O O . GLU B 1 332 ? -4.121 12.992 20.344 1 84.19 332 GLU B O 1
ATOM 5350 N N . GLY B 1 333 ? -4.16 10.961 19.469 1 85.5 333 GLY B N 1
ATOM 5351 C CA . GLY B 1 333 ? -4.434 10.383 20.781 1 85.5 333 GLY B CA 1
ATOM 5352 C C . GLY B 1 333 ? -3.277 10.523 21.75 1 85.5 333 GLY B C 1
ATOM 5353 O O . GLY B 1 333 ? -3.484 10.789 22.938 1 85.5 333 GLY B O 1
ATOM 5354 N N . LEU B 1 334 ? -2.109 10.406 21.25 1 87.44 334 LEU B N 1
ATOM 5355 C CA . LEU B 1 334 ? -0.908 10.523 22.062 1 87.44 334 LEU B CA 1
ATOM 5356 C C . LEU B 1 334 ? -0.708 11.953 22.547 1 87.44 334 LEU B C 1
ATOM 5358 O O . LEU B 1 334 ? -0.132 12.18 23.609 1 87.44 334 LEU B O 1
ATOM 5362 N N . GLN B 1 335 ? -1.182 12.875 21.734 1 83.88 335 GLN B N 1
ATOM 5363 C CA . GLN B 1 335 ? -1.088 14.281 22.109 1 83.88 335 GLN B CA 1
ATOM 5364 C C . GLN B 1 335 ? -1.998 14.594 23.281 1 83.88 335 GLN B C 1
ATOM 5366 O O . GLN B 1 335 ? -1.697 15.484 24.094 1 83.88 335 GLN B O 1
ATOM 5371 N N . VAL B 1 336 ? -3.051 13.898 23.406 1 84.88 336 VAL B N 1
ATOM 5372 C CA . VAL B 1 336 ? -3.965 14.078 24.531 1 84.88 336 VAL B CA 1
ATOM 5373 C C . VAL B 1 336 ? -3.396 13.398 25.781 1 84.88 336 VAL B C 1
ATOM 5375 O O . VAL B 1 336 ? -3.24 14.039 26.828 1 84.88 336 VAL B O 1
ATOM 5378 N N . SER B 1 337 ? -3.125 12.094 25.641 1 89.62 337 SER B N 1
ATOM 5379 C CA . SER B 1 337 ? -2.518 11.328 26.719 1 89.62 337 SER B CA 1
ATOM 5380 C C . SER B 1 337 ? -1.951 10.008 26.219 1 89.62 337 SER B C 1
ATOM 5382 O O . SER B 1 337 ? -2.363 9.516 25.172 1 89.62 337 SER B O 1
ATOM 5384 N N . LEU B 1 338 ? -1.041 9.445 26.953 1 89.56 338 LEU B N 1
ATOM 5385 C CA . LEU B 1 338 ? -0.465 8.148 26.609 1 89.56 338 LEU B CA 1
ATOM 5386 C C . LEU B 1 338 ? -1.531 7.055 26.641 1 89.56 338 LEU B C 1
ATOM 5388 O O . LEU B 1 338 ? -1.499 6.133 25.828 1 89.56 338 LEU B O 1
ATOM 5392 N N . ARG B 1 339 ? -2.438 7.238 27.562 1 91.56 339 ARG B N 1
ATOM 5393 C CA . ARG B 1 339 ? -3.506 6.254 27.703 1 91.56 339 ARG B CA 1
ATOM 5394 C C . ARG B 1 339 ? -4.402 6.25 26.469 1 91.56 339 ARG B C 1
ATOM 5396 O O . ARG B 1 339 ? -4.793 5.188 25.969 1 91.56 339 ARG B O 1
ATOM 5403 N N . ASN B 1 340 ? -4.676 7.395 26.031 1 91.69 340 ASN B N 1
ATOM 5404 C CA . ASN B 1 340 ? -5.5 7.512 24.828 1 91.69 340 ASN B CA 1
ATOM 5405 C C . ASN B 1 340 ? -4.785 6.957 23.594 1 91.69 340 ASN B C 1
ATOM 5407 O O . ASN B 1 340 ? -5.406 6.305 22.75 1 91.69 340 ASN B O 1
ATOM 5411 N N . GLY B 1 341 ? -3.518 7.238 23.531 1 92.5 341 GLY B N 1
ATOM 5412 C CA . GLY B 1 341 ? -2.727 6.688 22.438 1 92.5 341 GLY B CA 1
ATOM 5413 C C . GLY B 1 341 ? -2.672 5.172 22.453 1 92.5 341 GLY B C 1
ATOM 5414 O O . GLY B 1 341 ? -2.795 4.535 21.406 1 92.5 341 GLY B O 1
ATOM 5415 N N . LEU B 1 342 ? -2.541 4.664 23.609 1 94.12 342 LEU B N 1
ATOM 5416 C CA . LEU B 1 342 ? -2.49 3.215 23.766 1 94.12 342 LEU B CA 1
ATOM 5417 C C . LEU B 1 342 ? -3.836 2.582 23.438 1 94.12 342 LEU B C 1
ATOM 5419 O O . LEU B 1 342 ? -3.887 1.488 22.859 1 94.12 342 LEU B O 1
ATOM 5423 N N . GLU B 1 343 ? -4.844 3.236 23.828 1 94.88 343 GLU B N 1
ATOM 5424 C CA . GLU B 1 343 ? -6.18 2.738 23.516 1 94.88 343 GLU B CA 1
ATOM 5425 C C . GLU B 1 343 ? -6.414 2.689 22 1 94.88 343 GLU B C 1
ATOM 5427 O O . GLU B 1 343 ? -6.922 1.696 21.484 1 94.88 343 GLU B O 1
ATOM 5432 N N . VAL B 1 344 ? -6.059 3.773 21.375 1 94 344 VAL B N 1
ATOM 5433 C CA . VAL B 1 344 ? -6.219 3.832 19.938 1 94 344 VAL B CA 1
ATOM 5434 C C . VAL B 1 344 ? -5.375 2.746 19.266 1 94 344 VAL B C 1
ATOM 5436 O O . VAL B 1 344 ? -5.828 2.074 18.344 1 94 344 VAL B O 1
ATOM 5439 N N . PHE B 1 345 ? -4.184 2.578 19.781 1 95.12 345 PHE B N 1
ATOM 5440 C CA . PHE B 1 345 ? -3.289 1.548 19.266 1 95.12 345 PHE B CA 1
ATOM 5441 C C . PHE B 1 345 ? -3.918 0.166 19.406 1 95.12 345 PHE B C 1
ATOM 5443 O O . PHE B 1 345 ? -3.873 -0.635 18.469 1 95.12 345 PHE B O 1
ATOM 5450 N N . PHE B 1 346 ? -4.488 -0.104 20.5 1 96 346 PHE B N 1
ATOM 5451 C CA . PHE B 1 346 ? -5.098 -1.401 20.766 1 96 346 PHE B CA 1
ATOM 5452 C C . PHE B 1 346 ? -6.309 -1.625 19.859 1 96 346 PHE B C 1
ATOM 5454 O O . PHE B 1 346 ? -6.488 -2.715 19.312 1 96 346 PHE B O 1
ATOM 5461 N N . LEU B 1 347 ? -7.148 -0.664 19.734 1 94.94 347 LEU B N 1
ATOM 5462 C CA . LEU B 1 347 ? -8.328 -0.77 18.891 1 94.94 347 LEU B CA 1
ATOM 5463 C C . LEU B 1 347 ? -7.938 -0.994 17.422 1 94.94 347 LEU B C 1
ATOM 5465 O O . LEU B 1 347 ? -8.547 -1.816 16.734 1 94.94 347 LEU B O 1
ATOM 5469 N N . GLN B 1 348 ? -6.922 -0.305 17 1 95.31 348 GLN B N 1
ATOM 5470 C CA . GLN B 1 348 ? -6.473 -0.421 15.617 1 95.31 348 GLN B CA 1
ATOM 5471 C C . GLN B 1 348 ? -5.836 -1.783 15.359 1 95.31 348 GLN B C 1
ATOM 5473 O O . GLN B 1 348 ? -6.113 -2.42 14.344 1 95.31 348 GLN B O 1
ATOM 5478 N N . THR B 1 349 ? -4.988 -2.215 16.297 1 96.19 349 THR B N 1
ATOM 5479 C CA . THR B 1 349 ? -4.312 -3.498 16.125 1 96.19 349 THR B CA 1
ATOM 5480 C C . THR B 1 349 ? -5.32 -4.645 16.156 1 96.19 349 THR B C 1
ATOM 5482 O O . THR B 1 349 ? -5.277 -5.539 15.305 1 96.19 349 THR B O 1
ATOM 5485 N N . THR B 1 350 ? -6.227 -4.605 17.078 1 96.44 350 THR B N 1
ATOM 5486 C CA . THR B 1 350 ? -7.238 -5.648 17.156 1 96.44 350 THR B CA 1
ATOM 5487 C C . THR B 1 350 ? -8.18 -5.594 15.969 1 96.44 350 THR B C 1
ATOM 5489 O O . THR B 1 350 ? -8.648 -6.633 15.492 1 96.44 350 THR B O 1
ATOM 5492 N N . GLY B 1 351 ? -8.516 -4.422 15.547 1 95.06 351 GLY B N 1
ATOM 5493 C CA . GLY B 1 351 ? -9.336 -4.281 14.352 1 95.06 351 GLY B CA 1
ATOM 5494 C C . GLY B 1 351 ? -8.703 -4.891 13.117 1 95.06 351 GLY B C 1
ATOM 5495 O O . GLY B 1 351 ? -9.344 -5.652 12.391 1 95.06 351 GLY B O 1
ATOM 5496 N N . ILE B 1 352 ? -7.41 -4.582 12.883 1 96.31 352 ILE B N 1
ATOM 5497 C CA . ILE B 1 352 ? -6.676 -5.129 11.742 1 96.31 352 ILE B CA 1
ATOM 5498 C C . ILE B 1 352 ? -6.656 -6.652 11.828 1 96.31 352 ILE B C 1
ATOM 5500 O O . ILE B 1 352 ? -6.926 -7.34 10.836 1 96.31 352 ILE B O 1
ATOM 5504 N N . ILE B 1 353 ? -6.398 -7.168 13.008 1 96.81 353 ILE B N 1
ATOM 5505 C CA . ILE B 1 353 ? -6.312 -8.609 13.211 1 96.81 353 ILE B CA 1
ATOM 5506 C C . ILE B 1 353 ? -7.672 -9.25 12.945 1 96.81 353 ILE B C 1
ATOM 5508 O O . ILE B 1 353 ? -7.754 -10.312 12.328 1 96.81 353 ILE B O 1
ATOM 5512 N N . THR B 1 354 ? -8.711 -8.625 13.375 1 95.06 354 THR B N 1
ATOM 5513 C CA . THR B 1 354 ? -10.055 -9.141 13.141 1 95.06 354 THR B CA 1
ATOM 5514 C C . THR B 1 354 ? -10.352 -9.211 11.648 1 95.06 354 THR B C 1
ATOM 5516 O O . THR B 1 354 ? -10.82 -10.242 11.156 1 95.06 354 THR B O 1
ATOM 5519 N N . GLY B 1 355 ? -10.094 -8.141 10.953 1 92.56 355 GLY B N 1
ATOM 5520 C CA . GLY B 1 355 ? -10.312 -8.133 9.516 1 92.56 355 GLY B CA 1
ATOM 5521 C C . GLY B 1 355 ? -9.484 -9.172 8.789 1 92.56 355 GLY B C 1
ATOM 5522 O O . GLY B 1 355 ? -10.008 -9.898 7.938 1 92.56 355 GLY B O 1
ATOM 5523 N N . LEU B 1 356 ? -8.203 -9.289 9.125 1 94.94 356 LEU B N 1
ATOM 5524 C CA . LEU B 1 356 ? -7.305 -10.25 8.508 1 94.94 356 LEU B CA 1
ATOM 5525 C C . LEU B 1 356 ? -7.746 -11.68 8.812 1 94.94 356 LEU B C 1
ATOM 5527 O O . LEU B 1 356 ? -7.715 -12.547 7.938 1 94.94 356 LEU B O 1
ATOM 5531 N N . SER B 1 357 ? -8.102 -11.891 10.055 1 94.31 357 SER B N 1
ATOM 5532 C CA . SER B 1 357 ? -8.531 -13.227 10.469 1 94.31 357 SER B CA 1
ATOM 5533 C C . SER B 1 357 ? -9.789 -13.656 9.727 1 94.31 357 SER B C 1
ATOM 5535 O O . SER B 1 357 ? -9.906 -14.812 9.305 1 94.31 357 SER B O 1
ATOM 5537 N N . LEU B 1 358 ? -10.695 -12.789 9.578 1 89.12 358 LEU B N 1
ATOM 5538 C CA . LEU B 1 358 ? -11.93 -13.086 8.852 1 89.12 358 LEU B CA 1
ATOM 5539 C C . LEU B 1 358 ? -11.625 -13.5 7.414 1 89.12 358 LEU B C 1
ATOM 5541 O O . LEU B 1 358 ? -12.133 -14.516 6.934 1 89.12 358 LEU B O 1
ATOM 5545 N N . MET B 1 359 ? -10.797 -12.766 6.734 1 88.81 359 MET B N 1
ATOM 5546 C CA . MET B 1 359 ? -10.461 -13.047 5.344 1 88.81 359 MET B CA 1
ATOM 5547 C C . MET B 1 359 ? -9.633 -14.328 5.234 1 88.81 359 MET B C 1
ATOM 5549 O O . MET B 1 359 ? -9.789 -15.086 4.273 1 88.81 359 MET B O 1
ATOM 5553 N N . TYR B 1 360 ? -8.766 -14.516 6.195 1 91.5 360 TYR B N 1
ATOM 5554 C CA . TYR B 1 360 ? -7.941 -15.719 6.199 1 91.5 360 TYR B CA 1
ATOM 5555 C C . TYR B 1 360 ? -8.797 -16.969 6.363 1 91.5 360 TYR B C 1
ATOM 5557 O O . TYR B 1 360 ? -8.602 -17.953 5.656 1 91.5 360 TYR B O 1
ATOM 5565 N N . VAL B 1 361 ? -9.734 -16.906 7.312 1 87.94 361 VAL B N 1
ATOM 5566 C CA . VAL B 1 361 ? -10.609 -18.047 7.582 1 87.94 361 VAL B CA 1
ATOM 5567 C C . VAL B 1 361 ? -11.477 -18.328 6.355 1 87.94 361 VAL B C 1
ATOM 5569 O O . VAL B 1 361 ? -11.68 -19.484 5.992 1 87.94 361 VAL B O 1
ATOM 5572 N N . MET B 1 362 ? -11.898 -17.375 5.711 1 83.5 362 MET B N 1
ATOM 5573 C CA . MET B 1 362 ? -12.695 -17.562 4.504 1 83.5 362 MET B CA 1
ATOM 5574 C C . MET B 1 362 ? -11.867 -18.188 3.389 1 83.5 362 MET B C 1
ATOM 5576 O O . MET B 1 362 ? -12.375 -19 2.609 1 83.5 362 MET B O 1
ATOM 5580 N N . ALA B 1 363 ? -10.633 -17.812 3.289 1 84 363 ALA B N 1
ATOM 5581 C CA . ALA B 1 363 ? -9.75 -18.359 2.268 1 84 363 ALA B CA 1
ATOM 5582 C C . ALA B 1 363 ? -9.422 -19.828 2.562 1 84 363 ALA B C 1
ATOM 5584 O O . ALA B 1 363 ? -9.328 -20.641 1.645 1 84 363 ALA B O 1
ATOM 5585 N N . ARG B 1 364 ? -9.242 -20.109 3.783 1 83.94 364 ARG B N 1
ATOM 5586 C CA . ARG B 1 364 ? -8.836 -21.453 4.18 1 83.94 364 ARG B CA 1
ATOM 5587 C C . ARG B 1 364 ? -10.016 -22.422 4.102 1 83.94 364 ARG B C 1
ATOM 5589 O O . ARG B 1 364 ? -9.859 -23.562 3.664 1 83.94 364 ARG B O 1
ATOM 5596 N N . PHE B 1 365 ? -11.211 -21.969 4.457 1 76.12 365 PHE B N 1
ATOM 5597 C CA . PHE B 1 365 ? -12.32 -22.906 4.617 1 76.12 365 PHE B CA 1
ATOM 5598 C C . PHE B 1 365 ? -13.406 -22.625 3.588 1 76.12 365 PHE B C 1
ATOM 5600 O O . PHE B 1 365 ? -14.438 -23.312 3.57 1 76.12 365 PHE B O 1
ATOM 5607 N N . GLY B 1 366 ? -13.234 -21.641 2.807 1 66.25 366 GLY B N 1
ATOM 5608 C CA . GLY B 1 366 ? -14.258 -21.281 1.834 1 66.25 366 GLY B CA 1
ATOM 5609 C C . GLY B 1 366 ? -14.57 -22.406 0.863 1 66.25 366 GLY B C 1
ATOM 5610 O O . GLY B 1 366 ? -15.734 -22.609 0.504 1 66.25 366 GLY B O 1
ATOM 5611 N N . GLY B 1 367 ? -13.594 -23.078 0.366 1 57.69 367 GLY B N 1
ATOM 5612 C CA . GLY B 1 367 ? -13.844 -24.203 -0.531 1 57.69 367 GLY B CA 1
ATOM 5613 C C . GLY B 1 367 ? -14.688 -25.297 0.095 1 57.69 367 GLY B C 1
ATOM 5614 O O . GLY B 1 367 ? -15.406 -26.016 -0.606 1 57.69 367 GLY B O 1
ATOM 5615 N N . GLN B 1 368 ? -14.547 -25.406 1.33 1 52.69 368 GLN B N 1
ATOM 5616 C CA . GLN B 1 368 ? -15.336 -26.438 2.014 1 52.69 368 GLN B CA 1
ATOM 5617 C C . GLN B 1 368 ? -16.812 -26.031 2.098 1 52.69 368 GLN B C 1
ATOM 5619 O O . GLN B 1 368 ? -17.688 -26.891 2.084 1 52.69 368 GLN B O 1
ATOM 5624 N N . ILE B 1 369 ? -17.016 -24.797 2.135 1 47.91 369 ILE B N 1
ATOM 5625 C CA . ILE B 1 369 ? -18.375 -24.312 2.232 1 47.91 369 ILE B CA 1
ATOM 5626 C C . ILE B 1 369 ? -19.078 -24.469 0.885 1 47.91 369 ILE B C 1
ATOM 5628 O O . ILE B 1 369 ? -20.281 -24.766 0.833 1 47.91 369 ILE B O 1
ATOM 5632 N N . SER B 1 370 ? -18.375 -24.266 -0.206 1 47.09 370 SER B N 1
ATOM 5633 C CA . SER B 1 370 ? -18.953 -24.406 -1.534 1 47.09 370 SER B CA 1
ATOM 5634 C C . SER B 1 370 ? -19.359 -25.844 -1.803 1 47.09 370 SER B C 1
ATOM 5636 O O . SER B 1 370 ? -20.344 -26.109 -2.514 1 47.09 370 SER B O 1
ATOM 5638 N N . LEU B 1 371 ? -18.516 -26.828 -1.375 1 42.81 371 LEU B N 1
ATOM 5639 C CA . LEU B 1 371 ? -18.844 -28.219 -1.639 1 42.81 371 LEU B CA 1
ATOM 5640 C C . LEU B 1 371 ? -20.078 -28.641 -0.858 1 42.81 371 LEU B C 1
ATOM 5642 O O . LEU B 1 371 ? -20.703 -29.672 -1.172 1 42.81 371 LEU B O 1
ATOM 5646 N N . GLY B 1 372 ? -20.297 -28.078 0.24 1 35.5 372 GLY B N 1
ATOM 5647 C CA . GLY B 1 372 ? -21.5 -28.547 0.898 1 35.5 372 GLY B CA 1
ATOM 5648 C C . GLY B 1 372 ? -22.781 -28.156 0.166 1 35.5 372 GLY B C 1
ATOM 5649 O O . GLY B 1 372 ? -23.875 -28.406 0.65 1 35.5 372 GLY B O 1
ATOM 5650 N N . GLN B 1 373 ? -22.641 -27.297 -0.834 1 33.78 373 GLN B N 1
ATOM 5651 C CA . GLN B 1 373 ? -23.891 -27.156 -1.584 1 33.78 373 GLN B CA 1
ATOM 5652 C C . GLN B 1 373 ? -23.891 -28.062 -2.811 1 33.78 373 GLN B C 1
ATOM 5654 O O . GLN B 1 373 ? -22.859 -28.297 -3.436 1 33.78 373 GLN B O 1
#

Nearest PDB structures (foldseek):
  7z6m-assembly1_A-2  TM=6.622E-01  e=4.977E-04  Bordetella bronchiseptica
  8ght-assembly1_B  TM=5.099E-01  e=2.894E-04  Bordetella bronchiseptica
  5tsb-assembly1_A  TM=6.751E-01  e=2.751E-03  Bordetella bronchiseptica RB50
  8czj-assembly1_B  TM=4.320E-01  e=3.909E-05  Bordetella bronchiseptica RB50
  6tha-assembly1_A  TM=1.895E-01  e=4.607E+00  Homo sapiens

Organism: Panagrellus redivivus (NCBI:txid6233)

InterPro domains:
  IPR003689 Zinc/iron permease [PF02535] (43-363)
  IPR050799 Zinc Iron Protein (ZIP) Transporter [PTHR12191] (31-369)

pLDDT: mean 72.25, std 22.72, range [20.86, 96.88]